Protein AF-0000000083794086 (afdb_homodimer)

Secondary structure (DSSP, 8-state):
--EEEEE---GGGGHHHHHHHHHHHHTT-GGGEEEEEEETHHHHHHHHHHTT-HHHHHHHHHHS-GGGT--HHHHHHHHHHHHHHHHSS-HHHHHHHHHHHTTS-----HHHHHHHHHH--HHHHHHTT-EEEEEEEEETTTEEEEEEGGGS-HHHHHHHHHHHT--BTTBPPEEETTEEEEEGGGT-SS--HHHHHTT-SEEEEE-S-TT----GGGSTT-EEEEE--SS---------THHHHHHHHHHHHHHHHHHHHHHHHHHHHHHHHHHHHHHHH-HHHHHHHHHHHHHH-/--EEEEE---GGGGHHHHHHHHHHHHTT-GGGEEEEEEETHHHHHHHHHHTT-HHHHHHHHHHS-GGGT--HHHHHHHHHHHHHHHHSS-HHHHHHHHHHHTTS-PBP-HHHHHHHHHH--HHHHHHTT-EEEEEEEEETTTEEEEEEGGGS-HHHHHHHHHHHT--TTTBPPEEETTEEEEEGGGT-SS--HHHHHTT-SEEEEE-S-TT----GGGSTT-EEEEE--SS---------THHHHHHHHHHHHHHHHHHHHHHHHHHHHHHHHHHHHHHHH-HHHHHHHHHHHHHH-

Sequence (594 aa):
MKIGLVLAGGGGKGAYELGVWKALVYLGLDKYINYFSGTSIGAFNAALFAQGDTEIAEYIWNNITIDTIVPYSKFELFTRGVGLFIGGKNLAISKKYITQKMNEKSASNDAVKEIANNYIDVDKIRKNKRICYAACTELPDFKIRYFKVNEYSSTMAKEIILASASLPLIFDPTEINGFKYVDGAICDNVPIQPIYGEGCDIIIVVTLSKEEKIDKSLYPNTKIIEICPKNLNDGVINGTLNLDEEKKKSRIKEGYEDTISLLEPIMEIAKYKIISEEKEKNPKLYKIYSLAKNIMKMKIGLVLAGGGGKGAYELGVWKALVYLGLDKYINYFSGTSIGAFNAALFAQGDTEIAEYIWNNITIDTIVPYSKFELFTRGVGLFIGGKNLAISKKYITQKMNEKSASNDAVKEIANNYIDVDKIRKNKRICYAACTELPDFKIRYFKVNEYSSTMAKEIILASASLPLIFDPTEINGFKYVDGAICDNVPIQPIYGEGCDIIIVVTLSKEEKIDKSLYPNTKIIEICPKNLNDGVINGTLNLDEEKKKSRIKEGYEDTISLLEPIMEIAKYKIISEEKEKNPKLYKIYSLAKNIMK

InterPro domains:
  IPR002641 Patatin-like phospholipase domain [PF01734] (5-194)
  IPR002641 Patatin-like phospholipase domain [PS51635] (5-196)
  IPR016035 Acyl transferase/acyl hydrolase/lysophospholipase [SSF52151] (1-242)
  IPR050301 Neuropathy target esterase [PTHR14226] (2-211)

Foldseek 3Di:
DAEEEWEFDQQLLCLLVLLLLVLCVVVVNLLRHFEYEAFASRLVVRQLSLLPCSVLVVCCLQPPLSCLQPNRVVVCCQCVVLVVVVPDPPVPVVLVVLVVLLPPDAPESVSVLVSLVVRGDLVSSVVSNGWYWYWWFWPDVRDIDIDTLNVDDSNLSSLRNSQLNARGSRHHFGDDPRTTIHHRVSPPRTPCVVVLVVVGQEYETEDSDPPDDDDCVVRPNHHYHYFYQDPPPVPVPDDDPVCSNVVSVVSSNRSNVSNCVPPVVVVVVVVVVVLVVCCVVPVPVSVVVVVVVVVVD/DAEEEWEFDQQLLCLLVLLLLVLCVVVVNLLRHFEYEAFASRLVVRQLSLLPCSVLVVCCLQPPLSVLQPNRVNVCCQCVVLVVVVPPPCVPVVLVVLVVLLPPDAPESVSVLVSLVPRGDLVSSVVSNGWYWYWKFWPDVRDIDIDTLNVDDSNLSSLRNSQLNARGSRHHFGDDPRTTIHHRVSPPRTPCVVVLVVVGQEYETEDSDPPDDDDCVVRPNHHYHYFYQDPPPVPDPPDDPVCSNVVSVVSSNRSNVSNCVPPVVVVVVVVVVVLVVCCVVPVPVSVVVVVVVVVVD

Organism: NCBI:txid182773

Solvent-accessible surface area (backbone atoms only — not comparable to full-atom values): 30537 Å² total; per-residue (Å²): 134,40,31,24,41,27,26,24,36,51,30,52,49,39,34,22,54,53,13,34,49,51,33,34,48,73,72,64,48,49,88,58,50,38,34,28,16,5,2,17,42,10,16,48,48,27,49,36,58,48,40,64,43,64,66,58,50,51,48,43,65,71,69,44,69,46,62,63,60,36,41,44,69,56,46,51,50,43,50,52,52,44,46,54,34,64,72,40,90,53,54,63,58,50,50,48,48,56,61,58,50,57,73,52,94,41,54,80,62,57,66,41,49,50,48,39,68,72,65,55,51,55,66,42,15,50,73,65,66,30,45,41,31,29,22,21,18,33,56,91,78,62,39,72,40,75,44,55,39,72,81,43,54,61,69,54,28,46,50,48,35,50,17,8,42,17,42,76,74,47,28,63,66,32,75,55,96,90,37,38,23,23,22,3,53,80,64,37,32,64,40,50,61,67,48,54,71,72,60,29,45,33,36,38,37,38,43,69,40,72,80,70,76,79,70,64,80,81,41,75,93,39,40,64,46,81,45,49,51,87,73,73,68,74,66,79,69,78,86,55,71,72,57,51,55,55,48,36,55,50,29,20,50,47,22,22,49,52,42,42,54,59,47,48,56,47,29,50,51,38,50,50,49,53,53,50,50,44,42,70,75,32,48,68,60,39,51,52,49,54,48,50,52,60,62,73,99,134,41,30,23,41,27,26,25,36,50,33,53,50,40,35,22,55,53,12,34,50,52,33,34,47,74,72,62,48,48,88,56,52,40,33,29,17,5,2,18,43,10,16,49,49,29,49,36,57,48,38,64,42,64,65,58,52,50,48,44,67,73,68,44,68,46,64,64,60,38,42,45,67,57,47,50,51,42,50,52,50,44,45,53,33,62,70,39,90,50,56,64,60,49,50,49,47,55,62,58,49,57,73,52,95,40,54,80,61,58,66,43,49,51,48,39,67,73,65,55,48,56,65,42,15,51,72,65,67,29,44,40,30,28,22,21,17,32,55,92,79,63,40,73,42,75,43,56,39,71,80,42,54,61,69,55,28,45,50,49,36,49,16,8,44,17,41,77,73,46,27,60,65,32,75,55,96,88,38,38,23,22,22,3,52,80,65,37,32,65,40,49,62,69,46,55,71,70,60,28,46,34,36,39,37,37,44,70,38,72,80,69,77,80,69,64,82,82,41,74,93,40,41,64,46,80,46,50,51,86,75,72,69,75,66,84,77,72,83,59,74,75,57,51,56,57,46,35,54,49,30,21,52,47,22,22,48,50,43,41,54,59,48,48,56,48,29,52,50,37,48,50,49,53,52,50,48,44,42,68,75,34,46,68,61,40,52,51,49,54,50,50,52,61,64,73,97

pLDDT: mean 81.36, std 18.69, range [31.91, 98.81]

Nearest PDB structures (foldseek):
  5fya-assembly1_A  TM=6.402E-01  e=4.690E-12  Pseudomonas aeruginosa PAO1
  4kyi-assembly4_G  TM=5.674E-01  e=2.247E-09  Legionella pneumophila subsp. pneumophila str. Philadelphia 1
  4kyi-assembly3_E  TM=5.759E-01  e=2.835E-08  Legionella pneumophila subsp. pneumophila str. Philadelphia 1
  4qmk-assembly1_B  TM=4.718E-01  e=5.454E-04  Pseudomonas fluorescens A506
  3tu3-assembly1_B  TM=3.513E-01  e=8.374E-05  Pseudomonas aeruginosa

Structure (mmCIF, N/CA/C/O backbone):
data_AF-0000000083794086-model_v1
#
loop_
_entity.id
_entity.type
_entity.pdbx_description
1 polymer Phospholipase
#
loop_
_atom_site.group_PDB
_atom_site.id
_atom_site.type_symbol
_atom_site.label_atom_id
_atom_site.label_alt_id
_atom_site.label_comp_id
_atom_site.label_asym_id
_atom_site.label_entity_id
_atom_site.label_seq_id
_atom_site.pdbx_PDB_ins_code
_atom_site.Cartn_x
_atom_site.Cartn_y
_atom_site.Cartn_z
_atom_site.occupancy
_atom_site.B_iso_or_equiv
_atom_site.auth_seq_id
_atom_site.auth_comp_id
_atom_site.auth_asym_id
_atom_site.auth_atom_id
_atom_site.pdbx_PDB_model_num
ATOM 1 N N . MET A 1 1 ? 18.047 -12.5 -1.181 1 94.25 1 MET A N 1
ATOM 2 C CA . MET A 1 1 ? 16.656 -12.273 -0.827 1 94.25 1 MET A CA 1
ATOM 3 C C . MET A 1 1 ? 15.742 -13.25 -1.552 1 94.25 1 MET A C 1
ATOM 5 O O . MET A 1 1 ? 15.906 -13.492 -2.75 1 94.25 1 MET A O 1
ATOM 9 N N . LYS A 1 2 ? 14.898 -13.906 -0.802 1 97.81 2 LYS A N 1
ATOM 10 C CA . LYS A 1 2 ? 13.898 -14.805 -1.383 1 97.81 2 LYS A CA 1
ATOM 11 C C . LYS A 1 2 ? 12.531 -14.133 -1.456 1 97.81 2 LYS A C 1
ATOM 13 O O . LYS A 1 2 ? 11.984 -13.711 -0.434 1 97.81 2 LYS A O 1
ATOM 18 N N . ILE A 1 3 ? 11.984 -14.031 -2.67 1 98.5 3 ILE A N 1
ATOM 19 C CA . ILE A 1 3 ? 10.695 -13.367 -2.879 1 98.5 3 ILE A CA 1
ATOM 20 C C . ILE A 1 3 ? 9.695 -14.367 -3.447 1 98.5 3 ILE A C 1
ATOM 22 O O . ILE A 1 3 ? 10.016 -15.133 -4.363 1 98.5 3 ILE A O 1
ATOM 26 N N . GLY A 1 4 ? 8.531 -14.383 -2.893 1 98.81 4 GLY A N 1
ATOM 27 C CA . GLY A 1 4 ? 7.461 -15.258 -3.355 1 98.81 4 GLY A CA 1
ATOM 28 C C . GLY A 1 4 ? 6.238 -14.5 -3.836 1 98.81 4 GLY A C 1
ATOM 29 O O . GLY A 1 4 ? 6.031 -13.344 -3.463 1 98.81 4 GLY A O 1
ATOM 30 N N . LEU A 1 5 ? 5.453 -15.094 -4.691 1 98.81 5 LEU A N 1
ATOM 31 C CA . LEU A 1 5 ? 4.184 -14.586 -5.203 1 98.81 5 LEU A CA 1
ATOM 32 C C . LEU A 1 5 ? 3.061 -15.586 -4.957 1 98.81 5 LEU A C 1
ATOM 34 O O . LEU A 1 5 ? 3.154 -16.75 -5.371 1 98.81 5 LEU A O 1
ATOM 38 N N . VAL A 1 6 ? 2.059 -15.18 -4.266 1 98.81 6 VAL A N 1
ATOM 39 C CA . VAL A 1 6 ? 0.91 -16.016 -3.938 1 98.81 6 VAL A CA 1
ATOM 40 C C . VAL A 1 6 ? -0.332 -15.492 -4.66 1 98.81 6 VAL A C 1
ATOM 42 O O . VAL A 1 6 ? -0.661 -14.312 -4.562 1 98.81 6 VAL A O 1
ATOM 45 N N . LEU A 1 7 ? -1.002 -16.391 -5.363 1 97.56 7 LEU A N 1
ATOM 46 C CA . LEU A 1 7 ? -2.15 -16.016 -6.18 1 97.56 7 LEU A CA 1
ATOM 47 C C . LEU A 1 7 ? -3.408 -16.734 -5.723 1 97.56 7 LEU A C 1
ATOM 49 O O . LEU A 1 7 ? -3.482 -17.969 -5.805 1 97.56 7 LEU A O 1
ATOM 53 N N . ALA A 1 8 ? -4.41 -16 -5.301 1 94.75 8 ALA A N 1
ATOM 54 C CA . ALA A 1 8 ? -5.652 -16.547 -4.77 1 94.75 8 ALA A CA 1
ATOM 55 C C . ALA A 1 8 ? -6.52 -17.125 -5.887 1 94.75 8 ALA A C 1
ATOM 57 O O . ALA A 1 8 ? -6.379 -16.734 -7.047 1 94.75 8 ALA A O 1
ATOM 58 N N . GLY A 1 9 ? -7.414 -18.016 -5.48 1 89.25 9 GLY A N 1
ATOM 59 C CA . GLY A 1 9 ? -8.469 -18.453 -6.379 1 89.25 9 GLY A CA 1
ATOM 60 C C . GLY A 1 9 ? -9.594 -17.453 -6.527 1 89.25 9 GLY A C 1
ATOM 61 O O . GLY A 1 9 ? -9.773 -16.594 -5.672 1 89.25 9 GLY A O 1
ATOM 62 N N . GLY A 1 10 ? -10.289 -17.594 -7.684 1 83.62 10 GLY A N 1
ATOM 63 C CA . GLY A 1 10 ? -11.367 -16.641 -7.887 1 83.62 10 GLY A CA 1
ATOM 64 C C . GLY A 1 10 ? -11.984 -16.719 -9.266 1 83.62 10 GLY A C 1
ATOM 65 O O . GLY A 1 10 ? -12.609 -15.758 -9.734 1 83.62 10 GLY A O 1
ATOM 66 N N . GLY A 1 11 ? -11.789 -17.828 -9.984 1 79.5 11 GLY A N 1
ATOM 67 C CA . GLY A 1 11 ? -12.375 -18 -11.305 1 79.5 11 GLY A CA 1
ATOM 68 C C . GLY A 1 11 ? -11.977 -16.906 -12.289 1 79.5 11 GLY A C 1
ATOM 69 O O . GLY A 1 11 ? -10.797 -16.609 -12.43 1 79.5 11 GLY A O 1
ATOM 70 N N . GLY A 1 12 ? -12.945 -16.344 -12.906 1 78.19 12 GLY A N 1
ATOM 71 C CA . GLY A 1 12 ? -12.719 -15.305 -13.898 1 78.19 12 GLY A CA 1
ATOM 72 C C . GLY A 1 12 ? -12.047 -14.07 -13.336 1 78.19 12 GLY A C 1
ATOM 73 O O . GLY A 1 12 ? -11.469 -13.273 -14.078 1 78.19 12 GLY A O 1
ATOM 74 N N . LYS A 1 13 ? -12.078 -13.93 -12.094 1 84.62 13 LYS A N 1
ATOM 75 C CA . LYS A 1 13 ? -11.43 -12.781 -11.477 1 84.62 13 LYS A CA 1
ATOM 76 C C . LYS A 1 13 ? -9.906 -12.883 -11.578 1 84.62 13 LYS A C 1
ATOM 78 O O . LYS A 1 13 ? -9.195 -11.906 -11.328 1 84.62 13 LYS A O 1
ATOM 83 N N . GLY A 1 14 ? -9.477 -14.023 -12.047 1 89.88 14 GLY A N 1
ATOM 84 C CA . GLY A 1 14 ? -8.055 -14.273 -12.172 1 89.88 14 GLY A CA 1
ATOM 85 C C . GLY A 1 14 ? -7.375 -13.383 -13.195 1 89.88 14 GLY A C 1
ATOM 86 O O . GLY A 1 14 ? -6.148 -13.266 -13.211 1 89.88 14 GLY A O 1
ATOM 87 N N . ALA A 1 15 ? -8.156 -12.727 -14.055 1 90.5 15 ALA A N 1
ATOM 88 C CA . ALA A 1 15 ? -7.605 -11.758 -15 1 90.5 15 ALA A CA 1
ATOM 89 C C . ALA A 1 15 ? -6.891 -10.625 -14.266 1 90.5 15 ALA A C 1
ATOM 91 O O . ALA A 1 15 ? -5.906 -10.078 -14.773 1 90.5 15 ALA A O 1
ATOM 92 N N . TYR A 1 16 ? -7.352 -10.297 -13.109 1 93.56 16 TYR A N 1
ATOM 93 C CA . TYR A 1 16 ? -6.719 -9.297 -12.258 1 93.56 16 TYR A CA 1
ATOM 94 C C . TYR A 1 16 ? -5.262 -9.656 -11.992 1 93.56 16 TYR A C 1
ATOM 96 O O . TYR A 1 16 ? -4.387 -8.781 -12.016 1 93.56 16 TYR A O 1
ATOM 104 N N . GLU A 1 17 ? -4.988 -10.914 -11.797 1 96.12 17 GLU A N 1
ATOM 105 C CA . GLU A 1 17 ? -3.646 -11.398 -11.492 1 96.12 17 GLU A CA 1
ATOM 106 C C . GLU A 1 17 ? -2.705 -11.211 -12.68 1 96.12 17 GLU A C 1
ATOM 108 O O . GLU A 1 17 ? -1.512 -10.961 -12.5 1 96.12 17 GLU A O 1
ATOM 113 N N . LEU A 1 18 ? -3.215 -11.344 -13.883 1 95.44 18 LEU A N 1
ATOM 114 C CA . LEU A 1 18 ? -2.395 -11.039 -15.047 1 95.44 18 LEU A CA 1
ATOM 115 C C . LEU A 1 18 ? -1.962 -9.578 -15.039 1 95.44 18 LEU A C 1
ATOM 117 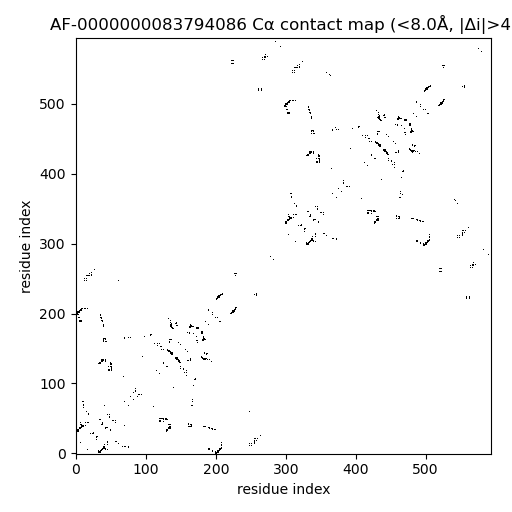O O . LEU A 1 18 ? -0.811 -9.266 -15.352 1 95.44 18 LEU A O 1
ATOM 121 N N . GLY A 1 19 ? -2.934 -8.711 -14.727 1 96.88 19 GLY A N 1
ATOM 122 C CA . GLY A 1 19 ? -2.584 -7.305 -14.594 1 96.88 19 GLY A CA 1
ATOM 123 C C . GLY A 1 19 ? -1.48 -7.055 -13.586 1 96.88 19 GLY A C 1
ATOM 124 O O . GLY A 1 19 ? -0.549 -6.293 -13.852 1 96.88 19 GLY A O 1
ATOM 125 N N . VAL A 1 20 ? -1.611 -7.703 -12.461 1 98.38 20 VAL A N 1
ATOM 126 C CA . VAL A 1 20 ? -0.588 -7.586 -11.43 1 98.38 20 VAL A CA 1
ATOM 127 C C . VAL A 1 20 ? 0.761 -8.039 -11.984 1 98.38 20 VAL A C 1
ATOM 129 O O . VAL A 1 20 ? 1.772 -7.355 -11.805 1 98.38 20 VAL A O 1
ATOM 132 N N . TRP A 1 21 ? 0.79 -9.164 -12.641 1 98.25 21 TRP A N 1
ATOM 133 C CA . TRP A 1 21 ? 2.027 -9.711 -13.188 1 98.25 21 TRP A CA 1
ATOM 134 C C . TRP A 1 21 ? 2.645 -8.758 -14.203 1 98.25 21 TRP A C 1
ATOM 136 O O . TRP A 1 21 ? 3.85 -8.492 -14.172 1 98.25 21 TRP A O 1
ATOM 146 N N . LYS A 1 22 ? 1.84 -8.227 -15.031 1 97.69 22 LYS A N 1
ATOM 147 C CA . LYS A 1 22 ? 2.33 -7.277 -16.031 1 97.69 22 LYS A CA 1
ATOM 148 C C . LYS A 1 22 ? 2.986 -6.074 -15.352 1 97.69 22 LYS A C 1
ATOM 150 O O . LYS A 1 22 ? 4.004 -5.566 -15.828 1 97.69 22 LYS A O 1
ATOM 155 N N . ALA A 1 23 ? 2.387 -5.582 -14.312 1 98.38 23 ALA A N 1
ATOM 156 C CA . ALA A 1 23 ? 2.961 -4.465 -13.57 1 98.38 23 ALA A CA 1
ATOM 157 C C . ALA A 1 23 ? 4.301 -4.848 -12.945 1 98.38 23 ALA A C 1
ATOM 159 O O . ALA A 1 23 ? 5.246 -4.055 -12.953 1 98.38 23 ALA A O 1
ATOM 160 N N . LEU A 1 24 ? 4.375 -6.055 -12.367 1 98.5 24 LEU A N 1
ATOM 161 C CA . LEU A 1 24 ? 5.621 -6.523 -11.773 1 98.5 24 LEU A CA 1
ATOM 162 C C . LEU A 1 24 ? 6.723 -6.617 -12.828 1 98.5 24 LEU A C 1
ATOM 164 O O . LEU A 1 24 ? 7.879 -6.293 -12.555 1 98.5 24 LEU A O 1
ATOM 168 N N . VAL A 1 25 ? 6.367 -7.066 -14.031 1 97.62 25 VAL A N 1
ATOM 169 C CA . VAL A 1 25 ? 7.316 -7.125 -15.141 1 97.62 25 VAL A CA 1
ATOM 170 C C . VAL A 1 25 ? 7.758 -5.711 -15.516 1 97.62 25 VAL A C 1
ATOM 172 O O . VAL A 1 25 ? 8.953 -5.449 -15.672 1 97.62 25 VAL A O 1
ATOM 175 N N . TYR A 1 26 ? 6.77 -4.797 -15.656 1 97.38 26 TYR A N 1
ATOM 176 C CA . TYR A 1 26 ? 7.059 -3.412 -16 1 97.38 26 TYR A CA 1
ATOM 177 C C . TYR A 1 26 ? 8.039 -2.797 -15.008 1 97.38 26 TYR A C 1
ATOM 179 O O . TYR A 1 26 ? 8.961 -2.082 -15.406 1 97.38 26 TYR A O 1
ATOM 187 N N . LEU A 1 27 ? 7.875 -3.107 -13.75 1 97.69 27 LEU A N 1
ATOM 188 C CA . LEU A 1 27 ? 8.711 -2.549 -12.695 1 97.69 27 LEU A CA 1
ATOM 189 C C . LEU A 1 27 ? 10.023 -3.312 -12.586 1 97.69 27 LEU A C 1
ATOM 191 O O . LEU A 1 27 ? 10.883 -2.959 -11.773 1 97.69 27 LEU A O 1
ATOM 195 N N . GLY A 1 28 ? 10.203 -4.395 -13.344 1 96.5 28 GLY A N 1
ATOM 196 C CA . GLY A 1 28 ? 11.422 -5.188 -13.344 1 96.5 28 GLY A CA 1
ATOM 197 C C . GLY A 1 28 ? 11.555 -6.074 -12.117 1 96.5 28 GLY A C 1
ATOM 198 O O . GLY A 1 28 ? 12.672 -6.43 -11.727 1 96.5 28 GLY A O 1
ATOM 199 N N . LEU A 1 29 ? 10.484 -6.43 -11.484 1 97.62 29 LEU A N 1
ATOM 200 C CA . LEU A 1 29 ? 10.523 -7.207 -10.25 1 97.62 29 LEU A CA 1
ATOM 201 C C . LEU A 1 29 ? 10.352 -8.695 -10.539 1 97.62 29 LEU A C 1
ATOM 203 O O . LEU A 1 29 ? 10.672 -9.539 -9.695 1 97.62 29 LEU A O 1
ATOM 207 N N . ASP A 1 30 ? 9.828 -9.047 -11.688 1 96.75 30 ASP A N 1
ATOM 208 C CA . ASP A 1 30 ? 9.477 -10.422 -12.047 1 96.75 30 ASP A CA 1
ATOM 209 C C . ASP A 1 30 ? 10.688 -11.344 -11.945 1 96.75 30 ASP A C 1
ATOM 211 O O . ASP A 1 30 ? 10.57 -12.484 -11.508 1 96.75 30 ASP A O 1
ATOM 215 N N . LYS A 1 31 ? 11.867 -10.859 -12.305 1 94.94 31 LYS A N 1
ATOM 216 C CA . LYS A 1 31 ? 13.062 -11.688 -12.391 1 94.94 31 LYS A CA 1
ATOM 217 C C . LYS A 1 31 ? 13.562 -12.078 -11 1 94.94 31 LYS A C 1
ATOM 219 O O . LYS A 1 31 ? 14.414 -12.961 -10.867 1 94.94 31 LYS A O 1
ATOM 224 N N . TYR A 1 32 ? 13.047 -11.406 -10.023 1 96.62 32 TYR A N 1
ATOM 225 C CA . TYR A 1 32 ? 13.516 -11.68 -8.672 1 96.62 32 TYR A CA 1
ATOM 226 C C . TYR A 1 32 ? 12.516 -12.562 -7.922 1 96.62 32 TYR A C 1
ATOM 228 O O . TYR A 1 32 ? 12.781 -12.984 -6.797 1 96.62 32 TYR A O 1
ATOM 236 N N . ILE A 1 33 ? 11.391 -12.836 -8.484 1 98.12 33 ILE A N 1
ATOM 237 C CA . ILE A 1 33 ? 10.391 -13.703 -7.875 1 98.12 33 ILE A CA 1
ATOM 238 C C . ILE A 1 33 ? 10.656 -15.156 -8.273 1 98.12 33 ILE A C 1
ATOM 240 O O . ILE A 1 33 ? 10.508 -15.523 -9.438 1 98.12 33 ILE A O 1
ATOM 244 N N . ASN A 1 34 ? 10.953 -16.016 -7.234 1 98.12 34 ASN A N 1
ATOM 245 C CA . ASN A 1 34 ? 11.375 -17.375 -7.566 1 98.12 34 ASN A CA 1
ATOM 246 C C . ASN A 1 34 ? 10.43 -18.406 -6.977 1 98.12 34 ASN A C 1
ATOM 248 O O . ASN A 1 34 ? 10.516 -19.594 -7.305 1 98.12 34 ASN A O 1
ATOM 252 N N . TYR A 1 35 ? 9.578 -18.016 -6.148 1 98.75 35 TYR A N 1
ATOM 253 C CA . TYR A 1 35 ? 8.648 -18.922 -5.496 1 98.75 35 TYR A CA 1
ATOM 254 C C . TYR A 1 35 ? 7.203 -18.516 -5.781 1 98.75 35 TYR A C 1
ATOM 256 O O . TYR A 1 35 ? 6.824 -17.359 -5.586 1 98.75 35 TYR A O 1
ATOM 264 N N . PHE A 1 36 ? 6.391 -19.438 -6.273 1 98.81 36 PHE A N 1
ATOM 265 C CA . PHE A 1 36 ? 5.012 -19.188 -6.664 1 98.81 36 PHE A CA 1
ATOM 266 C C . PHE A 1 36 ? 4.066 -20.172 -6 1 98.81 36 PHE A C 1
ATOM 268 O O . PHE A 1 36 ? 4.414 -21.344 -5.82 1 98.81 36 PHE A O 1
ATOM 275 N N . SER A 1 37 ? 2.928 -19.781 -5.625 1 98.75 37 SER A N 1
ATOM 276 C CA . SER A 1 37 ? 1.846 -20.656 -5.203 1 98.75 37 SER A CA 1
ATOM 277 C C . SER A 1 37 ? 0.487 -20.109 -5.629 1 98.75 37 SER A C 1
ATOM 279 O O . SER A 1 37 ? 0.33 -18.906 -5.805 1 98.75 37 SER A O 1
ATOM 281 N N . GLY A 1 38 ? -0.431 -20.984 -5.828 1 97.75 38 GLY A N 1
ATOM 282 C CA . GLY A 1 38 ? -1.762 -20.531 -6.203 1 97.75 38 GLY A CA 1
ATOM 283 C C . GLY A 1 38 ? -2.838 -21.578 -5.941 1 97.75 38 GLY A C 1
ATOM 284 O O . GLY A 1 38 ? -2.537 -22.75 -5.719 1 97.75 38 GLY A O 1
ATOM 285 N N . THR A 1 39 ? -4.016 -21.141 -5.922 1 93.38 39 THR A N 1
ATOM 286 C CA . THR A 1 39 ? -5.207 -21.969 -5.801 1 93.38 39 THR A CA 1
ATOM 287 C C . THR A 1 39 ? -6.156 -21.719 -6.969 1 93.38 39 THR A C 1
ATOM 289 O O . THR A 1 39 ? -6.48 -20.578 -7.285 1 93.38 39 THR A O 1
ATOM 292 N N . SER A 1 40 ? -6.594 -22.828 -7.609 1 88.69 40 SER A N 1
ATOM 293 C CA . SER A 1 40 ? -7.535 -22.75 -8.719 1 88.69 40 SER A CA 1
ATOM 294 C C . SER A 1 40 ? -6.961 -21.922 -9.867 1 88.69 40 SER A C 1
ATOM 296 O O . SER A 1 40 ? -5.879 -22.219 -10.375 1 88.69 40 SER A O 1
ATOM 298 N N . ILE A 1 41 ? -7.652 -20.906 -10.266 1 87.12 41 ILE A N 1
ATOM 299 C CA . ILE A 1 41 ? -7.141 -20.047 -11.328 1 87.12 41 ILE A CA 1
ATOM 300 C C . ILE A 1 41 ? -5.785 -19.484 -10.914 1 87.12 41 ILE A C 1
ATOM 302 O O . ILE A 1 41 ? -4.922 -19.234 -11.758 1 87.12 41 ILE A O 1
ATOM 306 N N . GLY A 1 42 ? -5.633 -19.297 -9.656 1 93.62 42 GLY A N 1
ATOM 307 C CA . GLY A 1 42 ? -4.348 -18.844 -9.148 1 93.62 42 GLY A CA 1
ATOM 308 C C . GLY A 1 42 ? -3.229 -19.844 -9.391 1 93.62 42 GLY A C 1
ATOM 309 O O . GLY A 1 42 ? -2.092 -19.438 -9.664 1 93.62 42 GLY A O 1
ATOM 310 N N . ALA A 1 43 ? -3.553 -21.125 -9.266 1 94.19 43 ALA A N 1
ATOM 311 C CA . ALA A 1 43 ? -2.557 -22.141 -9.562 1 94.19 43 ALA A CA 1
ATOM 312 C C . ALA A 1 43 ? -2.17 -22.125 -11.039 1 94.19 43 ALA A C 1
ATOM 314 O O . ALA A 1 43 ? -0.993 -22.266 -11.383 1 94.19 43 ALA A O 1
ATOM 315 N N . PHE A 1 44 ? -3.15 -21.953 -11.828 1 89.94 44 PHE A N 1
ATOM 316 C CA . PHE A 1 44 ? -2.912 -21.859 -13.266 1 89.94 44 PHE A CA 1
ATOM 317 C C . PHE A 1 44 ? -2.018 -20.656 -13.578 1 89.94 44 PHE A C 1
ATOM 319 O O . PHE A 1 44 ? -1 -20.797 -14.258 1 89.94 44 PHE A O 1
ATOM 326 N N . ASN A 1 45 ? -2.377 -19.516 -13.07 1 94.19 45 ASN A N 1
ATOM 327 C CA . ASN A 1 45 ? -1.589 -18.297 -13.289 1 94.19 45 ASN A CA 1
ATOM 328 C C . ASN A 1 45 ? -0.185 -18.438 -12.703 1 94.19 45 ASN A C 1
ATOM 330 O O . ASN A 1 45 ? 0.788 -17.969 -13.312 1 94.19 45 ASN A O 1
ATOM 334 N N . ALA A 1 46 ? -0.093 -19.016 -11.539 1 97.44 46 ALA A N 1
ATOM 335 C CA . ALA A 1 46 ? 1.211 -19.219 -10.906 1 97.44 46 ALA A CA 1
ATOM 336 C C . ALA A 1 46 ? 2.154 -19.984 -11.82 1 97.44 46 ALA A C 1
ATOM 338 O O . ALA A 1 46 ? 3.314 -19.609 -11.992 1 97.44 46 ALA A O 1
ATOM 339 N N . ALA A 1 47 ? 1.627 -21.047 -12.391 1 95.94 47 ALA A N 1
ATOM 340 C CA . ALA A 1 47 ? 2.438 -21.844 -13.305 1 95.94 47 ALA A CA 1
ATOM 341 C C . ALA A 1 47 ? 2.836 -21.031 -14.539 1 95.94 47 ALA A C 1
ATOM 343 O O . ALA A 1 47 ? 3.998 -21.047 -14.945 1 95.94 47 ALA A O 1
ATOM 344 N N . LEU A 1 48 ? 1.866 -20.312 -15.07 1 94.5 48 LEU A N 1
ATOM 345 C CA . LEU A 1 48 ? 2.127 -19.5 -16.25 1 94.5 48 LEU A CA 1
ATOM 346 C C . LEU A 1 48 ? 3.186 -18.438 -15.969 1 94.5 48 LEU A C 1
ATOM 348 O O . LEU A 1 48 ? 4.07 -18.203 -16.797 1 94.5 48 LEU A O 1
ATOM 352 N N . PHE A 1 49 ? 3.088 -17.797 -14.859 1 97.5 49 PHE A N 1
ATOM 353 C CA . PHE A 1 49 ? 4.027 -16.734 -14.508 1 97.5 49 PHE A CA 1
ATOM 354 C C . PHE A 1 49 ? 5.402 -17.312 -14.195 1 97.5 49 PHE A C 1
ATOM 356 O O . PHE A 1 49 ? 6.422 -16.766 -14.602 1 97.5 49 PHE A O 1
ATOM 363 N N . ALA A 1 50 ? 5.418 -18.453 -13.531 1 97.81 50 ALA A N 1
ATOM 364 C CA . ALA A 1 50 ? 6.676 -19.094 -13.148 1 97.81 50 ALA A CA 1
ATOM 365 C C . ALA A 1 50 ? 7.445 -19.562 -14.375 1 97.81 50 ALA A C 1
ATOM 367 O O . ALA A 1 50 ? 8.68 -19.578 -14.375 1 97.81 50 ALA A O 1
ATOM 368 N N . GLN A 1 51 ? 6.742 -19.953 -15.406 1 96.25 51 GLN A N 1
ATOM 369 C CA . GLN A 1 51 ? 7.418 -20.453 -16.594 1 96.25 51 GLN A CA 1
ATOM 370 C C . GLN A 1 51 ? 8.047 -19.312 -17.391 1 96.25 51 GLN A C 1
ATOM 372 O O . GLN A 1 51 ? 8.883 -19.531 -18.266 1 96.25 51 GLN A O 1
ATOM 377 N N . GLY A 1 52 ? 7.617 -17.969 -17.094 1 92.38 52 GLY A N 1
ATOM 378 C CA . GLY A 1 52 ? 8.336 -16.797 -17.594 1 92.38 52 GLY A CA 1
ATOM 379 C C . GLY A 1 52 ? 7.82 -16.297 -18.922 1 92.38 52 GLY A C 1
ATOM 380 O O . GLY A 1 52 ? 8.391 -15.375 -19.5 1 92.38 52 GLY A O 1
ATOM 381 N N . ASP A 1 53 ? 6.734 -16.812 -19.438 1 88.19 53 ASP A N 1
ATOM 382 C CA . ASP A 1 53 ? 6.203 -16.391 -20.719 1 88.19 53 ASP A CA 1
ATOM 383 C C . ASP A 1 53 ? 4.977 -15.492 -20.547 1 88.19 53 ASP A C 1
ATOM 385 O O . ASP A 1 53 ? 3.842 -15.961 -20.703 1 88.19 53 ASP A O 1
ATOM 389 N N . THR A 1 54 ? 5.301 -14.242 -20.297 1 90.88 54 THR A N 1
ATOM 390 C CA . THR A 1 54 ? 4.215 -13.289 -20.078 1 90.88 54 THR A CA 1
ATOM 391 C C . THR A 1 54 ? 3.312 -13.211 -21.312 1 90.88 54 THR A C 1
ATOM 393 O O . THR A 1 54 ? 2.094 -13.07 -21.188 1 90.88 54 THR A O 1
ATOM 396 N N . GLU A 1 55 ? 3.895 -13.359 -22.438 1 91.38 55 GLU A N 1
ATOM 397 C CA . GLU A 1 55 ? 3.135 -13.281 -23.672 1 91.38 55 GLU A CA 1
ATOM 398 C C . GLU A 1 55 ? 2.117 -14.414 -23.781 1 91.38 55 GLU A C 1
ATOM 400 O O . GLU A 1 55 ? 1 -14.211 -24.266 1 91.38 55 GLU A O 1
ATOM 405 N N . ILE A 1 56 ? 2.49 -15.578 -23.422 1 90.25 56 ILE A N 1
ATOM 406 C CA . ILE A 1 56 ? 1.586 -16.719 -23.438 1 90.25 56 ILE A CA 1
ATOM 407 C C . ILE A 1 56 ? 0.437 -16.5 -22.469 1 90.25 56 ILE A C 1
ATOM 409 O O . ILE A 1 56 ? -0.722 -16.781 -22.781 1 90.25 56 ILE A O 1
ATOM 413 N N . ALA A 1 57 ? 0.79 -15.984 -21.281 1 90.25 57 ALA A N 1
ATOM 414 C CA . ALA A 1 57 ? -0.25 -15.68 -20.297 1 90.25 57 ALA A CA 1
ATOM 415 C C . ALA A 1 57 ? -1.254 -14.68 -20.859 1 90.25 57 ALA A C 1
ATOM 417 O O . ALA A 1 57 ? -2.465 -14.859 -20.719 1 90.25 57 ALA A O 1
ATOM 418 N N . GLU A 1 58 ? -0.745 -13.648 -21.5 1 90.5 58 GLU A N 1
ATOM 419 C CA . GLU A 1 58 ? -1.607 -12.641 -22.125 1 90.5 58 GLU A CA 1
ATOM 420 C C . GLU A 1 58 ? -2.477 -13.258 -23.219 1 90.5 58 GLU A C 1
ATOM 422 O O . GLU A 1 58 ? -3.67 -12.961 -23.297 1 90.5 58 GLU A O 1
ATOM 427 N N . TYR A 1 59 ? -1.914 -14.07 -24.031 1 88.38 59 TYR A N 1
ATOM 428 C CA . TYR A 1 59 ? -2.627 -14.734 -25.125 1 88.38 59 TYR A CA 1
ATOM 429 C C . TYR A 1 59 ? -3.785 -15.57 -24.594 1 88.38 59 TYR A C 1
ATOM 431 O O . TYR A 1 59 ? -4.902 -15.492 -25.109 1 88.38 59 TYR A O 1
ATOM 439 N N . ILE A 1 60 ? -3.533 -16.281 -23.578 1 84.56 60 ILE A N 1
ATOM 440 C CA . ILE A 1 60 ? -4.535 -17.172 -23 1 84.56 60 ILE A CA 1
ATOM 441 C C . ILE A 1 60 ? -5.715 -16.344 -22.469 1 84.56 60 ILE A C 1
ATOM 443 O O . ILE A 1 60 ? -6.871 -16.641 -22.781 1 84.56 60 ILE A O 1
ATOM 447 N N . TRP A 1 61 ? -5.438 -15.344 -21.75 1 85.88 61 TRP A N 1
ATOM 448 C CA . TRP A 1 61 ? -6.508 -14.547 -21.156 1 85.88 61 TRP A CA 1
ATOM 449 C C . TRP A 1 61 ? -7.242 -13.742 -22.219 1 85.88 61 TRP A C 1
ATOM 451 O O . TRP A 1 61 ? -8.445 -13.484 -22.094 1 85.88 61 TRP A O 1
ATOM 461 N N . ASN A 1 62 ? -6.586 -13.414 -23.203 1 80.81 62 ASN A N 1
ATOM 462 C CA . ASN A 1 62 ? -7.219 -12.633 -24.266 1 80.81 62 ASN A CA 1
ATOM 463 C C . ASN A 1 62 ? -8.039 -13.516 -25.188 1 80.81 62 ASN A C 1
ATOM 465 O O . ASN A 1 62 ? -9.031 -13.07 -25.766 1 80.81 62 ASN A O 1
ATOM 469 N N . ASN A 1 63 ? -7.652 -14.727 -25.344 1 73.75 63 ASN A N 1
ATOM 470 C CA . ASN A 1 63 ? -8.242 -15.531 -26.406 1 73.75 63 ASN A CA 1
ATOM 471 C C . ASN A 1 63 ? -9.047 -16.703 -25.859 1 73.75 63 ASN A C 1
ATOM 473 O O . ASN A 1 63 ? -9.883 -17.281 -26.547 1 73.75 63 ASN A O 1
ATOM 477 N N . ILE A 1 64 ? -8.703 -17.141 -24.703 1 63.31 64 ILE A N 1
ATOM 478 C CA . ILE A 1 64 ? -9.367 -18.328 -24.172 1 63.31 64 ILE A CA 1
ATOM 479 C C . ILE A 1 64 ? -10.43 -17.906 -23.156 1 63.31 64 ILE A C 1
ATOM 481 O O . ILE A 1 64 ? -10.156 -17.125 -22.25 1 63.31 64 ILE A O 1
ATOM 485 N N . THR A 1 65 ? -11.727 -18.047 -23.5 1 55.97 65 THR A N 1
ATOM 486 C CA . THR A 1 65 ? -12.844 -17.719 -22.625 1 55.97 65 THR A CA 1
ATOM 487 C C . THR A 1 65 ? -12.703 -18.422 -21.281 1 55.97 65 THR A C 1
ATOM 489 O O . THR A 1 65 ? -12.727 -19.656 -21.203 1 55.97 65 THR A O 1
ATOM 492 N N . ILE A 1 66 ? -12.094 -17.938 -20.359 1 51.94 66 ILE A N 1
ATOM 493 C CA . ILE A 1 66 ? -11.797 -18.422 -19.016 1 51.94 66 ILE A CA 1
ATOM 494 C C . ILE A 1 66 ? -13.07 -19 -18.391 1 51.94 66 ILE A C 1
ATOM 496 O O . ILE A 1 66 ? -13 -19.812 -17.453 1 51.94 66 ILE A O 1
ATOM 500 N N . ASP A 1 67 ? -14.219 -18.438 -18.875 1 50.25 67 ASP A N 1
ATOM 501 C CA . ASP A 1 67 ? -15.461 -19.062 -18.422 1 50.25 67 ASP A CA 1
ATOM 502 C C . ASP A 1 67 ? -15.43 -20.578 -18.625 1 50.25 67 ASP A C 1
ATOM 504 O O . ASP A 1 67 ? -16.203 -21.297 -18.016 1 50.25 67 ASP A O 1
ATOM 508 N N . THR A 1 68 ? -14.5 -20.938 -19.5 1 53.44 68 THR A N 1
ATOM 509 C CA . THR A 1 68 ? -14.367 -22.375 -19.766 1 53.44 68 THR A CA 1
ATOM 510 C C . THR A 1 68 ? -13.586 -23.047 -18.641 1 53.44 68 THR A C 1
ATOM 512 O O . THR A 1 68 ? -13.719 -24.266 -18.438 1 53.44 68 THR A O 1
ATOM 515 N N . ILE A 1 69 ? -12.875 -22.266 -17.984 1 55.44 69 ILE A N 1
ATOM 516 C CA . ILE A 1 69 ? -12.109 -22.938 -16.938 1 55.44 69 ILE A CA 1
ATOM 517 C C . ILE A 1 69 ? -12.961 -23.047 -15.672 1 55.44 69 ILE A C 1
ATOM 519 O O . ILE A 1 69 ? -13.18 -24.156 -15.156 1 55.44 69 ILE A O 1
ATOM 523 N N . VAL A 1 70 ? -13.383 -21.969 -15 1 57.12 70 VAL A N 1
ATOM 524 C CA . VAL A 1 70 ? -14.297 -21.969 -13.859 1 57.12 70 VAL A CA 1
ATOM 525 C C . VAL A 1 70 ? -15.227 -20.75 -13.93 1 57.12 70 VAL A C 1
ATOM 527 O O . VAL A 1 70 ? -14.789 -19.625 -13.734 1 57.12 70 VAL A O 1
ATOM 530 N N . PRO A 1 71 ? -16.5 -21.016 -14.422 1 53.91 71 PRO A N 1
ATOM 531 C CA . PRO A 1 71 ? -17.406 -19.875 -14.422 1 53.91 71 PRO A CA 1
ATOM 532 C C . PRO A 1 71 ? -17.516 -19.203 -13.055 1 53.91 71 PRO A C 1
ATOM 534 O O . PRO A 1 71 ? -17.578 -19.891 -12.031 1 53.91 71 PRO A O 1
ATOM 537 N N . TYR A 1 72 ? -17.344 -17.844 -12.977 1 52.72 72 TYR A N 1
ATOM 538 C CA . TYR A 1 72 ? -17.375 -17.047 -11.758 1 52.72 72 TYR A CA 1
ATOM 539 C C . TYR A 1 72 ? -18.594 -17.406 -10.906 1 52.72 72 TYR A C 1
ATOM 541 O O . TYR A 1 72 ? -18.484 -17.547 -9.688 1 52.72 72 TYR A O 1
ATOM 549 N N . SER A 1 73 ? -19.672 -17.406 -11.57 1 50.28 73 SER A N 1
ATOM 550 C CA . SER A 1 73 ? -20.938 -17.672 -10.891 1 50.28 73 SER A CA 1
ATOM 551 C C . SER A 1 73 ? -20.891 -18.969 -10.094 1 50.28 73 SER A C 1
ATOM 553 O O . SER A 1 73 ? -21.375 -19.031 -8.969 1 50.28 73 SER A O 1
ATOM 555 N N . LYS A 1 74 ? -20.234 -19.859 -10.672 1 53.66 74 LYS A N 1
ATOM 556 C CA . LYS A 1 74 ? -20.203 -21.156 -10 1 53.66 74 LYS A CA 1
ATOM 557 C C . LYS A 1 74 ? -19.203 -21.156 -8.844 1 53.66 74 LYS A C 1
ATOM 559 O O . LYS A 1 74 ? -19.469 -21.766 -7.797 1 53.66 74 LYS A O 1
ATOM 564 N N . PHE A 1 75 ? -18.203 -20.359 -9.047 1 55.59 75 PHE A N 1
ATOM 565 C CA . PHE A 1 75 ? -17.203 -20.25 -7.984 1 55.59 75 PHE A CA 1
ATOM 566 C C . PHE A 1 75 ? -17.812 -19.562 -6.758 1 55.59 75 PHE A C 1
ATOM 568 O O . PHE A 1 75 ? -17.625 -20.031 -5.633 1 55.59 75 PHE A O 1
ATOM 575 N N . GLU A 1 76 ? -18.453 -18.469 -7.02 1 57.03 76 GLU A N 1
ATOM 576 C CA . GLU A 1 76 ? -19.062 -17.734 -5.914 1 57.03 76 GLU A CA 1
ATOM 577 C C . GLU A 1 76 ? -20.125 -18.578 -5.203 1 57.03 76 GLU A C 1
ATOM 579 O O . GLU A 1 76 ? -20.219 -18.547 -3.975 1 57.03 76 GLU A O 1
ATOM 584 N N . LEU A 1 77 ? -20.953 -19.156 -6.086 1 53.19 77 LEU A N 1
ATOM 585 C CA . LEU A 1 77 ? -22 -19.984 -5.512 1 53.19 77 LEU A CA 1
ATOM 586 C C . LEU A 1 77 ? -21.406 -21.094 -4.637 1 53.19 77 LEU A C 1
ATOM 588 O O . LEU A 1 77 ? -21.938 -21.391 -3.564 1 53.19 77 LEU A O 1
ATOM 592 N N . PHE A 1 78 ? -20.422 -21.547 -5.105 1 57.78 78 PHE A N 1
ATOM 593 C CA . PHE A 1 78 ? -19.781 -22.641 -4.371 1 57.78 78 PHE A CA 1
ATOM 594 C C . PHE A 1 78 ? -19.125 -22.109 -3.1 1 57.78 78 PHE A C 1
ATOM 596 O O . PHE A 1 78 ? -19.297 -22.688 -2.023 1 57.78 78 PHE A O 1
ATOM 603 N N . THR A 1 79 ? -18.391 -21.047 -3.283 1 55.81 79 THR A N 1
ATOM 604 C CA . THR A 1 79 ? -17.656 -20.547 -2.125 1 55.81 79 THR A CA 1
ATOM 605 C C . THR A 1 79 ? -18.625 -20.047 -1.051 1 55.81 79 THR A C 1
ATOM 607 O O . THR A 1 79 ? -18.375 -20.234 0.143 1 55.81 79 THR A O 1
ATOM 610 N N . ARG A 1 80 ? -19.656 -19.453 -1.545 1 55.53 80 ARG A N 1
ATOM 611 C CA . ARG A 1 80 ? -20.688 -19.031 -0.605 1 55.53 80 ARG A CA 1
ATOM 612 C C . ARG A 1 80 ? -21.391 -20.234 0.006 1 55.53 80 ARG A C 1
ATOM 614 O O . ARG A 1 80 ? -21.75 -20.203 1.184 1 55.53 80 ARG A O 1
ATOM 621 N N . GLY A 1 81 ? -21.734 -21.062 -0.837 1 51.19 81 GLY A N 1
ATOM 622 C CA . GLY A 1 81 ? -22.375 -22.266 -0.367 1 51.19 81 GLY A CA 1
ATOM 623 C C . GLY A 1 81 ? -21.516 -23.062 0.599 1 51.19 81 GLY A C 1
ATOM 624 O O . GLY A 1 81 ? -21.984 -23.5 1.649 1 51.19 81 GLY A O 1
ATOM 625 N N . VAL A 1 82 ? -20.281 -23.203 0.194 1 52 82 VAL A N 1
ATOM 626 C CA . VAL A 1 82 ? -19.375 -23.953 1.06 1 52 82 VAL A CA 1
ATOM 627 C C . VAL A 1 82 ? -19.078 -23.141 2.322 1 52 82 VAL A C 1
ATOM 629 O O . VAL A 1 82 ? -18.922 -23.703 3.406 1 52 82 VAL A O 1
ATOM 632 N N . GLY A 1 83 ? -18.797 -21.797 2.176 1 48.66 83 GLY A N 1
ATOM 633 C CA . GLY A 1 83 ? -18.656 -20.969 3.361 1 48.66 83 GLY A CA 1
ATOM 634 C C . GLY A 1 83 ? -19.781 -21.172 4.363 1 48.66 83 GLY A C 1
ATOM 635 O O . GLY A 1 83 ? -19.547 -21.234 5.57 1 48.66 83 GLY A O 1
ATOM 636 N N . LEU A 1 84 ? -20.984 -21.016 3.879 1 44.66 84 LEU A N 1
ATOM 637 C CA . LEU A 1 84 ? -22.109 -21.328 4.738 1 44.66 84 LEU A CA 1
ATOM 638 C C . LEU A 1 84 ? -21.984 -22.734 5.32 1 44.66 84 LEU A C 1
ATOM 640 O O . LEU A 1 84 ? -22.422 -22.984 6.445 1 44.66 84 LEU A O 1
ATOM 644 N N . PHE A 1 85 ? -21.484 -23.469 4.535 1 41.47 85 PHE A N 1
ATOM 645 C CA . PHE A 1 85 ? -21.328 -24.859 4.961 1 41.47 85 PHE A CA 1
ATOM 646 C C . PHE A 1 85 ? -20.188 -24.984 5.961 1 41.47 85 PHE A C 1
ATOM 648 O O . PHE A 1 85 ? -20.281 -25.734 6.926 1 41.47 85 PHE A O 1
ATOM 655 N N . ILE A 1 86 ? -19.078 -24.422 5.672 1 42 86 ILE A N 1
ATOM 656 C CA . ILE A 1 86 ? -17.953 -24.484 6.59 1 42 86 ILE A CA 1
ATOM 657 C C . ILE A 1 86 ? -18.234 -23.656 7.832 1 42 86 ILE A C 1
ATOM 659 O O . ILE A 1 86 ? -17.859 -24.031 8.945 1 42 86 ILE A O 1
ATOM 663 N N . GLY A 1 87 ? -18.688 -22.562 7.781 1 42.62 87 GLY A N 1
ATOM 664 C CA . GLY A 1 87 ? -19.078 -21.828 8.977 1 42.62 87 GLY A CA 1
ATOM 665 C C . GLY A 1 87 ? -20.188 -22.5 9.766 1 42.62 87 GLY A C 1
ATOM 666 O O . GLY A 1 87 ? -20.438 -22.156 10.914 1 42.62 87 GLY A O 1
ATOM 667 N N . GLY A 1 88 ? -21.266 -22.984 9.141 1 40.03 88 GLY A N 1
ATOM 668 C CA . GLY A 1 88 ? -22.203 -23.734 9.961 1 40.03 88 GLY A CA 1
ATOM 669 C C . GLY A 1 88 ? -21.625 -25 10.547 1 40.03 88 GLY A C 1
ATOM 670 O O . GLY A 1 88 ? -20.625 -25.516 10.047 1 40.03 88 GLY A O 1
ATOM 671 N N . LYS A 1 89 ? -21.875 -25.328 11.789 1 41.69 89 LYS A N 1
ATOM 672 C CA . LYS A 1 89 ? -21.469 -26.438 12.648 1 41.69 89 LYS A CA 1
ATOM 673 C C . LYS A 1 89 ? -21.531 -27.766 11.891 1 41.69 89 LYS A C 1
ATOM 675 O O . LYS A 1 89 ? -21.156 -28.812 12.43 1 41.69 89 LYS A O 1
ATOM 680 N N . ASN A 1 90 ? -22.203 -28.062 10.859 1 39.16 90 ASN A N 1
ATOM 681 C CA . ASN A 1 90 ? -22.406 -29.438 10.43 1 39.16 90 ASN A CA 1
ATOM 682 C C . ASN A 1 90 ? -21.531 -29.781 9.227 1 39.16 90 ASN A C 1
ATOM 684 O O . ASN A 1 90 ? -22 -29.766 8.086 1 39.16 90 ASN A O 1
ATOM 688 N N . LEU A 1 91 ? -20.281 -29.594 9.195 1 44.47 91 LEU A N 1
ATOM 689 C CA . LEU A 1 91 ? -19.281 -30.094 8.25 1 44.47 91 LEU A CA 1
ATOM 690 C C . LEU A 1 91 ? -19.688 -31.484 7.754 1 44.47 91 LEU A C 1
ATOM 692 O O . LEU A 1 91 ? -19.359 -31.859 6.625 1 44.47 91 LEU A O 1
ATOM 696 N N . ALA A 1 92 ? -20.344 -32.156 8.586 1 46.25 92 ALA A N 1
ATOM 697 C CA . ALA A 1 92 ? -20.734 -33.531 8.281 1 46.25 92 ALA A CA 1
ATOM 698 C C . ALA A 1 92 ? -21.75 -33.562 7.141 1 46.25 92 ALA A C 1
ATOM 700 O O . ALA A 1 92 ? -21.703 -34.469 6.285 1 46.25 92 ALA A O 1
ATOM 701 N N . ILE A 1 93 ? -22.625 -32.812 7.281 1 45 93 ILE A N 1
ATOM 702 C CA . ILE A 1 93 ? -23.703 -32.906 6.289 1 45 93 ILE A CA 1
ATOM 703 C C . ILE A 1 93 ? -23.156 -32.469 4.918 1 45 93 ILE A C 1
ATOM 705 O O . ILE A 1 93 ? -23.484 -33.094 3.906 1 45 93 ILE A O 1
ATOM 709 N N . SER A 1 94 ? -22.234 -31.438 4.844 1 50.12 94 SER A N 1
ATOM 710 C CA . SER A 1 94 ? -21.672 -30.969 3.588 1 50.12 94 SER A CA 1
ATOM 711 C C . SER A 1 94 ? -20.734 -32 2.975 1 50.12 94 SER A C 1
ATOM 713 O O . SER A 1 94 ? -20.75 -32.219 1.765 1 50.12 94 SER A O 1
ATOM 715 N N . LYS A 1 95 ? -20.047 -32.594 3.857 1 53.34 95 LYS A N 1
ATOM 716 C CA . LYS A 1 95 ? -19.188 -33.688 3.404 1 53.34 95 LYS A CA 1
ATOM 717 C C . LYS A 1 95 ? -19.984 -34.75 2.674 1 53.34 95 LYS A C 1
ATOM 719 O O . LYS A 1 95 ? -19.562 -35.25 1.634 1 53.34 95 LYS A O 1
ATOM 724 N N . LYS A 1 96 ? -21.078 -35.031 3.369 1 50.91 96 LYS A N 1
ATOM 725 C CA . LYS A 1 96 ? -21.922 -36.094 2.805 1 50.91 96 LYS A CA 1
ATOM 726 C C . LYS A 1 96 ? -22.5 -35.656 1.457 1 50.91 96 LYS A C 1
ATOM 728 O O . LYS A 1 96 ? -22.547 -36.469 0.519 1 50.91 96 LYS A O 1
ATOM 733 N N . TYR A 1 97 ? -22.859 -34.469 1.473 1 49.41 97 TYR A N 1
ATOM 734 C CA . TYR A 1 97 ? -23.5 -34.031 0.245 1 49.41 97 TYR A CA 1
ATOM 735 C C . TYR A 1 97 ? -22.5 -33.906 -0.895 1 49.41 97 TYR A C 1
ATOM 737 O O . TYR A 1 97 ? -22.797 -34.281 -2.031 1 49.41 97 TYR A O 1
ATOM 745 N N . ILE A 1 98 ? -21.406 -33.406 -0.573 1 54.03 98 ILE A N 1
ATOM 746 C CA . ILE A 1 98 ? -20.391 -33.25 -1.609 1 54.03 98 ILE A CA 1
ATOM 747 C C . ILE A 1 98 ? -19.922 -34.625 -2.07 1 54.03 98 ILE A C 1
ATOM 749 O O . ILE A 1 98 ? -19.75 -34.875 -3.268 1 54.03 98 ILE A O 1
ATOM 753 N N . THR A 1 99 ? -19.859 -35.531 -1.115 1 51.56 99 THR A N 1
ATOM 754 C CA . THR A 1 99 ? -19.453 -36.875 -1.471 1 51.56 99 THR A CA 1
ATOM 755 C C . THR A 1 99 ? -20.516 -37.562 -2.311 1 51.56 99 THR A C 1
ATOM 757 O O . THR A 1 99 ? -20.203 -38.312 -3.246 1 51.56 99 THR A O 1
ATOM 760 N N . GLN A 1 100 ? -21.734 -37.344 -1.932 1 49.22 100 GLN A N 1
ATOM 761 C CA . GLN A 1 100 ? -22.828 -38.031 -2.623 1 49.22 100 GLN A CA 1
ATOM 762 C C . GLN A 1 100 ? -23.016 -37.469 -4.027 1 49.22 100 GLN A C 1
ATOM 764 O O . GLN A 1 100 ? -23.312 -38.219 -4.965 1 49.22 100 GLN A O 1
ATOM 769 N N . LYS A 1 101 ? -23.047 -36.188 -4.195 1 49.97 101 LYS A N 1
ATOM 770 C CA . LYS A 1 101 ? -23.375 -35.594 -5.492 1 49.97 101 LYS A CA 1
ATOM 771 C C . LYS A 1 101 ? -22.203 -35.75 -6.469 1 49.97 101 LYS A C 1
ATOM 773 O O . LYS A 1 101 ? -22.344 -35.469 -7.656 1 49.97 101 LYS A O 1
ATOM 778 N N . MET A 1 102 ? -21.141 -36.094 -5.992 1 49.53 102 MET A N 1
ATOM 779 C CA . MET A 1 102 ? -19.969 -36.312 -6.852 1 49.53 102 MET A CA 1
ATOM 780 C C . MET A 1 102 ? -20.266 -37.406 -7.879 1 49.53 102 MET A C 1
ATOM 782 O O . MET A 1 102 ? -19.547 -37.531 -8.867 1 49.53 102 MET A O 1
ATOM 786 N N . ASN A 1 103 ? -21.344 -38.156 -7.641 1 43.88 103 ASN A N 1
ATOM 787 C CA . ASN A 1 103 ? -21.672 -39.25 -8.57 1 43.88 103 ASN A CA 1
ATOM 788 C C . ASN A 1 103 ? -22.484 -38.719 -9.75 1 43.88 103 ASN A C 1
ATOM 790 O O . ASN A 1 103 ? -22.891 -39.5 -10.617 1 43.88 103 ASN A O 1
ATOM 794 N N . GLU A 1 104 ? -23.031 -37.594 -9.688 1 44.78 104 GLU A N 1
ATOM 795 C CA . GLU A 1 104 ? -23.812 -37.188 -10.852 1 44.78 104 GLU A CA 1
ATOM 796 C C . GLU A 1 104 ? -22.922 -36.594 -11.938 1 44.78 104 GLU A C 1
ATOM 798 O O . GLU A 1 104 ? -21.812 -36.125 -11.664 1 44.78 104 GLU A O 1
ATOM 803 N N . LYS A 1 105 ? -23.391 -36.531 -13.328 1 45.44 105 LYS A N 1
ATOM 804 C CA . LYS A 1 105 ? -22.719 -36.25 -14.594 1 45.44 105 LYS A CA 1
ATOM 805 C C . LYS A 1 105 ? -22 -34.906 -14.547 1 45.44 105 LYS A C 1
ATOM 807 O O . LYS A 1 105 ? -22.641 -33.875 -14.562 1 45.44 105 LYS A O 1
ATOM 812 N N . SER A 1 106 ? -20.797 -34.781 -14.023 1 50.97 106 SER A N 1
ATOM 813 C CA . SER A 1 106 ? -19.906 -33.656 -13.891 1 50.97 106 SER A CA 1
ATOM 814 C C . SER A 1 106 ? -19.359 -33.188 -15.242 1 50.97 106 SER A C 1
ATOM 816 O O . SER A 1 106 ? -19.344 -33.969 -16.203 1 50.97 106 SER A O 1
ATOM 818 N N . ALA A 1 107 ? -19.562 -31.953 -15.656 1 53.19 107 ALA A N 1
ATOM 819 C CA . ALA A 1 107 ? -19.016 -31.406 -16.891 1 53.19 107 ALA A CA 1
ATOM 820 C C . ALA A 1 107 ? -17.547 -31.75 -17.062 1 53.19 107 ALA A C 1
ATOM 822 O O . ALA A 1 107 ? -16.812 -31.859 -16.078 1 53.19 107 ALA A O 1
ATOM 823 N N . SER A 1 108 ? -17.219 -32.406 -18.281 1 55.25 108 SER A N 1
ATOM 824 C CA . SER A 1 108 ? -15.836 -32.75 -18.609 1 55.25 108 SER A CA 1
ATOM 825 C C . SER A 1 108 ? -14.961 -31.484 -18.625 1 55.25 108 SER A C 1
ATOM 827 O O . SER A 1 108 ? -15.383 -30.438 -19.109 1 55.25 108 SER A O 1
ATOM 829 N N . ASN A 1 109 ? -13.844 -31.438 -17.797 1 63.19 109 ASN A N 1
ATOM 830 C CA . ASN A 1 109 ? -12.828 -30.391 -17.75 1 63.19 109 ASN A CA 1
ATOM 831 C C . ASN A 1 109 ? -11.891 -30.469 -18.953 1 63.19 109 ASN A C 1
ATOM 833 O O . ASN A 1 109 ? -10.727 -30.078 -18.859 1 63.19 109 ASN A O 1
ATOM 837 N N . ASP A 1 110 ? -12.422 -31 -20.125 1 67.69 110 ASP A N 1
ATOM 838 C CA . ASP A 1 110 ? -11.57 -31.281 -21.281 1 67.69 110 ASP A CA 1
ATOM 839 C C . ASP A 1 110 ? -10.969 -29.984 -21.828 1 67.69 110 ASP A C 1
ATOM 841 O O . ASP A 1 110 ? -9.805 -29.969 -22.234 1 67.69 110 ASP A O 1
ATOM 845 N N . ALA A 1 111 ? -11.758 -29 -21.797 1 66.5 111 ALA A N 1
ATOM 846 C CA . ALA A 1 111 ? -11.258 -27.734 -22.328 1 66.5 111 ALA A CA 1
ATOM 847 C C . ALA A 1 111 ? -10.125 -27.188 -21.469 1 66.5 111 ALA A C 1
ATOM 849 O O . ALA A 1 111 ? -9.109 -26.719 -21.984 1 66.5 111 ALA A O 1
ATOM 850 N N . VAL A 1 112 ? -10.211 -27.328 -20.203 1 70.12 112 VAL A N 1
ATOM 851 C CA . VAL A 1 112 ? -9.195 -26.828 -19.281 1 70.12 112 VAL A CA 1
ATOM 852 C C . VAL A 1 112 ? -7.941 -27.688 -19.391 1 70.12 112 VAL A C 1
ATOM 854 O O . VAL A 1 112 ? -6.82 -27.172 -19.359 1 70.12 112 VAL A O 1
ATOM 857 N N . LYS A 1 113 ? -8.203 -28.922 -19.578 1 77.19 113 LYS A N 1
ATOM 858 C CA . LYS A 1 113 ? -7.094 -29.844 -19.75 1 77.19 113 LYS A CA 1
ATOM 859 C C . LYS A 1 113 ? -6.293 -29.516 -21.016 1 77.19 113 LYS A C 1
ATOM 861 O O . LYS A 1 113 ? -5.062 -29.562 -21 1 77.19 113 LYS A O 1
ATOM 866 N N . GLU A 1 114 ? -6.988 -29.188 -22.031 1 79.06 114 GLU A N 1
ATOM 867 C CA . GLU A 1 114 ? -6.328 -28.844 -23.281 1 79.06 114 GLU A CA 1
ATOM 868 C C . GLU A 1 114 ? -5.496 -27.578 -23.141 1 79.06 114 GLU A C 1
ATOM 870 O O . GLU A 1 114 ? -4.379 -27.5 -23.656 1 79.06 114 GLU A O 1
ATOM 875 N N . ILE A 1 115 ? -6.008 -26.703 -22.453 1 79.06 115 ILE A N 1
ATOM 876 C CA . ILE A 1 115 ? -5.293 -25.438 -22.25 1 79.06 115 ILE A CA 1
ATOM 877 C C . ILE A 1 115 ? -4.035 -25.703 -21.422 1 79.06 115 ILE A C 1
ATOM 879 O O . ILE A 1 115 ? -2.949 -25.219 -21.766 1 79.06 115 ILE A O 1
ATOM 883 N N . ALA A 1 116 ? -4.184 -26.406 -20.391 1 83.94 116 ALA A N 1
ATOM 884 C CA . ALA A 1 116 ? -3.037 -26.734 -19.547 1 83.94 116 ALA A CA 1
ATOM 885 C C . ALA A 1 116 ? -1.975 -27.5 -20.344 1 83.94 116 ALA A C 1
ATOM 887 O O . ALA A 1 116 ? -0.783 -27.203 -20.234 1 83.94 116 ALA A O 1
ATOM 888 N N . ASN A 1 117 ? -2.449 -28.391 -21.172 1 87.06 117 ASN A N 1
ATOM 889 C CA . ASN A 1 117 ? -1.536 -29.203 -21.953 1 87.06 117 ASN A CA 1
ATOM 890 C C . ASN A 1 117 ? -0.78 -28.375 -22.984 1 87.06 117 ASN A C 1
ATOM 892 O O . ASN A 1 117 ? 0.395 -28.625 -23.25 1 87.06 117 ASN A O 1
ATOM 896 N N . ASN A 1 118 ? -1.442 -27.391 -23.469 1 87.56 118 ASN A N 1
ATOM 897 C CA . ASN A 1 118 ? -0.866 -26.625 -24.562 1 87.56 118 ASN A CA 1
ATOM 898 C C . ASN A 1 118 ? 0.022 -25.5 -24.047 1 87.56 118 ASN A C 1
ATOM 900 O O . ASN A 1 118 ? 0.97 -25.094 -24.719 1 87.56 118 ASN A O 1
ATOM 904 N N . TYR A 1 119 ? -0.242 -25.109 -22.797 1 89.88 119 TYR A N 1
ATOM 905 C CA . TYR A 1 119 ? 0.374 -23.828 -22.5 1 89.88 119 TYR A CA 1
ATOM 906 C C . TYR A 1 119 ? 1.185 -23.906 -21.219 1 89.88 119 TYR A C 1
ATOM 908 O O . TYR A 1 119 ? 2.008 -23.031 -20.938 1 89.88 119 TYR A O 1
ATOM 916 N N . ILE A 1 120 ? 0.974 -24.844 -20.406 1 92.56 120 ILE A N 1
ATOM 917 C CA . ILE A 1 120 ? 1.768 -24.984 -19.188 1 92.56 120 ILE A CA 1
ATOM 918 C C . ILE A 1 120 ? 3.01 -25.828 -19.484 1 92.56 120 ILE A C 1
ATOM 920 O O . ILE A 1 120 ? 2.91 -26.922 -20.047 1 92.56 120 ILE A O 1
ATOM 924 N N . ASP A 1 121 ? 4.121 -25.281 -19.172 1 95.19 121 ASP A N 1
ATOM 925 C CA . ASP A 1 121 ? 5.402 -25.953 -19.375 1 95.19 121 ASP A CA 1
ATOM 926 C C . ASP A 1 121 ? 6.207 -26.016 -18.078 1 95.19 121 ASP A C 1
ATOM 928 O O . ASP A 1 121 ? 6.969 -25.094 -17.766 1 95.19 121 ASP A O 1
ATOM 932 N N . VAL A 1 122 ? 6.094 -27.094 -17.391 1 95.31 122 VAL A N 1
ATOM 933 C CA . VAL A 1 122 ? 6.715 -27.25 -16.078 1 95.31 122 VAL A CA 1
ATOM 934 C C . VAL A 1 122 ? 8.227 -27.344 -16.234 1 95.31 122 VAL A C 1
ATOM 936 O O . VAL A 1 122 ? 8.977 -26.969 -15.328 1 95.31 122 VAL A O 1
ATOM 939 N N . ASP A 1 123 ? 8.719 -27.812 -17.344 1 96.12 123 ASP A N 1
ATOM 940 C CA . ASP A 1 123 ? 10.156 -27.891 -17.594 1 96.12 123 ASP A CA 1
ATOM 941 C C . ASP A 1 123 ? 10.773 -26.5 -17.641 1 96.12 123 ASP A C 1
ATOM 943 O O . ASP A 1 123 ? 11.898 -26.297 -17.188 1 96.12 123 ASP A O 1
ATOM 947 N N . LYS A 1 124 ? 10.031 -25.625 -18.172 1 96.19 124 LYS A N 1
ATOM 948 C CA . LYS A 1 124 ? 10.508 -24.25 -18.188 1 96.19 124 LYS A CA 1
ATOM 949 C C . LYS A 1 124 ? 10.586 -23.672 -16.781 1 96.19 124 LYS A C 1
ATOM 951 O O . LYS A 1 124 ? 11.508 -22.922 -16.453 1 96.19 124 LYS A O 1
ATOM 956 N N . ILE A 1 125 ? 9.633 -24.016 -15.945 1 97.31 125 ILE A N 1
ATOM 957 C CA . ILE A 1 125 ? 9.648 -23.578 -14.555 1 97.31 125 ILE A CA 1
ATOM 958 C C . ILE A 1 125 ? 10.922 -24.078 -13.867 1 97.31 125 ILE A C 1
ATOM 960 O O . ILE A 1 125 ? 11.609 -23.297 -13.195 1 97.31 125 ILE A O 1
ATOM 964 N N . ARG A 1 126 ? 11.25 -25.375 -14.125 1 97.06 126 ARG A N 1
ATOM 965 C CA . ARG A 1 126 ? 12.461 -25.969 -13.57 1 97.06 126 ARG A CA 1
ATOM 966 C C . ARG A 1 126 ? 13.711 -25.297 -14.125 1 97.06 126 ARG A C 1
ATOM 968 O O . ARG A 1 126 ? 14.633 -24.984 -13.367 1 97.06 126 ARG A O 1
ATOM 975 N N . LYS A 1 127 ? 13.727 -25.047 -15.375 1 96.06 127 LYS A N 1
ATOM 976 C CA . LYS A 1 127 ? 14.875 -24.422 -16.031 1 96.06 127 LYS A CA 1
ATOM 977 C C . LYS A 1 127 ? 15.117 -23.016 -15.484 1 96.06 127 LYS A C 1
ATOM 979 O O . LYS A 1 127 ? 16.266 -22.594 -15.352 1 96.06 127 LYS A O 1
ATOM 984 N N . ASN A 1 128 ? 14.047 -22.359 -15.172 1 95.88 128 ASN A N 1
ATOM 985 C CA . ASN A 1 128 ? 14.125 -21 -14.641 1 95.88 128 ASN A CA 1
ATOM 986 C C . ASN A 1 128 ? 14.508 -21.016 -13.164 1 95.88 128 ASN A C 1
ATOM 988 O O . ASN A 1 128 ? 14.633 -19.953 -12.547 1 95.88 128 ASN A O 1
ATOM 992 N N . LYS A 1 129 ? 14.633 -22.219 -12.586 1 96.88 129 LYS A N 1
ATOM 993 C CA . LYS A 1 129 ? 14.953 -22.391 -11.172 1 96.88 129 LYS A CA 1
ATOM 994 C C . LYS A 1 129 ? 13.906 -21.734 -10.281 1 96.88 129 LYS A C 1
ATOM 996 O O . LYS A 1 129 ? 14.242 -21.109 -9.273 1 96.88 129 LYS A O 1
ATOM 1001 N N . ARG A 1 130 ? 12.703 -21.781 -10.75 1 98.25 130 ARG A N 1
ATOM 1002 C CA . ARG A 1 130 ? 11.57 -21.297 -9.969 1 98.25 130 ARG A CA 1
ATOM 1003 C C . ARG A 1 130 ? 10.773 -22.453 -9.375 1 98.25 130 ARG A C 1
ATOM 1005 O O . ARG A 1 130 ? 10.805 -23.562 -9.906 1 98.25 130 ARG A O 1
ATOM 1012 N N . ILE A 1 131 ? 10.188 -22.203 -8.281 1 98.56 131 ILE A N 1
ATOM 1013 C CA . ILE A 1 131 ? 9.391 -23.188 -7.555 1 98.56 131 ILE A CA 1
ATOM 1014 C C . ILE A 1 131 ? 7.918 -22.781 -7.594 1 98.56 131 ILE A C 1
ATOM 1016 O O . ILE A 1 131 ? 7.582 -21.609 -7.402 1 98.56 131 ILE A O 1
ATOM 1020 N N . CYS A 1 132 ? 7.059 -23.766 -7.875 1 98.56 132 CYS A N 1
ATOM 1021 C CA . CYS A 1 132 ? 5.637 -23.469 -8.008 1 98.56 132 CYS A CA 1
ATOM 1022 C C . CYS A 1 132 ? 4.797 -24.484 -7.246 1 98.56 132 CYS A C 1
ATOM 1024 O O . CYS A 1 132 ? 4.969 -25.703 -7.418 1 98.56 132 CYS A O 1
ATOM 1026 N N . TYR A 1 133 ? 3.934 -23.984 -6.414 1 98.62 133 TYR A N 1
ATOM 1027 C CA . TYR A 1 133 ? 3.02 -24.828 -5.645 1 98.62 133 TYR A CA 1
ATOM 1028 C C . TYR A 1 133 ? 1.583 -24.641 -6.121 1 98.62 133 TYR A C 1
ATOM 1030 O O . TYR A 1 133 ? 1.161 -23.531 -6.43 1 98.62 133 TYR A O 1
ATOM 1038 N N . ALA A 1 134 ? 0.835 -25.719 -6.16 1 97.5 134 ALA A N 1
ATOM 1039 C CA . ALA A 1 134 ? -0.611 -25.703 -6.363 1 97.5 134 ALA A CA 1
ATOM 1040 C C . ALA A 1 134 ? -1.34 -26.266 -5.145 1 97.5 134 ALA A C 1
ATOM 1042 O O . ALA A 1 134 ? -0.977 -27.328 -4.633 1 97.5 134 ALA A O 1
ATOM 1043 N N . ALA A 1 135 ? -2.332 -25.562 -4.68 1 96.62 135 ALA A N 1
ATOM 1044 C CA . ALA A 1 135 ? -3.117 -26 -3.531 1 96.62 135 ALA A CA 1
ATOM 1045 C C . ALA A 1 135 ? -4.32 -26.828 -3.975 1 96.62 135 ALA A C 1
ATOM 1047 O O . ALA A 1 135 ? -5.062 -26.422 -4.871 1 96.62 135 ALA A O 1
ATOM 1048 N N . CYS A 1 136 ? -4.504 -27.953 -3.385 1 93.81 136 CYS A N 1
ATOM 1049 C CA . CYS A 1 136 ? -5.629 -28.844 -3.629 1 93.81 136 CYS A CA 1
ATOM 1050 C C . CYS A 1 136 ? -6.258 -29.297 -2.318 1 93.81 136 CYS A C 1
ATOM 1052 O O . CYS A 1 136 ? -5.66 -29.141 -1.252 1 93.81 136 CYS A O 1
ATOM 1054 N N . THR A 1 137 ? -7.465 -29.719 -2.465 1 90.69 137 THR A N 1
ATOM 1055 C CA . THR A 1 137 ? -8.156 -30.344 -1.336 1 90.69 137 THR A CA 1
ATOM 1056 C C . THR A 1 137 ? -8.25 -31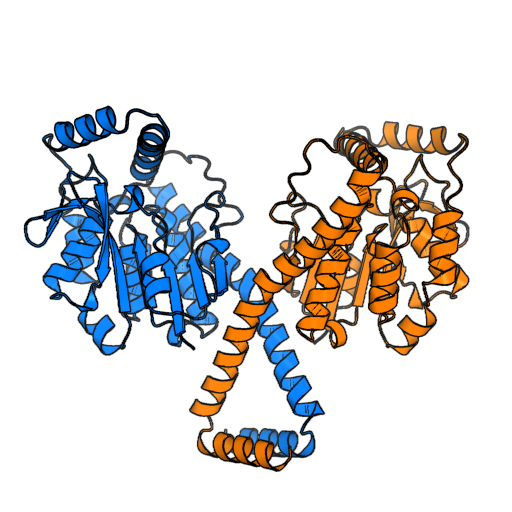.844 -1.518 1 90.69 137 THR A C 1
ATOM 1058 O O . THR A 1 137 ? -8.758 -32.312 -2.533 1 90.69 137 THR A O 1
ATOM 1061 N N . GLU A 1 138 ? -7.723 -32.531 -0.538 1 89.69 138 GLU A N 1
ATOM 1062 C CA . GLU A 1 138 ? -7.742 -34 -0.589 1 89.69 138 GLU A CA 1
ATOM 1063 C C . GLU A 1 138 ? -9.07 -34.562 -0.068 1 89.69 138 GLU A C 1
ATOM 1065 O O . GLU A 1 138 ? -9.578 -34.094 0.957 1 89.69 138 GLU A O 1
ATOM 1070 N N . LEU A 1 139 ? -9.664 -35.438 -0.84 1 82.25 139 LEU A N 1
ATOM 1071 C CA . LEU A 1 139 ? -10.867 -36.156 -0.435 1 82.25 139 LEU A CA 1
ATOM 1072 C C . LEU A 1 139 ? -10.516 -37.531 0.105 1 82.25 139 LEU A C 1
ATOM 1074 O O . LEU A 1 139 ? -9.5 -38.125 -0.277 1 82.25 139 LEU A O 1
ATOM 1078 N N . PRO A 1 140 ? -11.328 -38.062 1.122 1 79.94 140 PRO A N 1
ATOM 1079 C CA . PRO A 1 140 ? -12.586 -37.5 1.609 1 79.94 140 PRO A CA 1
ATOM 1080 C C . PRO A 1 140 ? -12.398 -36.625 2.852 1 79.94 140 PRO A C 1
ATOM 1082 O O . PRO A 1 140 ? -13.359 -36.031 3.338 1 79.94 140 PRO A O 1
ATOM 1085 N N . ASP A 1 141 ? -11.219 -36.469 3.322 1 82.12 141 ASP A N 1
ATOM 1086 C CA . ASP A 1 141 ? -10.992 -35.844 4.625 1 82.12 141 ASP A CA 1
ATOM 1087 C C . ASP A 1 141 ? -10.891 -34.312 4.5 1 82.12 141 ASP A C 1
ATOM 1089 O O . ASP A 1 141 ? -10.781 -33.625 5.504 1 82.12 141 ASP A O 1
ATOM 1093 N N . PHE A 1 142 ? -10.891 -33.812 3.365 1 83.31 142 PHE A N 1
ATOM 1094 C CA . PHE A 1 142 ? -10.836 -32.375 3.117 1 83.31 142 PHE A CA 1
ATOM 1095 C C . PHE A 1 142 ? -9.594 -31.781 3.756 1 83.31 142 PHE A C 1
ATOM 1097 O O . PHE A 1 142 ? -9.68 -30.781 4.469 1 83.31 142 PHE A O 1
ATOM 1104 N N . LYS A 1 143 ? -8.555 -32.375 3.467 1 90.25 143 LYS A N 1
ATOM 1105 C CA . LYS A 1 143 ? -7.258 -31.875 3.914 1 90.25 143 LYS A CA 1
ATOM 1106 C C . LYS A 1 143 ? -6.566 -31.078 2.811 1 90.25 143 LYS A C 1
ATOM 1108 O O . LYS A 1 143 ? -6.613 -31.453 1.639 1 90.25 143 LYS A O 1
ATOM 1113 N N . ILE A 1 144 ? -5.922 -30 3.268 1 93.31 144 ILE A N 1
ATOM 1114 C CA . ILE A 1 144 ? -5.184 -29.188 2.316 1 93.31 144 ILE A CA 1
ATOM 1115 C C . ILE A 1 144 ? -3.891 -29.891 1.915 1 93.31 144 ILE A C 1
ATOM 1117 O O . ILE A 1 144 ? -3.221 -30.5 2.756 1 93.31 144 ILE A O 1
ATOM 1121 N N . ARG A 1 145 ? -3.605 -29.922 0.635 1 95.19 145 ARG A N 1
ATOM 1122 C CA . ARG A 1 145 ? -2.338 -30.406 0.098 1 95.19 145 ARG A CA 1
ATOM 1123 C C . ARG A 1 145 ? -1.715 -29.391 -0.845 1 95.19 145 ARG A C 1
ATOM 1125 O O . ARG A 1 145 ? -2.381 -28.891 -1.752 1 95.19 145 ARG A O 1
ATOM 1132 N N . TYR A 1 146 ? -0.496 -29.078 -0.51 1 97.62 146 TYR A N 1
ATOM 1133 C CA . TYR A 1 146 ? 0.287 -28.219 -1.399 1 97.62 146 TYR A CA 1
ATOM 1134 C C . TYR A 1 146 ? 1.243 -29.062 -2.246 1 97.62 146 TYR A C 1
ATOM 1136 O O . TYR A 1 146 ? 2.24 -29.578 -1.738 1 97.62 146 TYR A O 1
ATOM 1144 N N . PHE A 1 147 ? 1.032 -29.109 -3.559 1 97.44 147 PHE A N 1
ATOM 1145 C CA . PHE A 1 147 ? 1.891 -29.891 -4.445 1 97.44 147 PHE A CA 1
ATOM 1146 C C . PHE A 1 147 ? 2.959 -29 -5.078 1 97.44 147 PHE A C 1
ATOM 1148 O O . PHE A 1 147 ? 2.639 -28.031 -5.762 1 97.44 147 PHE A O 1
ATOM 1155 N N . LYS A 1 148 ? 4.129 -29.344 -4.805 1 98.25 148 LYS A N 1
ATOM 1156 C CA . LYS A 1 148 ? 5.23 -28.734 -5.547 1 98.25 148 LYS A CA 1
ATOM 1157 C C . LYS A 1 148 ? 5.32 -29.312 -6.957 1 98.25 148 LYS A C 1
ATOM 1159 O O . LYS A 1 148 ? 5.91 -30.375 -7.168 1 98.25 148 LYS A O 1
ATOM 1164 N N . VAL A 1 149 ? 4.895 -28.578 -7.922 1 96.81 149 VAL A N 1
ATOM 1165 C CA . VAL A 1 149 ? 4.688 -29.141 -9.25 1 96.81 149 VAL A CA 1
ATOM 1166 C C . VAL A 1 149 ? 6.031 -29.484 -9.883 1 96.81 149 VAL A C 1
ATOM 1168 O O . VAL A 1 149 ? 6.117 -30.359 -10.75 1 96.81 149 VAL A O 1
ATOM 1171 N N . ASN A 1 150 ? 7.086 -28.828 -9.438 1 96.81 150 ASN A N 1
ATOM 1172 C CA . ASN A 1 150 ? 8.438 -29.062 -9.938 1 96.81 150 ASN A CA 1
ATOM 1173 C C . ASN A 1 150 ? 8.852 -30.531 -9.75 1 96.81 150 ASN A C 1
ATOM 1175 O O . ASN A 1 150 ? 9.734 -31.016 -10.453 1 96.81 150 ASN A O 1
ATOM 1179 N N . GLU A 1 151 ? 8.289 -31.172 -8.805 1 96.31 151 GLU A N 1
ATOM 1180 C CA . GLU A 1 151 ? 8.742 -32.5 -8.398 1 96.31 151 GLU A CA 1
ATOM 1181 C C . GLU A 1 151 ? 7.992 -33.594 -9.156 1 96.31 151 GLU A C 1
ATOM 1183 O O . GLU A 1 151 ? 8.25 -34.781 -8.953 1 96.31 151 GLU A O 1
ATOM 1188 N N . TYR A 1 152 ? 7.184 -33.25 -10.039 1 95.56 152 TYR A N 1
ATOM 1189 C CA . TYR A 1 152 ? 6.367 -34.219 -10.781 1 95.56 152 TYR A CA 1
ATOM 1190 C C . TYR A 1 152 ? 6.68 -34.156 -12.273 1 95.56 152 TYR A C 1
ATOM 1192 O O . TYR A 1 152 ? 7.27 -33.188 -12.75 1 95.56 152 TYR A O 1
ATOM 1200 N N . SER A 1 153 ? 6.32 -35.219 -12.938 1 94.81 153 SER A N 1
ATOM 1201 C CA . SER A 1 153 ? 6.422 -35.188 -14.398 1 94.81 153 SER A CA 1
ATOM 1202 C C . SER A 1 153 ? 5.535 -34.094 -14.984 1 94.81 153 SER A C 1
ATOM 1204 O O . SER A 1 153 ? 4.594 -33.625 -14.336 1 94.81 153 SER A O 1
ATOM 1206 N N . SER A 1 154 ? 5.879 -33.688 -16.156 1 93.88 154 SER A N 1
ATOM 1207 C CA . SER A 1 154 ? 5.109 -32.625 -16.797 1 93.88 154 SER A CA 1
ATOM 1208 C C . SER A 1 154 ? 3.629 -32.969 -16.859 1 93.88 154 SER A C 1
ATOM 1210 O O . SER A 1 154 ? 2.771 -32.125 -16.578 1 93.88 154 SER A O 1
ATOM 1212 N N . THR A 1 155 ? 3.357 -34.219 -17.234 1 92.06 155 THR A N 1
ATOM 1213 C CA . THR A 1 155 ? 1.977 -34.656 -17.344 1 92.06 155 THR A CA 1
ATOM 1214 C C . THR A 1 155 ? 1.276 -34.594 -15.992 1 92.06 155 THR A C 1
ATOM 1216 O O . THR A 1 155 ? 0.177 -34.062 -15.883 1 92.06 155 THR A O 1
ATOM 1219 N N . MET A 1 156 ? 1.903 -35.062 -14.977 1 92.88 156 MET A N 1
ATOM 1220 C CA . MET A 1 156 ? 1.311 -35.094 -13.641 1 92.88 156 MET A CA 1
ATOM 1221 C C . MET A 1 156 ? 1.164 -33.688 -13.094 1 92.88 156 MET A C 1
ATOM 1223 O O . MET A 1 156 ? 0.186 -33.375 -12.414 1 92.88 156 MET A O 1
ATOM 1227 N N . ALA A 1 157 ? 2.174 -32.875 -13.336 1 94.88 157 ALA A N 1
ATOM 1228 C CA . ALA A 1 157 ? 2.121 -31.5 -12.883 1 94.88 157 ALA A CA 1
ATOM 1229 C C . ALA A 1 157 ? 0.894 -30.781 -13.453 1 94.88 157 ALA A C 1
ATOM 1231 O O . ALA A 1 157 ? 0.205 -30.062 -12.734 1 94.88 157 ALA A O 1
ATOM 1232 N N . LYS A 1 158 ? 0.639 -31 -14.688 1 91.69 158 LYS A N 1
ATOM 1233 C CA . LYS A 1 158 ? -0.53 -30.406 -15.328 1 91.69 158 LYS A CA 1
ATOM 1234 C C . LYS A 1 158 ? -1.823 -30.906 -14.695 1 91.69 158 LYS A C 1
ATOM 1236 O O . LYS A 1 158 ? -2.76 -30.141 -14.477 1 91.69 158 LYS A O 1
ATOM 1241 N N . GLU A 1 159 ? -1.873 -32.188 -14.383 1 89.69 159 GLU A N 1
ATOM 1242 C CA . GLU A 1 159 ? -3.035 -32.781 -13.719 1 89.69 159 GLU A CA 1
ATOM 1243 C C . GLU A 1 159 ? -3.25 -32.156 -12.336 1 89.69 159 GLU A C 1
ATOM 1245 O O . GLU A 1 159 ? -4.387 -31.938 -11.922 1 89.69 159 GLU A O 1
ATOM 1250 N N . ILE A 1 160 ? -2.184 -31.906 -11.68 1 93.38 160 ILE A N 1
ATOM 1251 C CA . ILE A 1 160 ? -2.234 -31.297 -10.352 1 93.38 160 ILE A CA 1
ATOM 1252 C C . ILE A 1 160 ? -2.84 -29.906 -10.445 1 93.38 160 ILE A C 1
ATOM 1254 O O . ILE A 1 160 ? -3.705 -29.547 -9.648 1 93.38 160 ILE A O 1
ATOM 1258 N N . ILE A 1 161 ? -2.373 -29.141 -11.352 1 91.94 161 ILE A N 1
ATOM 1259 C CA . ILE A 1 161 ? -2.877 -27.781 -11.547 1 91.94 161 ILE A CA 1
ATOM 1260 C C . ILE A 1 161 ? -4.367 -27.828 -11.875 1 91.94 161 ILE A C 1
ATOM 1262 O O . ILE A 1 161 ? -5.148 -27.031 -11.359 1 91.94 161 ILE A O 1
ATOM 1266 N N . LEU A 1 162 ? -4.758 -28.766 -12.672 1 84.69 162 LEU A N 1
ATOM 1267 C CA . LEU A 1 162 ? -6.164 -28.953 -13.023 1 84.69 162 LEU A CA 1
ATOM 1268 C C . LEU A 1 162 ? -6.977 -29.344 -11.797 1 84.69 162 LEU A C 1
ATOM 1270 O O . LEU A 1 162 ? -8.102 -28.875 -11.609 1 84.69 162 LEU A O 1
ATOM 1274 N N . ALA A 1 163 ? -6.395 -30.219 -11.016 1 86.12 163 ALA A N 1
ATOM 1275 C CA . ALA A 1 163 ? -7.059 -30.656 -9.789 1 86.12 163 ALA A CA 1
ATOM 1276 C C . ALA A 1 163 ? -7.344 -29.453 -8.875 1 86.12 163 ALA A C 1
ATOM 1278 O O . ALA A 1 163 ? -8.406 -29.375 -8.266 1 86.12 163 ALA A O 1
ATOM 1279 N N . SER A 1 164 ? -6.426 -28.547 -8.812 1 90.12 164 SER A N 1
ATOM 1280 C CA . SER A 1 164 ? -6.555 -27.359 -7.977 1 90.12 164 SER A CA 1
ATOM 1281 C C . SER A 1 164 ? -7.746 -26.5 -8.414 1 90.12 164 SER A C 1
ATOM 1283 O O . SER A 1 164 ? -8.281 -25.734 -7.621 1 90.12 164 SER A O 1
ATOM 1285 N N . ALA A 1 165 ? -8.148 -26.672 -9.648 1 79.31 165 ALA A N 1
ATOM 1286 C CA . ALA A 1 165 ? -9.219 -25.844 -10.203 1 79.31 165 ALA A CA 1
ATOM 1287 C C . ALA A 1 165 ? -10.516 -26.625 -10.328 1 79.31 165 ALA A C 1
ATOM 1289 O O . ALA A 1 165 ? -11.484 -26.156 -10.914 1 79.31 165 ALA A O 1
ATOM 1290 N N . SER A 1 166 ? -10.516 -27.828 -9.914 1 76.38 166 SER A N 1
ATOM 1291 C CA . SER A 1 166 ? -11.695 -28.688 -10.031 1 76.38 166 SER A CA 1
ATOM 1292 C C . SER A 1 166 ? -12.68 -28.438 -8.906 1 76.38 166 SER A C 1
ATOM 1294 O O . SER A 1 166 ? -12.602 -29.062 -7.848 1 76.38 166 SER A O 1
ATOM 1296 N N . LEU A 1 167 ? -13.555 -27.438 -9.203 1 72 167 LEU A N 1
ATOM 1297 C CA . LEU A 1 167 ? -14.586 -27.141 -8.219 1 72 167 LEU A CA 1
ATOM 1298 C C . LEU A 1 167 ? -15.461 -28.359 -7.949 1 72 167 LEU A C 1
ATOM 1300 O O . LEU A 1 167 ? -15.93 -29 -8.891 1 72 167 LEU A O 1
ATOM 1304 N N . PRO A 1 168 ? -15.703 -28.578 -6.691 1 68.38 168 PRO A N 1
ATOM 1305 C CA . PRO A 1 168 ? -16.578 -29.734 -6.41 1 68.38 168 PRO A CA 1
ATOM 1306 C C . PRO A 1 168 ? -17.969 -29.562 -7 1 68.38 168 PRO A C 1
ATOM 1308 O O . PRO A 1 168 ? -18.5 -28.453 -7.07 1 68.38 168 PRO A O 1
ATOM 1311 N N . LEU A 1 169 ? -18.531 -30.625 -7.426 1 59.91 169 LEU A N 1
ATOM 1312 C CA . LEU A 1 169 ? -19.891 -30.688 -7.949 1 59.91 169 LEU A CA 1
ATOM 1313 C C . LEU A 1 169 ? -19.938 -30.219 -9.406 1 59.91 169 LEU A C 1
ATOM 1315 O O . LEU A 1 169 ? -20.906 -30.484 -10.117 1 59.91 169 LEU A O 1
ATOM 1319 N N . ILE A 1 170 ? -18.859 -29.484 -9.727 1 62.25 170 ILE A N 1
ATOM 1320 C CA . ILE A 1 170 ? -18.828 -29.031 -11.117 1 62.25 170 ILE A CA 1
ATOM 1321 C C . ILE A 1 170 ? -17.922 -29.953 -11.938 1 62.25 170 ILE A C 1
ATOM 1323 O O . ILE A 1 170 ? -18.281 -30.359 -13.047 1 62.25 170 ILE A O 1
ATOM 1327 N N . PHE A 1 171 ? -16.875 -30.234 -11.305 1 66.75 171 PHE A N 1
ATOM 1328 C CA . PHE A 1 171 ? -15.914 -31.078 -12 1 66.75 171 PHE A CA 1
ATOM 1329 C C . PHE A 1 171 ? -15.625 -32.344 -11.219 1 66.75 171 PHE A C 1
ATOM 1331 O O . PHE A 1 171 ? -15.773 -32.375 -9.992 1 66.75 171 PHE A O 1
ATOM 1338 N N . ASP A 1 172 ? -15.242 -33.406 -11.953 1 70.06 172 ASP A N 1
ATOM 1339 C CA . ASP A 1 172 ? -14.805 -34.625 -11.312 1 70.06 172 ASP A CA 1
ATOM 1340 C C . ASP A 1 172 ? -13.492 -34.438 -10.562 1 70.06 172 ASP A C 1
ATOM 1342 O O . ASP A 1 172 ? -12.633 -33.656 -10.992 1 70.06 172 ASP A O 1
ATOM 1346 N N . PRO A 1 173 ? -13.438 -35.125 -9.438 1 78.44 173 PRO A N 1
ATOM 1347 C CA . PRO A 1 173 ? -12.141 -35.094 -8.75 1 78.44 173 PRO A CA 1
ATOM 1348 C C . PRO A 1 173 ? -11.008 -35.656 -9.602 1 78.44 173 PRO A C 1
ATOM 1350 O O . PRO A 1 173 ? -11.242 -36.5 -10.477 1 78.44 173 PRO A O 1
ATOM 1353 N N . THR A 1 174 ? -9.883 -35.156 -9.406 1 81.25 174 THR A N 1
ATOM 1354 C CA . THR A 1 174 ? -8.688 -35.656 -10.078 1 81.25 174 THR A CA 1
ATOM 1355 C C . THR A 1 174 ? -7.93 -36.625 -9.18 1 81.25 174 THR A C 1
ATOM 1357 O O . THR A 1 174 ? -7.758 -36.375 -7.988 1 81.25 174 THR A O 1
ATOM 1360 N N . GLU A 1 175 ? -7.57 -37.719 -9.797 1 84.06 175 GLU A N 1
ATOM 1361 C CA . GLU A 1 175 ? -6.82 -38.719 -9.023 1 84.06 175 GLU A CA 1
ATOM 1362 C C . GLU A 1 175 ? -5.316 -38.531 -9.203 1 84.06 175 GLU A C 1
ATOM 1364 O O . GLU A 1 175 ? -4.824 -38.438 -10.336 1 84.06 175 GLU A O 1
ATOM 1369 N N . ILE A 1 176 ? -4.664 -38.344 -8.102 1 85.5 176 ILE A N 1
ATOM 1370 C CA . ILE A 1 176 ? -3.211 -38.219 -8.078 1 85.5 176 ILE A CA 1
ATOM 1371 C C . ILE A 1 176 ? -2.635 -39.219 -7.07 1 85.5 176 ILE A C 1
ATOM 1373 O O . ILE A 1 176 ? -2.887 -39.094 -5.867 1 85.5 176 ILE A O 1
ATOM 1377 N N . ASN A 1 177 ? -1.831 -40.156 -7.547 1 86.38 177 ASN A N 1
ATOM 1378 C CA . ASN A 1 177 ? -1.182 -41.156 -6.715 1 86.38 177 ASN A CA 1
ATOM 1379 C C . ASN A 1 177 ? -2.189 -41.906 -5.844 1 86.38 177 ASN A C 1
ATOM 1381 O O . ASN A 1 177 ? -1.97 -42.094 -4.641 1 86.38 177 ASN A O 1
ATOM 1385 N N . GLY A 1 178 ? -3.314 -42.156 -6.359 1 85.69 178 GLY A N 1
ATOM 1386 C CA . GLY A 1 178 ? -4.297 -42.969 -5.688 1 85.69 178 GLY A CA 1
ATOM 1387 C C . GLY A 1 178 ? -5.242 -42.188 -4.801 1 85.69 178 GLY A C 1
ATOM 1388 O O . GLY A 1 178 ? -6.145 -42.781 -4.188 1 85.69 178 GLY A O 1
ATOM 1389 N N . PHE A 1 179 ? -5 -40.906 -4.75 1 88.56 179 PHE A N 1
ATOM 1390 C CA . PHE A 1 179 ? -5.867 -40.062 -3.938 1 88.56 179 PHE A CA 1
ATOM 1391 C C . PHE A 1 179 ? -6.668 -39.094 -4.812 1 88.56 179 PHE A C 1
ATOM 1393 O O . PHE A 1 179 ? -6.199 -38.688 -5.875 1 88.56 179 PHE A O 1
ATOM 1400 N N . LYS A 1 180 ? -7.887 -38.75 -4.344 1 86.69 180 LYS A N 1
ATOM 1401 C CA . LYS A 1 180 ? -8.75 -37.844 -5.09 1 86.69 180 LYS A CA 1
ATOM 1402 C C . LYS A 1 180 ? -8.617 -36.406 -4.578 1 86.69 180 LYS A C 1
ATOM 1404 O O . LYS A 1 180 ? -8.594 -36.156 -3.367 1 86.69 180 LYS A O 1
ATOM 1409 N N . TYR A 1 181 ? -8.5 -35.531 -5.52 1 87.81 181 TYR A N 1
ATOM 1410 C CA . TYR A 1 181 ? -8.312 -34.125 -5.168 1 87.81 181 TYR A CA 1
ATOM 1411 C C . TYR A 1 181 ? -9.32 -33.25 -5.879 1 87.81 181 TYR A C 1
ATOM 1413 O O . TYR A 1 181 ? -9.758 -33.562 -6.988 1 87.81 181 TYR A O 1
ATOM 1421 N N . VAL A 1 182 ? -9.734 -32.156 -5.164 1 83 182 VAL A N 1
ATOM 1422 C CA . VAL A 1 182 ? -10.586 -31.125 -5.734 1 83 182 VAL A CA 1
ATOM 1423 C C . VAL A 1 182 ? -9.969 -29.75 -5.484 1 83 182 VAL A C 1
ATOM 1425 O O . VAL A 1 182 ? -8.82 -29.641 -5.051 1 83 182 VAL A O 1
ATOM 1428 N N . ASP A 1 183 ? -10.688 -28.734 -5.844 1 82.25 183 ASP A N 1
ATOM 1429 C CA . ASP A 1 183 ? -10.227 -27.359 -5.762 1 82.25 183 ASP A CA 1
ATOM 1430 C C . ASP A 1 183 ? -9.727 -27.031 -4.355 1 82.25 183 ASP A C 1
ATOM 1432 O O . ASP A 1 183 ? -10.391 -27.344 -3.367 1 82.25 183 ASP A O 1
ATOM 1436 N N . GLY A 1 184 ? -8.594 -26.328 -4.371 1 84.56 184 GLY A N 1
ATOM 1437 C CA . GLY A 1 184 ? -7.93 -26 -3.119 1 84.56 184 GLY A CA 1
ATOM 1438 C C . GLY A 1 184 ? -8.641 -24.922 -2.336 1 84.56 184 GLY A C 1
ATOM 1439 O O . GLY A 1 184 ? -8.367 -24.719 -1.15 1 84.56 184 GLY A O 1
ATOM 1440 N N . ALA A 1 185 ? -9.547 -24.234 -2.98 1 81.19 185 ALA A N 1
ATOM 1441 C CA . ALA A 1 185 ? -10.188 -23.078 -2.369 1 81.19 185 ALA A CA 1
ATOM 1442 C C . ALA A 1 185 ? -11.047 -23.484 -1.177 1 81.19 185 ALA A C 1
ATOM 1444 O O . ALA A 1 185 ? -11.344 -22.672 -0.302 1 81.19 185 ALA A O 1
ATOM 1445 N N . ILE A 1 186 ? -11.344 -24.703 -1.13 1 78.62 186 ILE A N 1
ATOM 1446 C CA . ILE A 1 186 ? -12.164 -25.219 -0.042 1 78.62 186 ILE A CA 1
ATOM 1447 C C . ILE A 1 186 ? -11.406 -25.094 1.278 1 78.62 186 ILE A C 1
ATOM 1449 O O . ILE A 1 186 ? -11.984 -24.734 2.303 1 78.62 186 ILE A O 1
ATOM 1453 N N . CYS A 1 187 ? -10.172 -25.375 1.137 1 84.69 187 CYS A N 1
ATOM 1454 C CA . CYS A 1 187 ? -9.391 -25.422 2.367 1 84.69 187 CYS A CA 1
ATOM 1455 C C . CYS A 1 187 ? -8.484 -24.203 2.48 1 84.69 187 CYS A C 1
ATOM 1457 O O . CYS A 1 187 ? -8.273 -23.672 3.576 1 84.69 187 CYS A O 1
ATOM 1459 N N . ASP A 1 188 ? -7.957 -23.797 1.404 1 91.44 188 ASP A N 1
ATOM 1460 C CA . ASP A 1 188 ? -7.023 -22.672 1.419 1 91.44 188 ASP A CA 1
ATOM 1461 C C . ASP A 1 188 ? -7.039 -21.922 0.086 1 91.44 188 ASP A C 1
ATOM 1463 O O . ASP A 1 188 ? -6.359 -22.328 -0.862 1 91.44 188 ASP A O 1
ATOM 1467 N N . ASN A 1 189 ? -7.688 -20.781 0.053 1 91.75 189 ASN A N 1
ATOM 1468 C CA . ASN A 1 189 ? -7.832 -20.031 -1.19 1 91.75 189 ASN A CA 1
ATOM 1469 C C . ASN A 1 189 ? -6.633 -19.125 -1.436 1 91.75 189 ASN A C 1
ATOM 1471 O O . ASN A 1 189 ? -6.445 -18.625 -2.547 1 91.75 189 ASN A O 1
ATOM 1475 N N . VAL A 1 190 ? -5.969 -18.812 -0.385 1 95.62 190 VAL A N 1
ATOM 1476 C CA . VAL A 1 190 ? -4.766 -18 -0.467 1 95.62 190 VAL A CA 1
ATOM 1477 C C . VAL A 1 190 ? -3.576 -18.75 0.112 1 95.62 190 VAL A C 1
ATOM 1479 O O . VAL A 1 190 ? -3.184 -18.531 1.259 1 95.62 190 VAL A O 1
ATOM 1482 N N . PRO A 1 191 ? -2.936 -19.562 -0.701 1 97.56 191 PRO A N 1
ATOM 1483 C CA . PRO A 1 191 ? -1.953 -20.531 -0.195 1 97.56 191 PRO A CA 1
ATOM 1484 C C . PRO A 1 191 ? -0.6 -19.891 0.103 1 97.56 191 PRO A C 1
ATOM 1486 O O . PRO A 1 191 ? 0.383 -20.156 -0.59 1 97.56 191 PRO A O 1
ATOM 1489 N N . ILE A 1 192 ? -0.476 -19.234 1.227 1 98.44 192 ILE A N 1
ATOM 1490 C CA . ILE A 1 192 ? 0.733 -18.531 1.661 1 98.44 192 ILE A CA 1
ATOM 1491 C C . ILE A 1 192 ? 1.694 -19.531 2.305 1 98.44 192 ILE A C 1
ATOM 1493 O O . ILE A 1 192 ? 2.914 -19.391 2.186 1 98.44 192 ILE A O 1
ATOM 1497 N N . GLN A 1 193 ? 1.198 -20.578 2.877 1 97.69 193 GLN A N 1
ATOM 1498 C CA . GLN A 1 193 ? 1.942 -21.484 3.75 1 97.69 193 GLN A CA 1
ATOM 1499 C C . GLN A 1 193 ? 3.125 -22.109 3.018 1 97.69 193 GLN A C 1
ATOM 1501 O O . GLN A 1 193 ? 4.238 -22.141 3.545 1 97.69 193 GLN A O 1
ATOM 1506 N N . PRO A 1 194 ? 2.939 -22.641 1.83 1 98.38 194 PRO A N 1
ATOM 1507 C CA . PRO A 1 194 ? 4.094 -23.266 1.178 1 98.38 194 PRO A CA 1
ATOM 1508 C C . PRO A 1 194 ? 5.195 -22.25 0.843 1 98.38 194 PRO A C 1
ATOM 1510 O O . PRO A 1 194 ? 6.379 -22.594 0.883 1 98.38 194 PRO A O 1
ATOM 1513 N N . ILE A 1 195 ? 4.848 -21.047 0.531 1 98.56 195 ILE A N 1
ATOM 1514 C CA . ILE A 1 195 ? 5.824 -20 0.224 1 98.56 195 ILE A CA 1
ATOM 1515 C C . ILE A 1 195 ? 6.555 -19.594 1.499 1 98.56 195 ILE A C 1
ATOM 1517 O O . ILE A 1 195 ? 7.773 -19.406 1.491 1 98.56 195 ILE A O 1
ATOM 1521 N N . TYR A 1 196 ? 5.746 -19.422 2.535 1 98.38 196 TYR A N 1
ATOM 1522 C CA . TYR A 1 196 ? 6.332 -19.188 3.848 1 98.38 196 TYR A CA 1
ATOM 1523 C C . TYR A 1 196 ? 7.301 -20.297 4.23 1 98.38 196 TYR A C 1
ATOM 1525 O O . TYR A 1 196 ? 8.383 -20.031 4.758 1 98.38 196 TYR A O 1
ATOM 1533 N N . GLY A 1 197 ? 6.953 -21.516 3.953 1 98.12 197 GLY A N 1
ATOM 1534 C CA . GLY A 1 197 ? 7.777 -22.672 4.25 1 98.12 197 GLY A CA 1
ATOM 1535 C C . GLY A 1 197 ? 9.094 -22.688 3.504 1 98.12 197 GLY A C 1
ATOM 1536 O O . GLY A 1 197 ? 10.07 -23.281 3.957 1 98.12 197 GLY A O 1
ATOM 1537 N N . GLU A 1 198 ? 9.148 -22.031 2.34 1 98.19 198 GLU A N 1
ATOM 1538 C CA . GLU A 1 198 ? 10.375 -21.938 1.555 1 98.19 198 GLU A CA 1
ATOM 1539 C C . GLU A 1 198 ? 11.328 -20.906 2.152 1 98.19 198 GLU A C 1
ATOM 1541 O O . GLU A 1 198 ? 12.469 -20.766 1.695 1 98.19 198 GLU A O 1
ATOM 1546 N N . GLY A 1 199 ? 10.867 -20.172 3.148 1 98.12 199 GLY A N 1
ATOM 1547 C CA . GLY A 1 199 ? 11.727 -19.203 3.814 1 98.12 199 GLY A CA 1
ATOM 1548 C C . GLY A 1 199 ? 11.828 -17.891 3.068 1 98.12 199 GLY A C 1
ATOM 1549 O O . GLY A 1 199 ? 12.875 -17.234 3.082 1 98.12 199 GLY A O 1
ATOM 1550 N N . CYS A 1 200 ? 10.789 -17.516 2.375 1 98.19 200 CYS A N 1
ATOM 1551 C CA . CYS A 1 200 ? 10.797 -16.266 1.644 1 98.19 200 CYS A CA 1
ATOM 1552 C C . CYS A 1 200 ? 10.867 -15.07 2.6 1 98.19 200 CYS A C 1
ATOM 1554 O O . CYS A 1 200 ? 10.195 -15.062 3.631 1 98.19 200 CYS A O 1
ATOM 1556 N N . ASP A 1 201 ? 11.727 -14.086 2.26 1 98.25 201 ASP A N 1
ATOM 1557 C CA . ASP A 1 201 ? 11.828 -12.852 3.031 1 98.25 201 ASP A CA 1
ATOM 1558 C C . ASP A 1 201 ? 10.602 -11.969 2.824 1 98.25 201 ASP A C 1
ATOM 1560 O O . ASP A 1 201 ? 10.109 -11.352 3.773 1 98.25 201 ASP A O 1
ATOM 1564 N N . ILE A 1 202 ? 10.172 -11.906 1.632 1 98.5 202 ILE A N 1
ATOM 1565 C CA . ILE A 1 202 ? 9.023 -11.094 1.248 1 98.5 202 ILE A CA 1
ATOM 1566 C C . ILE A 1 202 ? 8.062 -11.938 0.407 1 98.5 202 ILE A C 1
ATOM 1568 O O . ILE A 1 202 ? 8.484 -12.656 -0.495 1 98.5 202 ILE A O 1
ATOM 1572 N N . ILE A 1 203 ? 6.836 -11.898 0.744 1 98.75 203 ILE A N 1
ATOM 1573 C CA . ILE A 1 203 ? 5.797 -12.578 -0.015 1 98.75 203 ILE A CA 1
ATOM 1574 C C . ILE A 1 203 ? 4.789 -11.562 -0.542 1 98.75 203 ILE A C 1
ATOM 1576 O O . ILE A 1 203 ? 4.188 -10.812 0.235 1 98.75 203 ILE A O 1
ATOM 1580 N N . ILE A 1 204 ? 4.652 -11.477 -1.871 1 98.75 204 ILE A N 1
ATOM 1581 C CA . ILE A 1 204 ? 3.598 -10.688 -2.504 1 98.75 204 ILE A CA 1
ATOM 1582 C C . ILE A 1 204 ? 2.332 -11.539 -2.629 1 98.75 204 ILE A C 1
ATOM 1584 O O . ILE A 1 204 ? 2.342 -12.586 -3.27 1 98.75 204 ILE A O 1
ATOM 1588 N N . VAL A 1 205 ? 1.274 -11.109 -1.989 1 98.56 205 VAL A N 1
ATOM 1589 C CA . VAL A 1 205 ? 0.021 -11.859 -1.992 1 98.56 205 VAL A CA 1
ATOM 1590 C C . VAL A 1 205 ? -1.032 -11.102 -2.797 1 98.56 205 VAL A C 1
ATOM 1592 O O . VAL A 1 205 ? -1.341 -9.945 -2.494 1 98.56 205 VAL A O 1
ATOM 1595 N N . VAL A 1 206 ? -1.554 -11.758 -3.805 1 98.06 206 VAL A N 1
ATOM 1596 C CA . VAL A 1 206 ? -2.592 -11.172 -4.645 1 98.06 206 VAL A CA 1
ATOM 1597 C C . VAL A 1 206 ? -3.93 -11.852 -4.363 1 98.06 206 VAL A C 1
ATOM 1599 O O . VAL A 1 206 ? -4.098 -13.039 -4.637 1 98.06 206 VAL A O 1
ATOM 1602 N N . THR A 1 207 ? -4.809 -11.109 -3.826 1 95.31 207 THR A N 1
ATOM 1603 C CA . THR A 1 207 ? -6.16 -11.617 -3.613 1 95.31 207 THR A CA 1
ATOM 1604 C C . THR A 1 207 ? -7.125 -11.047 -4.648 1 95.31 207 THR A C 1
ATOM 1606 O O . THR A 1 207 ? -6.789 -10.086 -5.352 1 95.31 207 THR A O 1
ATOM 1609 N N . LEU A 1 208 ? -8.273 -11.672 -4.758 1 90.25 208 LEU A N 1
ATOM 1610 C CA . LEU A 1 208 ? -9.203 -11.281 -5.816 1 90.25 208 LEU A CA 1
ATOM 1611 C C . LEU A 1 208 ? -10.484 -10.703 -5.23 1 90.25 208 LEU A C 1
ATOM 1613 O O . LEU A 1 208 ? -11.492 -10.57 -5.93 1 90.25 208 LEU A O 1
ATOM 1617 N N . SER A 1 209 ? -10.414 -10.445 -3.959 1 82.88 209 SER A N 1
ATOM 1618 C CA . SER A 1 209 ? -11.5 -9.758 -3.266 1 82.88 209 SER A CA 1
ATOM 1619 C C . SER A 1 209 ? -10.961 -8.82 -2.189 1 82.88 209 SER A C 1
ATOM 1621 O O . SER A 1 209 ? -9.953 -9.117 -1.547 1 82.88 209 SER A O 1
ATOM 1623 N N . LYS A 1 210 ? -11.656 -7.691 -2.018 1 77.31 210 LYS A N 1
ATOM 1624 C CA . LYS A 1 210 ? -11.266 -6.727 -0.995 1 77.31 210 LYS A CA 1
ATOM 1625 C C . LYS A 1 210 ? -11.531 -7.266 0.406 1 77.31 210 LYS A C 1
ATOM 1627 O O . LYS A 1 210 ? -10.961 -6.781 1.385 1 77.31 210 LYS A O 1
ATOM 1632 N N . GLU A 1 211 ? -12.375 -8.211 0.475 1 75.31 211 GLU A N 1
ATOM 1633 C CA . GLU A 1 211 ? -12.812 -8.742 1.765 1 75.31 211 GLU A CA 1
ATOM 1634 C C . GLU A 1 211 ? -11.82 -9.781 2.291 1 75.31 211 GLU A C 1
ATOM 1636 O O . GLU A 1 211 ? -11.844 -10.117 3.477 1 75.31 211 GLU A O 1
ATOM 1641 N N . GLU A 1 212 ? -11.078 -10.281 1.358 1 78.5 212 GLU A N 1
ATOM 1642 C CA . GLU A 1 212 ? -10.094 -11.281 1.772 1 78.5 212 GLU A CA 1
ATOM 1643 C C . GLU A 1 212 ? -8.914 -10.625 2.488 1 78.5 212 GLU A C 1
ATOM 1645 O O . GLU A 1 212 ? -8.156 -9.867 1.879 1 78.5 212 GLU A O 1
ATOM 1650 N N . LYS A 1 213 ? -8.867 -10.742 3.834 1 78.69 213 LYS A N 1
ATOM 1651 C CA . LYS A 1 213 ? -7.797 -10.156 4.633 1 78.69 213 LYS A CA 1
ATOM 1652 C C . LYS A 1 213 ? -6.773 -11.211 5.043 1 78.69 213 LYS A C 1
ATOM 1654 O O . LYS A 1 213 ? -7.133 -12.352 5.344 1 78.69 213 LYS A O 1
ATOM 1659 N N . ILE A 1 214 ? -5.609 -10.836 5.004 1 90.25 214 ILE A N 1
ATOM 1660 C CA . ILE A 1 214 ? -4.508 -11.711 5.387 1 90.25 214 ILE A CA 1
ATOM 1661 C C . ILE A 1 214 ? -4.074 -11.398 6.816 1 90.25 214 ILE A C 1
ATOM 1663 O O . ILE A 1 214 ? -3.824 -10.242 7.16 1 90.25 214 ILE A O 1
ATOM 1667 N N . ASP A 1 215 ? -4.062 -12.375 7.652 1 90.81 215 ASP A N 1
ATOM 1668 C CA . ASP A 1 215 ? -3.488 -12.227 8.984 1 90.81 215 ASP A CA 1
ATOM 1669 C C . ASP A 1 215 ? -1.971 -12.391 8.945 1 90.81 215 ASP A C 1
ATOM 1671 O O . ASP A 1 215 ? -1.46 -13.508 9.039 1 90.81 215 ASP A O 1
ATOM 1675 N N . LYS A 1 216 ? -1.336 -11.375 8.914 1 92.25 216 LYS A N 1
ATOM 1676 C CA . LYS A 1 216 ? 0.116 -11.375 8.75 1 92.25 216 LYS A CA 1
ATOM 1677 C C . LYS A 1 216 ? 0.803 -11.961 9.984 1 92.25 216 LYS A C 1
ATOM 1679 O O . LYS A 1 216 ? 1.954 -12.398 9.906 1 92.25 216 LYS A O 1
ATOM 1684 N N . SER A 1 217 ? 0.125 -11.945 11.07 1 91.25 217 SER A N 1
ATOM 1685 C CA . SER A 1 217 ? 0.708 -12.445 12.312 1 91.25 217 SER A CA 1
ATOM 1686 C C . SER A 1 217 ? 0.974 -13.945 12.234 1 91.25 217 SER A C 1
ATOM 1688 O O . SER A 1 217 ? 1.765 -14.484 13.016 1 91.25 217 SER A O 1
ATOM 1690 N N . LEU A 1 218 ? 0.336 -14.664 11.289 1 94.62 218 LEU A N 1
ATOM 1691 C CA . LEU A 1 218 ? 0.507 -16.094 11.109 1 94.62 218 LEU A CA 1
ATOM 1692 C C . LEU A 1 218 ? 1.847 -16.406 10.453 1 94.62 218 LEU A C 1
ATOM 1694 O O . LEU A 1 218 ? 2.283 -17.562 10.438 1 94.62 218 LEU A O 1
ATOM 1698 N N . TYR A 1 219 ? 2.518 -15.422 10 1 96.69 219 TYR A N 1
ATOM 1699 C CA . TYR A 1 219 ? 3.758 -15.609 9.258 1 96.69 219 TYR A CA 1
ATOM 1700 C C . TYR A 1 219 ? 4.863 -14.719 9.805 1 96.69 219 TYR A C 1
ATOM 1702 O O . TYR A 1 219 ? 5.363 -13.836 9.102 1 96.69 219 TYR A O 1
ATOM 1710 N N . PRO A 1 220 ? 5.27 -14.992 10.953 1 95.12 220 PRO A N 1
ATOM 1711 C CA . PRO A 1 220 ? 6.312 -14.156 11.562 1 95.12 220 PRO A CA 1
ATOM 1712 C C . PRO A 1 220 ? 7.625 -14.195 10.781 1 95.12 220 PRO A C 1
ATOM 1714 O O . PRO A 1 220 ? 7.934 -15.195 10.133 1 95.12 220 PRO A O 1
ATOM 1717 N N . ASN A 1 221 ? 8.43 -13.141 10.75 1 94.88 221 ASN A N 1
ATOM 1718 C CA . ASN A 1 221 ? 9.766 -13.008 10.172 1 94.88 221 ASN A CA 1
ATOM 1719 C C . ASN A 1 221 ? 9.711 -12.898 8.656 1 94.88 221 ASN A C 1
ATOM 1721 O O . ASN A 1 221 ? 10.734 -13.023 7.98 1 94.88 221 ASN A O 1
ATOM 1725 N N . THR A 1 222 ? 8.531 -12.906 8.109 1 97 222 THR A N 1
ATOM 1726 C CA . THR A 1 222 ? 8.336 -12.633 6.695 1 97 222 THR A CA 1
ATOM 1727 C C . THR A 1 222 ? 7.516 -11.359 6.5 1 97 222 THR A C 1
ATOM 1729 O O . THR A 1 222 ? 6.609 -11.078 7.285 1 97 222 THR A O 1
ATOM 1732 N N . LYS A 1 223 ? 7.836 -10.609 5.543 1 97.69 223 LYS A N 1
ATOM 1733 C CA . LYS A 1 223 ? 7.062 -9.414 5.223 1 97.69 223 LYS A CA 1
ATOM 1734 C C . LYS A 1 223 ? 6.102 -9.672 4.066 1 97.69 223 LYS A C 1
ATOM 1736 O O . LYS A 1 223 ? 6.477 -10.297 3.07 1 97.69 223 LYS A O 1
ATOM 1741 N N . ILE A 1 224 ? 4.875 -9.195 4.219 1 97.81 224 ILE A N 1
ATOM 1742 C CA . ILE A 1 224 ? 3.85 -9.5 3.23 1 97.81 224 ILE A CA 1
ATOM 1743 C C . ILE A 1 224 ? 3.375 -8.211 2.562 1 97.81 224 ILE A C 1
ATOM 1745 O O . ILE A 1 224 ? 3.047 -7.238 3.24 1 97.81 224 ILE A O 1
ATOM 1749 N N . ILE A 1 225 ? 3.439 -8.125 1.293 1 98 225 ILE A N 1
ATOM 1750 C CA . ILE A 1 225 ? 2.824 -7.082 0.476 1 98 225 ILE A CA 1
ATOM 1751 C C . ILE A 1 225 ? 1.488 -7.578 -0.071 1 98 225 ILE A C 1
ATOM 1753 O O . ILE A 1 225 ? 1.437 -8.578 -0.789 1 98 225 ILE A O 1
ATOM 1757 N N . GLU A 1 226 ? 0.45 -6.906 0.233 1 96.31 226 GLU A N 1
ATOM 1758 C CA . GLU A 1 226 ? -0.878 -7.305 -0.221 1 96.31 226 GLU A CA 1
ATOM 1759 C C . GLU A 1 226 ? -1.338 -6.453 -1.4 1 96.31 226 GLU A C 1
ATOM 1761 O O . GLU A 1 226 ? -1.285 -5.223 -1.342 1 96.31 226 GLU A O 1
ATOM 1766 N N . ILE A 1 227 ? -1.738 -7.07 -2.438 1 97.12 227 ILE A N 1
ATOM 1767 C CA . ILE A 1 227 ? -2.352 -6.418 -3.59 1 97.12 227 ILE A CA 1
ATOM 1768 C C . ILE A 1 227 ? -3.758 -6.973 -3.809 1 97.12 227 ILE A C 1
ATOM 1770 O O . ILE A 1 227 ? -3.943 -8.188 -3.932 1 97.12 227 ILE A O 1
ATOM 1774 N N . CYS A 1 228 ? -4.711 -6.121 -3.803 1 94.12 228 CYS A N 1
ATOM 1775 C CA . CYS A 1 228 ? -6.105 -6.512 -3.977 1 94.12 228 CYS A CA 1
ATOM 1776 C C . CYS A 1 228 ? -6.875 -5.449 -4.758 1 94.12 228 CYS A C 1
ATOM 1778 O O . CYS A 1 228 ? -6.449 -4.297 -4.828 1 94.12 228 CYS A O 1
ATOM 1780 N N . PRO A 1 229 ? -7.98 -5.91 -5.414 1 91.19 229 PRO A N 1
ATOM 1781 C CA . PRO A 1 229 ? -8.781 -4.918 -6.129 1 91.19 229 PRO A CA 1
ATOM 1782 C C . PRO A 1 229 ? -9.367 -3.855 -5.203 1 91.19 229 PRO A C 1
ATOM 1784 O O . PRO A 1 229 ? -9.914 -4.184 -4.145 1 91.19 229 PRO A O 1
ATOM 1787 N N . LYS A 1 230 ? -9.242 -2.619 -5.527 1 81.94 230 LYS A N 1
ATOM 1788 C CA . LYS A 1 230 ? -9.773 -1.513 -4.734 1 81.94 230 LYS A CA 1
ATOM 1789 C C . LYS A 1 230 ? -11.227 -1.218 -5.105 1 81.94 230 LYS A C 1
ATOM 1791 O O . LYS A 1 230 ? -11.992 -0.716 -4.281 1 81.94 230 LYS A O 1
ATOM 1796 N N . ASN A 1 231 ? -11.625 -1.275 -6.297 1 70.44 231 ASN A N 1
ATOM 1797 C CA . ASN A 1 231 ? -12.945 -0.905 -6.789 1 70.44 231 ASN A CA 1
ATOM 1798 C C . ASN A 1 231 ? -13.797 -2.137 -7.094 1 70.44 231 ASN A C 1
ATOM 1800 O O . ASN A 1 231 ? -14.93 -2.014 -7.57 1 70.44 231 ASN A O 1
ATOM 1804 N N . LEU A 1 232 ? -13.352 -3.27 -6.941 1 56.06 232 LEU A N 1
ATOM 1805 C CA . LEU A 1 232 ? -14.133 -4.398 -7.438 1 56.06 232 LEU A CA 1
ATOM 1806 C C . LEU A 1 232 ? -15.469 -4.488 -6.719 1 56.06 232 LEU A C 1
ATOM 1808 O O . LEU A 1 232 ? -15.523 -4.777 -5.523 1 56.06 232 LEU A O 1
ATOM 1812 N N . ASN A 1 233 ? -16.375 -3.533 -6.832 1 48.88 233 ASN A N 1
ATOM 1813 C CA . ASN A 1 233 ? -17.75 -3.818 -6.461 1 48.88 233 ASN A CA 1
ATOM 1814 C C . ASN A 1 233 ? -18.281 -5.043 -7.195 1 48.88 233 ASN A C 1
ATOM 1816 O O . ASN A 1 233 ? -18.328 -5.066 -8.43 1 48.88 233 ASN A O 1
ATOM 1820 N N . ASP A 1 234 ? -18.047 -6.109 -6.629 1 47.56 234 ASP A N 1
ATOM 1821 C CA . ASP A 1 234 ? -18.562 -7.383 -7.117 1 47.56 234 ASP A CA 1
ATOM 1822 C C . ASP A 1 234 ? -20.047 -7.281 -7.461 1 47.56 234 ASP A C 1
ATOM 1824 O O . ASP A 1 234 ? -20.891 -7.895 -6.793 1 47.56 234 ASP A O 1
ATOM 1828 N N . GLY A 1 235 ? -20.641 -6.074 -7.602 1 39.84 235 GLY A N 1
ATOM 1829 C CA . GLY A 1 235 ? -22 -6.406 -7.984 1 39.84 235 GLY A CA 1
ATOM 1830 C C . GLY A 1 235 ? -22.078 -7.441 -9.094 1 39.84 235 GLY A C 1
ATOM 1831 O O . GLY A 1 235 ? -21.219 -7.488 -9.961 1 39.84 235 GLY A O 1
ATOM 1832 N N . VAL A 1 236 ? -22.703 -8.539 -8.727 1 37.28 236 VAL A N 1
ATOM 1833 C CA . VAL A 1 236 ? -23.141 -9.633 -9.594 1 37.28 236 VAL A CA 1
ATOM 1834 C C . VAL A 1 236 ? -23.484 -9.086 -10.977 1 37.28 236 VAL A C 1
ATOM 1836 O O . VAL A 1 236 ? -24.453 -8.344 -11.133 1 37.28 236 VAL A O 1
ATOM 1839 N N . ILE A 1 237 ? -22.656 -8.484 -11.688 1 35.75 237 ILE A N 1
ATOM 1840 C CA . ILE A 1 237 ? -23.172 -8.234 -13.031 1 35.75 237 ILE A CA 1
ATOM 1841 C C . ILE A 1 237 ? -23.781 -9.508 -13.594 1 35.75 237 ILE A C 1
ATOM 1843 O O . ILE A 1 237 ? -23.219 -10.602 -13.438 1 35.75 237 ILE A O 1
ATOM 1847 N N . ASN A 1 238 ? -24.906 -9.359 -14.172 1 32.62 238 ASN A N 1
ATOM 1848 C CA . ASN A 1 238 ? -25.672 -10.281 -15.016 1 32.62 238 ASN A CA 1
ATOM 1849 C C . ASN A 1 238 ? -24.781 -10.93 -16.078 1 32.62 238 ASN A C 1
ATOM 1851 O O . ASN A 1 238 ? -23.734 -10.383 -16.438 1 32.62 238 ASN A O 1
ATOM 1855 N N . GLY A 1 239 ? -25.016 -12.086 -16.594 1 33.88 239 GLY A N 1
ATOM 1856 C CA . GLY A 1 239 ? -24.781 -13.297 -17.375 1 33.88 239 GLY A CA 1
ATOM 1857 C C . GLY A 1 239 ? -24.219 -13.023 -18.75 1 33.88 239 GLY A C 1
ATOM 1858 O O . GLY A 1 239 ? -24.141 -13.93 -19.578 1 33.88 239 GLY A O 1
ATOM 1859 N N . THR A 1 240 ? -24.281 -11.82 -19.344 1 36.19 240 THR A N 1
ATOM 1860 C CA . THR A 1 240 ? -24.125 -11.938 -20.797 1 36.19 240 THR A CA 1
ATOM 1861 C C . THR A 1 240 ? -22.641 -12.023 -21.156 1 36.19 240 THR A C 1
ATOM 1863 O O . THR A 1 240 ? -21.797 -11.422 -20.5 1 36.19 240 THR A O 1
ATOM 1866 N N . LEU A 1 241 ? -22.234 -12.875 -22.109 1 40.69 241 LEU A N 1
ATOM 1867 C CA . LEU A 1 241 ? -21 -13.297 -22.766 1 40.69 241 LEU A CA 1
ATOM 1868 C C . LEU A 1 241 ? -20.031 -12.125 -22.891 1 40.69 241 LEU A C 1
ATOM 1870 O O . LEU A 1 241 ? -18.844 -12.25 -22.594 1 40.69 241 LEU A O 1
ATOM 1874 N N . ASN A 1 242 ? -20.531 -11.055 -23.656 1 43.66 242 ASN A N 1
ATOM 1875 C CA . ASN A 1 242 ? -19.797 -9.836 -23.984 1 43.66 242 ASN A CA 1
ATOM 1876 C C . ASN A 1 242 ? -19.281 -9.125 -22.75 1 43.66 242 ASN A C 1
ATOM 1878 O O . ASN A 1 242 ? -18.219 -8.523 -22.766 1 43.66 242 ASN A O 1
ATOM 1882 N N . LEU A 1 243 ? -20 -9.359 -21.703 1 49.25 243 LEU A N 1
ATOM 1883 C CA . LEU A 1 243 ? -19.766 -8.734 -20.406 1 49.25 243 LEU A CA 1
ATOM 1884 C C . LEU A 1 243 ? -18.562 -9.367 -19.703 1 49.25 243 LEU A C 1
ATOM 1886 O O . LEU A 1 243 ? -17.844 -8.695 -18.969 1 49.25 243 LEU A O 1
ATOM 1890 N N . ASP A 1 244 ? -18.234 -10.586 -20.453 1 61.56 244 ASP A N 1
ATOM 1891 C CA . ASP A 1 244 ? -17.172 -11.344 -19.812 1 61.56 244 ASP A CA 1
ATOM 1892 C C . ASP A 1 244 ? -15.797 -10.852 -20.266 1 61.56 244 ASP A C 1
ATOM 1894 O O . ASP A 1 244 ? -14.883 -10.711 -19.438 1 61.56 244 ASP A O 1
ATOM 1898 N N . GLU A 1 245 ? -15.797 -10.375 -21.672 1 72 245 GLU A N 1
ATOM 1899 C CA . GLU A 1 245 ? -14.508 -9.906 -22.172 1 72 245 GLU A CA 1
ATOM 1900 C C . GLU A 1 245 ? -14.156 -8.531 -21.609 1 72 245 GLU A C 1
ATOM 1902 O O . GLU A 1 245 ? -13 -8.281 -21.25 1 72 245 GLU A O 1
ATOM 1907 N N . GLU A 1 246 ? -15.125 -7.703 -21.688 1 77.81 246 GLU A N 1
ATOM 1908 C CA . GLU A 1 246 ? -14.891 -6.363 -21.141 1 77.81 246 GLU A CA 1
ATOM 1909 C C . GLU A 1 246 ? -14.508 -6.422 -19.672 1 77.81 246 GLU A C 1
ATOM 1911 O O . GLU A 1 246 ? -13.656 -5.664 -19.203 1 77.81 246 GLU A O 1
ATOM 1916 N N . LYS A 1 247 ? -15.117 -7.293 -19.031 1 81.19 247 LYS A N 1
ATOM 1917 C CA . LYS A 1 247 ? -14.812 -7.453 -17.609 1 81.19 247 LYS A CA 1
ATOM 1918 C C . LYS A 1 247 ? -13.391 -7.961 -17.406 1 81.19 247 LYS A C 1
ATOM 1920 O O . LYS A 1 247 ? -12.68 -7.508 -16.516 1 81.19 247 LYS A O 1
ATOM 1925 N N . LYS A 1 248 ? -13.078 -8.828 -18.312 1 84.88 248 LYS A N 1
ATOM 1926 C CA . LYS A 1 248 ? -11.719 -9.367 -18.25 1 84.88 248 LYS A CA 1
ATOM 1927 C C . LYS A 1 248 ? -10.68 -8.273 -18.453 1 84.88 248 LYS A C 1
ATOM 1929 O O . LYS A 1 248 ? -9.734 -8.156 -17.672 1 84.88 248 LYS A O 1
ATOM 1934 N N . LYS A 1 249 ? -10.875 -7.496 -19.484 1 88.31 249 LYS A N 1
ATOM 1935 C CA . LYS A 1 249 ? -9.953 -6.406 -19.781 1 88.31 249 LYS A CA 1
ATOM 1936 C C . LYS A 1 249 ? -9.898 -5.395 -18.641 1 88.31 249 LYS A C 1
ATOM 1938 O O . LYS A 1 249 ? -8.828 -4.898 -18.281 1 88.31 249 LYS A O 1
ATOM 1943 N N . SER A 1 250 ? -11 -5.156 -18.109 1 89.94 250 SER A N 1
ATOM 1944 C CA . SER A 1 250 ? -11.07 -4.215 -17 1 89.94 250 SER A CA 1
ATOM 1945 C C . SER A 1 250 ? -10.32 -4.742 -15.781 1 89.94 250 SER A C 1
ATOM 1947 O O . SER A 1 250 ? -9.648 -3.979 -15.086 1 89.94 250 SER A O 1
ATOM 1949 N N . ARG A 1 251 ? -10.391 -6.02 -15.531 1 90.44 251 ARG A N 1
ATOM 1950 C CA . ARG A 1 251 ? -9.711 -6.621 -14.391 1 90.44 251 ARG A CA 1
ATOM 1951 C C . ARG A 1 251 ? -8.195 -6.602 -14.578 1 90.44 251 ARG A C 1
ATOM 1953 O O . ARG A 1 251 ? -7.449 -6.359 -13.625 1 90.44 251 ARG A O 1
ATOM 1960 N N . ILE A 1 252 ? -7.812 -6.891 -15.828 1 93.81 252 ILE A N 1
ATOM 1961 C CA . ILE A 1 252 ? -6.383 -6.828 -16.125 1 93.81 252 ILE A CA 1
ATOM 1962 C C . ILE A 1 252 ? -5.867 -5.41 -15.883 1 93.81 252 ILE A C 1
ATOM 1964 O O . ILE A 1 252 ? -4.848 -5.223 -15.211 1 93.81 252 ILE A O 1
ATOM 1968 N N . LYS A 1 253 ? -6.609 -4.418 -16.391 1 95.25 253 LYS A N 1
ATOM 1969 C CA . LYS A 1 253 ? -6.223 -3.021 -16.219 1 95.25 253 LYS A CA 1
ATOM 1970 C C . LYS A 1 253 ? -6.184 -2.641 -14.75 1 95.25 253 LYS A C 1
ATOM 1972 O O . LYS A 1 253 ? -5.25 -1.973 -14.297 1 95.25 253 LYS A O 1
ATOM 1977 N N . GLU A 1 254 ? -7.148 -3.053 -14.039 1 94.81 254 GLU A N 1
ATOM 1978 C CA . GLU A 1 254 ? -7.223 -2.734 -12.617 1 94.81 254 GLU A CA 1
ATOM 1979 C C . GLU A 1 254 ? -6.043 -3.336 -11.859 1 94.81 254 GLU A C 1
ATOM 1981 O O . GLU A 1 254 ? -5.434 -2.668 -11.023 1 94.81 254 GLU A O 1
ATOM 1986 N N . GLY A 1 255 ? -5.75 -4.625 -12.133 1 96.88 255 GLY A N 1
ATOM 1987 C CA . GLY A 1 255 ? -4.605 -5.254 -11.5 1 96.88 255 GLY A CA 1
ATOM 1988 C C . GLY A 1 255 ? -3.305 -4.516 -11.75 1 96.88 255 GLY A C 1
ATOM 1989 O O . GLY A 1 255 ? -2.504 -4.328 -10.836 1 96.88 255 GLY A O 1
ATOM 1990 N N . TYR A 1 256 ? -3.199 -4.094 -13.008 1 97.5 256 TYR A N 1
ATOM 1991 C CA . TYR A 1 256 ? -2.006 -3.342 -13.383 1 97.5 256 TYR A CA 1
ATOM 1992 C C . TYR A 1 256 ? -1.939 -2.018 -12.633 1 97.5 256 TYR A C 1
ATOM 1994 O O . TYR A 1 256 ? -0.928 -1.705 -12 1 97.5 256 TYR A O 1
ATOM 2002 N N . GLU A 1 257 ? -2.973 -1.286 -12.625 1 96.31 257 GLU A N 1
ATOM 2003 C CA . GLU A 1 257 ? -3.01 0.05 -12.039 1 96.31 257 GLU A CA 1
ATOM 2004 C C . GLU A 1 257 ? -2.867 -0.012 -10.516 1 96.31 257 GLU A C 1
ATOM 2006 O O . GLU A 1 257 ? -2.164 0.807 -9.922 1 96.31 257 GLU A O 1
ATOM 2011 N N . ASP A 1 258 ? -3.551 -0.913 -9.891 1 96.12 258 ASP A N 1
ATOM 2012 C CA . ASP A 1 258 ? -3.447 -1.063 -8.438 1 96.12 258 ASP A CA 1
ATOM 2013 C C . ASP A 1 258 ? -2.008 -1.354 -8.016 1 96.12 258 ASP A C 1
ATOM 2015 O O . ASP A 1 258 ? -1.521 -0.802 -7.031 1 96.12 258 ASP A O 1
ATOM 2019 N N . THR A 1 259 ? -1.396 -2.227 -8.781 1 98.31 259 THR A N 1
ATOM 2020 C CA . THR A 1 259 ? -0.026 -2.617 -8.469 1 98.31 259 THR A CA 1
ATOM 2021 C C . THR A 1 259 ? 0.929 -1.441 -8.664 1 98.31 259 THR A C 1
ATOM 2023 O O . THR A 1 259 ? 1.75 -1.152 -7.789 1 98.31 259 THR A O 1
ATOM 2026 N N . ILE A 1 260 ? 0.798 -0.743 -9.742 1 97.81 260 ILE A N 1
ATOM 2027 C CA . ILE A 1 260 ? 1.649 0.406 -10.031 1 97.81 260 ILE A CA 1
ATOM 2028 C C . ILE A 1 260 ? 1.438 1.483 -8.969 1 97.81 260 ILE A C 1
ATOM 2030 O O . ILE A 1 260 ? 2.402 2.029 -8.43 1 97.81 260 ILE A O 1
ATOM 2034 N N . SER A 1 261 ? 0.203 1.733 -8.688 1 95.81 261 SER A N 1
ATOM 2035 C CA . SER A 1 261 ? -0.137 2.77 -7.715 1 95.81 261 SER A CA 1
ATOM 2036 C C . SER A 1 261 ? 0.46 2.461 -6.348 1 95.81 261 SER A C 1
ATOM 2038 O O . SER A 1 261 ? 0.846 3.373 -5.613 1 95.81 261 SER A O 1
ATOM 2040 N N . LEU A 1 262 ? 0.564 1.266 -6.039 1 96.94 262 LEU A N 1
ATOM 2041 C CA . LEU A 1 262 ? 1.076 0.861 -4.738 1 96.94 262 LEU A CA 1
ATOM 2042 C C . LEU A 1 262 ? 2.602 0.856 -4.73 1 96.94 262 LEU A C 1
ATOM 2044 O O . LEU A 1 262 ? 3.223 1.435 -3.834 1 96.94 262 LEU A O 1
ATOM 2048 N N . LEU A 1 263 ? 3.219 0.244 -5.676 1 98.5 263 LEU A N 1
ATOM 2049 C CA . LEU A 1 263 ? 4.637 -0.089 -5.598 1 98.5 263 LEU A CA 1
ATOM 2050 C C . LEU A 1 263 ? 5.492 1.06 -6.117 1 98.5 263 LEU A C 1
ATOM 2052 O O . LEU A 1 263 ? 6.512 1.404 -5.508 1 98.5 263 LEU A O 1
ATOM 2056 N N . GLU A 1 264 ? 5.117 1.659 -7.199 1 97.94 264 GLU A N 1
ATOM 2057 C CA . GLU A 1 264 ? 6.004 2.545 -7.953 1 97.94 264 GLU A CA 1
ATOM 2058 C C . GLU A 1 264 ? 6.43 3.742 -7.109 1 97.94 264 GLU A C 1
ATOM 2060 O O . GLU A 1 264 ? 7.621 4.039 -7.004 1 97.94 264 GLU A O 1
ATOM 2065 N N . PRO A 1 265 ? 5.457 4.465 -6.457 1 97.69 265 PRO A N 1
ATOM 2066 C CA . PRO A 1 265 ? 5.895 5.625 -5.676 1 97.69 265 PRO A CA 1
ATOM 2067 C C . PRO A 1 265 ? 6.859 5.246 -4.555 1 97.69 265 PRO A C 1
ATOM 2069 O O . PRO A 1 265 ? 7.812 5.98 -4.281 1 97.69 265 PRO A O 1
ATOM 2072 N N . ILE A 1 266 ? 6.602 4.156 -3.928 1 98.44 266 ILE A N 1
ATOM 2073 C CA . ILE A 1 266 ? 7.434 3.729 -2.807 1 98.44 266 ILE A CA 1
ATOM 2074 C C . ILE A 1 266 ? 8.812 3.312 -3.316 1 98.44 266 ILE A C 1
ATOM 2076 O O . ILE A 1 266 ? 9.828 3.631 -2.701 1 98.44 266 ILE A O 1
ATOM 2080 N N . MET A 1 267 ? 8.82 2.6 -4.41 1 98 267 MET A N 1
ATOM 2081 C CA . MET A 1 267 ? 10.094 2.209 -5.012 1 98 267 MET A CA 1
ATOM 2082 C C . MET A 1 267 ? 10.898 3.436 -5.43 1 98 267 MET A C 1
ATOM 2084 O O . MET A 1 267 ? 12.125 3.455 -5.297 1 98 267 MET A O 1
ATOM 2088 N N . GLU A 1 268 ? 10.227 4.461 -5.945 1 97 268 GLU A N 1
ATOM 2089 C CA . GLU A 1 268 ? 10.898 5.688 -6.355 1 97 268 GLU A CA 1
ATOM 2090 C C . GLU A 1 268 ? 11.508 6.414 -5.156 1 97 268 GLU A C 1
ATOM 2092 O O . GLU A 1 268 ? 12.625 6.926 -5.234 1 97 268 GLU A O 1
ATOM 2097 N N . ILE A 1 269 ? 10.742 6.473 -4.047 1 96.94 269 ILE A N 1
ATOM 2098 C CA . ILE A 1 269 ? 11.273 7.109 -2.848 1 96.94 269 ILE A CA 1
ATOM 2099 C C . ILE A 1 269 ? 12.5 6.344 -2.355 1 96.94 269 ILE A C 1
ATOM 2101 O O . ILE A 1 269 ? 13.492 6.949 -1.949 1 96.94 269 ILE A O 1
ATOM 2105 N N . ALA A 1 270 ? 12.406 5.008 -2.367 1 96.5 270 ALA A N 1
ATOM 2106 C CA . ALA A 1 270 ? 13.516 4.176 -1.922 1 96.5 270 ALA A CA 1
ATOM 2107 C C . ALA A 1 270 ? 14.766 4.43 -2.764 1 96.5 270 ALA A C 1
ATOM 2109 O O . ALA A 1 270 ? 15.867 4.562 -2.227 1 96.5 270 ALA A O 1
ATOM 2110 N N . LYS A 1 271 ? 14.586 4.465 -4.035 1 94.56 271 LYS A N 1
ATOM 2111 C CA . LYS A 1 271 ? 15.695 4.746 -4.945 1 94.56 271 LYS A CA 1
ATOM 2112 C C . LYS A 1 271 ? 16.312 6.113 -4.664 1 94.56 271 LYS A C 1
ATOM 2114 O O . LYS A 1 271 ? 17.531 6.254 -4.617 1 94.56 271 LYS A O 1
ATOM 2119 N N . TYR A 1 272 ? 15.461 7.121 -4.5 1 95.25 272 TYR A N 1
ATOM 2120 C CA . TYR A 1 272 ? 15.922 8.469 -4.199 1 95.25 272 TYR A CA 1
ATOM 2121 C C . TYR A 1 272 ? 16.734 8.5 -2.916 1 95.25 272 TYR A C 1
ATOM 2123 O O . TYR A 1 272 ? 17.797 9.125 -2.859 1 95.25 272 TYR A O 1
ATOM 2131 N N . LYS A 1 273 ? 16.203 7.828 -1.945 1 94.12 273 LYS A N 1
ATOM 2132 C CA . LYS A 1 273 ? 16.891 7.758 -0.662 1 94.12 273 LYS A CA 1
ATOM 2133 C C . LYS A 1 273 ? 18.266 7.109 -0.814 1 94.12 273 LYS A C 1
ATOM 2135 O O . LYS A 1 273 ? 19.266 7.617 -0.288 1 94.12 273 LYS A O 1
ATOM 2140 N N . ILE A 1 274 ? 18.359 5.984 -1.48 1 90.94 274 ILE A N 1
ATOM 2141 C CA . ILE A 1 274 ? 19.609 5.234 -1.653 1 90.94 274 ILE A CA 1
ATOM 2142 C C . ILE A 1 274 ? 20.641 6.102 -2.367 1 90.94 274 ILE A C 1
ATOM 2144 O O . ILE A 1 274 ? 21.797 6.184 -1.937 1 90.94 274 ILE A O 1
ATOM 2148 N N . ILE A 1 275 ? 20.219 6.75 -3.402 1 88.56 275 ILE A N 1
ATOM 2149 C CA . ILE A 1 275 ? 21.109 7.594 -4.188 1 88.56 275 ILE A CA 1
ATOM 2150 C C . ILE A 1 275 ? 21.578 8.781 -3.348 1 88.56 275 ILE A C 1
ATOM 2152 O O . ILE A 1 275 ? 22.766 9.117 -3.338 1 88.56 275 ILE A O 1
ATOM 2156 N N . SER A 1 276 ? 20.641 9.414 -2.646 1 90.19 276 SER A N 1
ATOM 2157 C CA . SER A 1 276 ? 20.969 10.578 -1.824 1 90.19 276 SER A CA 1
ATOM 2158 C C . SER A 1 276 ? 21.938 10.203 -0.7 1 90.19 276 SER A C 1
ATOM 2160 O O . SER A 1 276 ? 22.859 10.953 -0.404 1 90.19 276 SER A O 1
ATOM 2162 N N . GLU A 1 277 ? 21.641 9.07 -0.093 1 89.19 277 GLU A N 1
ATOM 2163 C CA . GLU A 1 277 ? 22.516 8.625 0.993 1 89.19 277 GLU A CA 1
ATOM 2164 C C . GLU A 1 277 ? 23.922 8.297 0.48 1 89.19 277 GLU A C 1
ATOM 2166 O O . GLU A 1 277 ? 24.906 8.547 1.162 1 89.19 277 GLU A O 1
ATOM 2171 N N . GLU A 1 278 ? 23.984 7.66 -0.636 1 82.62 278 GLU A N 1
ATOM 2172 C CA . GLU A 1 278 ? 25.281 7.359 -1.243 1 82.62 278 GLU A CA 1
ATOM 2173 C C . GLU A 1 278 ? 26.047 8.633 -1.573 1 82.62 278 GLU A C 1
ATOM 2175 O O . GLU A 1 278 ? 27.266 8.711 -1.352 1 82.62 278 GLU A O 1
ATOM 2180 N N . LYS A 1 279 ? 25.391 9.617 -2.064 1 82.75 279 LYS A N 1
ATOM 2181 C CA . LYS A 1 279 ? 26 10.906 -2.387 1 82.75 279 LYS A CA 1
ATOM 2182 C C . LYS A 1 279 ? 26.516 11.602 -1.128 1 82.75 279 LYS A C 1
ATOM 2184 O O . LYS A 1 279 ? 27.562 12.242 -1.147 1 82.75 279 LYS A O 1
ATOM 2189 N N . GLU A 1 280 ? 25.75 11.477 -0.134 1 83.75 280 GLU A N 1
ATOM 2190 C CA . GLU A 1 280 ? 26.109 12.141 1.118 1 83.75 280 GLU A CA 1
ATOM 2191 C C . GLU A 1 280 ? 27.266 11.438 1.806 1 83.75 280 GLU A C 1
ATOM 2193 O O . GLU A 1 280 ? 28.172 12.094 2.344 1 83.75 280 GLU A O 1
ATOM 2198 N N . LYS A 1 281 ? 27.266 10.102 1.803 1 80.31 281 LYS A N 1
ATOM 2199 C CA . LYS A 1 281 ? 28.281 9.328 2.525 1 80.31 281 LYS A CA 1
ATOM 2200 C C . LYS A 1 281 ? 29.594 9.281 1.754 1 80.31 281 LYS A C 1
ATOM 2202 O O . LYS A 1 281 ? 30.672 9.305 2.352 1 80.31 281 LYS A O 1
ATOM 2207 N N . ASN A 1 282 ? 29.453 9.125 0.49 1 76.62 282 ASN A N 1
ATOM 2208 C CA . ASN A 1 282 ? 30.641 8.984 -0.331 1 76.62 282 ASN A CA 1
ATOM 2209 C C . ASN A 1 282 ? 30.625 9.93 -1.529 1 76.62 282 ASN A C 1
ATOM 2211 O O . ASN A 1 282 ? 30.609 9.484 -2.678 1 76.62 282 ASN A O 1
ATOM 2215 N N . PRO A 1 283 ? 30.734 11.203 -1.185 1 73.44 283 PRO A N 1
ATOM 2216 C CA . PRO A 1 283 ? 30.547 12.164 -2.277 1 73.44 283 PRO A CA 1
ATOM 2217 C C . PRO A 1 283 ? 31.578 11.992 -3.389 1 73.44 283 PRO A C 1
ATOM 2219 O O . PRO A 1 283 ? 31.234 12 -4.57 1 73.44 283 PRO A O 1
ATOM 2222 N N . LYS A 1 284 ? 32.844 11.812 -3.008 1 70.5 284 LYS A N 1
ATOM 2223 C CA . LYS A 1 284 ? 33.875 11.68 -4.02 1 70.5 284 LYS A CA 1
ATOM 2224 C C . LYS A 1 284 ? 33.75 10.344 -4.754 1 70.5 284 LYS A C 1
ATOM 2226 O O . LYS A 1 284 ? 33.812 10.297 -5.984 1 70.5 284 LYS A O 1
ATOM 2231 N N . LEU A 1 285 ? 33.562 9.32 -4.008 1 71.94 285 LEU A N 1
ATOM 2232 C CA . LEU A 1 285 ? 33.469 7.988 -4.586 1 71.94 285 LEU A CA 1
ATOM 2233 C C . LEU A 1 285 ? 32.25 7.875 -5.492 1 71.94 285 LEU A C 1
ATOM 2235 O O . LEU A 1 285 ? 32.312 7.27 -6.562 1 71.94 285 LEU A O 1
ATOM 2239 N N . TYR A 1 286 ? 31.281 8.531 -5.09 1 72.25 286 TYR A N 1
ATOM 2240 C CA . TYR A 1 286 ? 30.047 8.508 -5.871 1 72.25 286 TYR A CA 1
ATOM 2241 C C . TYR A 1 286 ? 30.234 9.242 -7.195 1 72.25 286 TYR A C 1
ATOM 2243 O O . TYR A 1 286 ? 29.75 8.789 -8.234 1 72.25 286 TYR A O 1
ATOM 2251 N N . LYS A 1 287 ? 30.828 10.344 -7.059 1 73.81 287 LYS A N 1
ATOM 2252 C CA . LYS A 1 287 ? 31.094 11.109 -8.273 1 73.81 287 LYS A CA 1
ATOM 2253 C C . LYS A 1 287 ? 31.938 10.312 -9.258 1 73.81 287 LYS A C 1
ATOM 2255 O O . LYS A 1 287 ? 31.656 10.289 -10.453 1 73.81 287 LYS A O 1
ATOM 2260 N N . ILE A 1 288 ? 32.906 9.648 -8.742 1 68.94 288 ILE A N 1
ATOM 2261 C CA . ILE A 1 288 ? 33.781 8.844 -9.578 1 68.94 288 ILE A CA 1
ATOM 2262 C C . ILE A 1 288 ? 33 7.668 -10.172 1 68.94 288 ILE A C 1
ATOM 2264 O O . ILE A 1 288 ? 33.156 7.375 -11.367 1 68.94 288 ILE A O 1
ATOM 2268 N N . TYR A 1 289 ? 32.312 7.164 -9.344 1 72.56 289 TYR A N 1
ATOM 2269 C CA . TYR A 1 289 ? 31.547 6 -9.766 1 72.56 289 TYR A CA 1
ATOM 2270 C C . TYR A 1 289 ? 30.516 6.387 -10.82 1 72.56 289 TYR A C 1
ATOM 2272 O O . TYR A 1 289 ? 30.344 5.688 -11.828 1 72.56 289 TYR A O 1
ATOM 2280 N N . SER A 1 290 ? 29.859 7.477 -10.539 1 71.31 290 SER A N 1
ATOM 2281 C CA . SER A 1 290 ? 28.84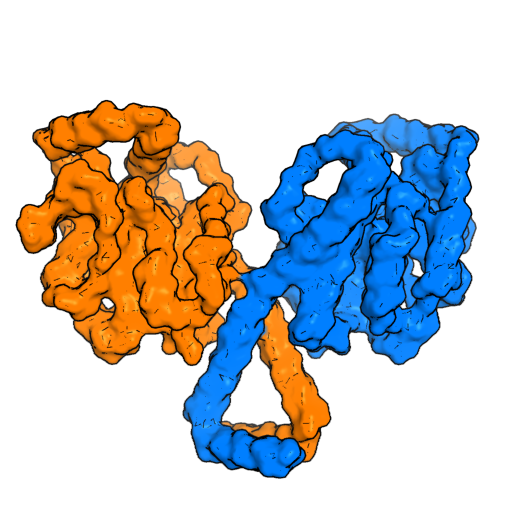4 7.953 -11.477 1 71.31 290 SER A CA 1
ATOM 2282 C C . SER A 1 290 ? 29.453 8.328 -12.82 1 71.31 290 SER A C 1
ATOM 2284 O O . SER A 1 290 ? 28.859 8.062 -13.867 1 71.31 290 SER A O 1
ATOM 2286 N N . LEU A 1 291 ? 30.594 8.859 -12.711 1 67.56 291 LEU A N 1
ATOM 2287 C CA . LEU A 1 291 ? 31.312 9.227 -13.93 1 67.56 291 LEU A CA 1
ATOM 2288 C C . LEU A 1 291 ? 31.75 7.977 -14.695 1 67.56 291 LEU A C 1
ATOM 2290 O O . LEU A 1 291 ? 31.641 7.934 -15.922 1 67.56 291 LEU A O 1
ATOM 2294 N N . ALA A 1 292 ? 32.219 7.086 -13.977 1 67.31 292 ALA A N 1
ATOM 2295 C CA . ALA A 1 292 ? 32.688 5.84 -14.578 1 67.31 292 ALA A CA 1
ATOM 2296 C C . ALA A 1 292 ? 31.531 5.094 -15.242 1 67.31 292 ALA A C 1
ATOM 2298 O O . ALA A 1 292 ? 31.703 4.516 -16.312 1 67.31 292 ALA A O 1
ATOM 2299 N N . LYS A 1 293 ? 30.469 5.164 -14.68 1 70.88 293 LYS A N 1
ATOM 2300 C CA . LYS A 1 293 ? 29.266 4.512 -15.211 1 70.88 293 LYS A CA 1
ATOM 2301 C C . LYS A 1 293 ? 28.844 5.145 -16.531 1 70.88 293 LYS A C 1
ATOM 2303 O O . LYS A 1 293 ? 28.359 4.453 -17.438 1 70.88 293 LYS A O 1
ATOM 2308 N N . ASN A 1 294 ? 28.938 6.453 -16.516 1 67.12 294 ASN A N 1
ATOM 2309 C CA . ASN A 1 294 ? 28.562 7.195 -17.719 1 67.12 294 ASN A CA 1
ATOM 2310 C C . ASN A 1 294 ? 29.531 6.91 -18.859 1 67.12 294 ASN A C 1
ATOM 2312 O O . ASN A 1 294 ? 29.141 6.945 -20.031 1 67.12 294 ASN A O 1
ATOM 2316 N N . ILE A 1 295 ? 30.703 6.625 -18.516 1 61.69 295 ILE A N 1
ATOM 2317 C CA . ILE A 1 295 ? 31.719 6.348 -19.516 1 61.69 295 ILE A CA 1
ATOM 2318 C C . ILE A 1 295 ? 31.562 4.926 -20.047 1 61.69 295 ILE A C 1
ATOM 2320 O O . ILE A 1 295 ? 31.734 4.668 -21.234 1 61.69 295 ILE A O 1
ATOM 2324 N N . MET A 1 296 ? 31.234 4.109 -19.203 1 56.09 296 MET A N 1
ATOM 2325 C CA . MET A 1 296 ? 31.156 2.699 -19.578 1 56.09 296 MET A CA 1
ATOM 2326 C C . MET A 1 296 ? 29.859 2.391 -20.297 1 56.09 296 MET A C 1
ATOM 2328 O O . MET A 1 296 ? 29.703 1.312 -20.875 1 56.09 296 MET A O 1
ATOM 2332 N N . LYS A 1 297 ? 28.922 3.223 -20.359 1 54 297 LYS A N 1
ATOM 2333 C CA . LYS A 1 297 ? 27.75 3.08 -21.219 1 54 297 LYS A CA 1
ATOM 2334 C C . LYS A 1 297 ? 28.078 3.441 -22.656 1 54 297 LYS A C 1
ATOM 2336 O O . LYS A 1 297 ? 28.719 4.473 -22.922 1 54 297 LYS A O 1
ATOM 2341 N N . MET B 1 1 ? 13.773 15.422 -6.34 1 94.19 1 MET B N 1
ATOM 2342 C CA . MET B 1 1 ? 12.438 14.898 -6.043 1 94.19 1 MET B CA 1
ATOM 2343 C C . MET B 1 1 ? 11.766 15.703 -4.938 1 94.19 1 MET B C 1
ATOM 2345 O O . MET B 1 1 ? 12.398 16.031 -3.932 1 94.19 1 MET B O 1
ATOM 2349 N N . LYS B 1 2 ? 10.555 16.141 -5.191 1 97.81 2 LYS B N 1
ATOM 2350 C CA . LYS B 1 2 ? 9.773 16.844 -4.184 1 97.81 2 LYS B CA 1
ATOM 2351 C C . LYS B 1 2 ? 8.75 15.914 -3.533 1 97.81 2 LYS B C 1
ATOM 2353 O O . LYS B 1 2 ? 7.898 15.344 -4.215 1 97.81 2 LYS B O 1
ATOM 2358 N N . ILE B 1 3 ? 8.836 15.758 -2.213 1 98.5 3 ILE B N 1
ATOM 2359 C CA . ILE B 1 3 ? 7.953 14.859 -1.477 1 98.5 3 ILE B CA 1
ATOM 2360 C C . ILE B 1 3 ? 7.133 15.664 -0.467 1 98.5 3 ILE B C 1
ATOM 2362 O O . ILE B 1 3 ? 7.672 16.516 0.238 1 98.5 3 ILE B O 1
ATOM 2366 N N . GLY B 1 4 ? 5.863 15.422 -0.435 1 98.81 4 GLY B N 1
ATOM 2367 C CA . GLY B 1 4 ? 4.969 16.078 0.503 1 98.81 4 GLY B CA 1
ATOM 2368 C C . GLY B 1 4 ? 4.281 15.117 1.45 1 98.81 4 GLY B C 1
ATOM 2369 O O . GLY B 1 4 ? 4.164 13.922 1.156 1 98.81 4 GLY B O 1
ATOM 2370 N N . LEU B 1 5 ? 3.861 15.578 2.598 1 98.81 5 LEU B N 1
ATOM 2371 C CA . LEU B 1 5 ? 3.092 14.852 3.604 1 98.81 5 LEU B CA 1
ATOM 2372 C C . LEU B 1 5 ? 1.802 15.594 3.939 1 98.81 5 LEU B C 1
ATOM 2374 O O . LEU B 1 5 ? 1.835 16.766 4.316 1 98.81 5 LEU B O 1
ATOM 2378 N N . VAL B 1 6 ? 0.705 14.953 3.764 1 98.81 6 VAL B N 1
ATOM 2379 C CA . VAL B 1 6 ? -0.612 15.523 4.031 1 98.81 6 VAL B CA 1
ATOM 2380 C C . VAL B 1 6 ? -1.258 14.797 5.211 1 98.81 6 VAL B C 1
ATOM 2382 O O . VAL B 1 6 ? -1.348 13.57 5.215 1 98.81 6 VAL B O 1
ATOM 2385 N N . LEU B 1 7 ? -1.695 15.57 6.184 1 97.5 7 LEU B N 1
ATOM 2386 C CA . LEU B 1 7 ? -2.248 15.008 7.41 1 97.5 7 LEU B CA 1
ATOM 2387 C C . LEU B 1 7 ? -3.697 15.445 7.602 1 97.5 7 LEU B C 1
ATOM 2389 O O . LEU B 1 7 ? -3.977 16.625 7.766 1 97.5 7 LEU B O 1
ATOM 2393 N N . ALA B 1 8 ? -4.602 14.5 7.668 1 94.69 8 ALA B N 1
ATOM 2394 C CA . ALA B 1 8 ? -6.031 14.758 7.781 1 94.69 8 ALA B CA 1
ATOM 2395 C C . ALA B 1 8 ? -6.398 15.195 9.195 1 94.69 8 ALA B C 1
ATOM 2397 O O . ALA B 1 8 ? -5.668 14.906 10.148 1 94.69 8 ALA B O 1
ATOM 2398 N N . GLY B 1 9 ? -7.535 15.859 9.281 1 89.06 9 GLY B N 1
ATOM 2399 C CA . GLY B 1 9 ? -8.125 16.125 10.578 1 89.06 9 GLY B CA 1
ATOM 2400 C C . GLY B 1 9 ? -8.836 14.93 11.172 1 89.06 9 GLY B C 1
ATOM 2401 O O . GLY B 1 9 ? -9.195 13.992 10.453 1 89.06 9 GLY B O 1
ATOM 2402 N N . GLY B 1 10 ? -8.93 14.961 12.523 1 83.38 10 GLY B N 1
ATOM 2403 C CA . GLY B 1 10 ? -9.586 13.828 13.141 1 83.38 10 GLY B CA 1
ATOM 2404 C C . GLY B 1 10 ? -9.508 13.844 14.656 1 83.38 10 GLY B C 1
ATOM 2405 O O . GLY B 1 10 ? -9.656 12.805 15.305 1 83.38 10 GLY B O 1
ATOM 2406 N N . GLY B 1 11 ? -9.227 14.992 15.266 1 79.12 11 GLY B N 1
ATOM 2407 C CA . GLY B 1 11 ? -9.18 15.109 16.719 1 79.12 11 GLY B CA 1
ATOM 2408 C C . GLY B 1 11 ? -8.172 14.18 17.359 1 79.12 11 GLY B C 1
ATOM 2409 O O . GLY B 1 11 ? -7.008 14.133 16.938 1 79.12 11 GLY B O 1
ATOM 2410 N N . GLY B 1 12 ? -8.625 13.453 18.297 1 78.12 12 GLY B N 1
ATOM 2411 C CA . GLY B 1 12 ? -7.766 12.531 19.031 1 78.12 12 GLY B CA 1
ATOM 2412 C C . GLY B 1 12 ? -7.184 11.438 18.156 1 78.12 12 GLY B C 1
ATOM 2413 O O . GLY B 1 12 ? -6.18 10.812 18.516 1 78.12 12 GLY B O 1
ATOM 2414 N N . LYS B 1 13 ? -7.734 11.242 17.078 1 84.31 13 LYS B N 1
ATOM 2415 C CA . LYS B 1 13 ? -7.215 10.219 16.172 1 84.31 13 LYS B CA 1
ATOM 2416 C C . LYS B 1 13 ? -5.875 10.641 15.57 1 84.31 13 LYS B C 1
ATOM 2418 O O . LYS B 1 13 ? -5.168 9.82 14.977 1 84.31 13 LYS B O 1
ATOM 2423 N N . GLY B 1 14 ? -5.535 11.867 15.859 1 89.75 14 GLY B N 1
ATOM 2424 C CA . GLY B 1 14 ? -4.289 12.406 15.336 1 89.75 14 GLY B CA 1
ATOM 2425 C C . GLY B 1 14 ? -3.059 11.727 15.898 1 89.75 14 GLY B C 1
ATOM 2426 O O . GLY B 1 14 ? -1.962 11.859 15.352 1 89.75 14 GLY B O 1
ATOM 2427 N N . ALA B 1 15 ? -3.217 10.969 16.984 1 90.44 15 ALA B N 1
ATOM 2428 C CA . ALA B 1 15 ? -2.117 10.18 17.531 1 90.44 15 ALA B CA 1
ATOM 2429 C C . ALA B 1 15 ? -1.597 9.18 16.5 1 90.44 15 ALA B C 1
ATOM 2431 O O . ALA B 1 15 ? -0.404 8.867 16.469 1 90.44 15 ALA B O 1
ATOM 2432 N N . TYR B 1 16 ? -2.451 8.711 15.664 1 93.56 16 TYR B N 1
ATOM 2433 C CA . TYR B 1 16 ? -2.082 7.82 14.57 1 93.56 16 TYR B CA 1
ATOM 2434 C C . TYR B 1 16 ? -1.014 8.453 13.688 1 93.56 16 TYR B C 1
ATOM 2436 O O . TYR B 1 16 ? -0.067 7.781 13.273 1 93.56 16 TYR B O 1
ATOM 2444 N N . GLU B 1 17 ? -1.13 9.727 13.445 1 96.12 17 GLU B N 1
ATOM 2445 C CA . GLU B 1 17 ? -0.203 10.461 12.586 1 96.12 17 GLU B CA 1
ATOM 2446 C C . GLU B 1 17 ? 1.189 10.523 13.211 1 96.12 17 GLU B C 1
ATOM 2448 O O . GLU B 1 17 ? 2.195 10.516 12.5 1 96.12 17 GLU B O 1
ATOM 2453 N N . LEU B 1 18 ? 1.259 10.617 14.523 1 95.31 18 LEU B N 1
ATOM 2454 C CA . LEU B 1 18 ? 2.561 10.547 15.172 1 95.31 18 LEU B CA 1
ATOM 2455 C C . LEU B 1 18 ? 3.23 9.203 14.898 1 95.31 18 LEU B C 1
ATOM 2457 O O . LEU B 1 18 ? 4.434 9.148 14.641 1 95.31 18 LEU B O 1
ATOM 2461 N N . GLY B 1 19 ? 2.424 8.133 15.016 1 96.94 19 GLY B N 1
ATOM 2462 C CA . GLY B 1 19 ? 2.957 6.824 14.68 1 96.94 19 GLY B CA 1
ATOM 2463 C C . GLY B 1 19 ? 3.506 6.75 13.266 1 96.94 19 GLY B C 1
ATOM 2464 O O . GLY B 1 19 ? 4.59 6.207 13.047 1 96.94 19 GLY B O 1
ATOM 2465 N N . VAL B 1 20 ? 2.752 7.301 12.352 1 98.38 20 VAL B N 1
ATOM 2466 C CA . VAL B 1 20 ? 3.195 7.344 10.961 1 98.38 20 VAL B CA 1
ATOM 2467 C C . VAL B 1 20 ? 4.527 8.086 10.867 1 98.38 20 VAL B C 1
ATOM 2469 O O . VAL B 1 20 ? 5.465 7.613 10.219 1 98.38 20 VAL B O 1
ATOM 2472 N N . TRP B 1 21 ? 4.621 9.234 11.492 1 98.25 21 TRP B N 1
ATOM 2473 C CA . TRP B 1 21 ? 5.832 10.047 11.445 1 98.25 21 TRP B CA 1
ATOM 2474 C C . TRP B 1 21 ? 7.023 9.289 12.023 1 98.25 21 TRP B C 1
ATOM 2476 O O . TRP B 1 21 ? 8.102 9.273 11.43 1 98.25 21 TRP B O 1
ATOM 2486 N N . LYS B 1 22 ? 6.805 8.641 13.109 1 97.69 22 LYS B N 1
ATOM 2487 C CA . LYS B 1 22 ? 7.871 7.863 13.727 1 97.69 22 LYS B CA 1
ATOM 2488 C C . LYS B 1 22 ? 8.383 6.785 12.773 1 97.69 22 LYS B C 1
ATOM 2490 O O . LYS B 1 22 ? 9.586 6.52 12.711 1 97.69 22 LYS B O 1
ATOM 2495 N N . ALA B 1 23 ? 7.496 6.133 12.094 1 98.38 23 ALA B N 1
ATOM 2496 C CA . ALA B 1 23 ? 7.887 5.117 11.117 1 98.38 23 ALA B CA 1
ATOM 2497 C C . ALA B 1 23 ? 8.695 5.734 9.977 1 98.38 23 ALA B C 1
ATOM 2499 O O . ALA B 1 23 ? 9.68 5.152 9.523 1 98.38 23 ALA B O 1
ATOM 2500 N N . LEU B 1 24 ? 8.25 6.906 9.484 1 98.5 24 LEU B N 1
ATOM 2501 C CA . LEU B 1 24 ? 8.969 7.59 8.414 1 98.5 24 LEU B CA 1
ATOM 2502 C C . LEU B 1 24 ? 10.383 7.957 8.859 1 98.5 24 LEU B C 1
ATOM 2504 O O . LEU B 1 24 ? 11.328 7.859 8.078 1 98.5 24 LEU B O 1
ATOM 2508 N N . VAL B 1 25 ? 10.523 8.383 10.117 1 97.62 25 VAL B N 1
ATOM 2509 C CA . VAL B 1 25 ? 11.836 8.688 10.68 1 97.62 25 VAL B CA 1
ATOM 2510 C C . VAL B 1 25 ? 12.68 7.414 10.742 1 97.62 25 VAL B C 1
ATOM 2512 O O . VAL B 1 25 ? 13.836 7.41 10.328 1 97.62 25 VAL B O 1
ATOM 2515 N N . TYR B 1 26 ? 12.07 6.324 11.266 1 97.38 26 TYR B N 1
ATOM 2516 C CA . TYR B 1 26 ? 12.758 5.043 11.375 1 97.38 26 TYR B CA 1
ATOM 2517 C C . TYR B 1 26 ? 13.289 4.594 10.016 1 97.38 26 TYR B C 1
ATOM 2519 O O . TYR B 1 26 ? 14.414 4.102 9.922 1 97.38 26 TYR B O 1
ATOM 2527 N N . LEU B 1 27 ? 12.508 4.805 8.992 1 97.69 27 LEU B N 1
ATOM 2528 C CA . LEU B 1 27 ? 12.875 4.375 7.645 1 97.69 27 LEU B CA 1
ATOM 2529 C C . LEU B 1 27 ? 13.812 5.379 6.984 1 97.69 27 LEU B C 1
ATOM 2531 O O . LEU B 1 27 ? 14.266 5.164 5.855 1 97.69 27 LEU B O 1
ATOM 2535 N N . GLY B 1 28 ? 14.078 6.512 7.625 1 96.5 28 GLY B N 1
ATOM 2536 C CA . GLY B 1 28 ? 14.977 7.535 7.109 1 96.5 28 GLY B CA 1
ATOM 2537 C C . GLY B 1 28 ? 14.359 8.367 6.004 1 96.5 28 GLY B C 1
ATOM 2538 O O . GLY B 1 28 ? 15.07 8.922 5.164 1 96.5 28 GLY B O 1
ATOM 2539 N N . LEU B 1 29 ? 13.07 8.469 5.941 1 97.62 29 LEU B N 1
ATOM 2540 C CA . LEU B 1 29 ? 12.383 9.18 4.863 1 97.62 29 LEU B CA 1
ATOM 2541 C C . LEU B 1 29 ? 12.062 10.609 5.27 1 97.62 29 LEU B C 1
ATOM 2543 O O . LEU B 1 29 ? 11.789 11.461 4.418 1 97.62 29 LEU B O 1
ATOM 2547 N N . ASP B 1 30 ? 12.055 10.906 6.562 1 96.75 30 ASP B N 1
ATOM 2548 C CA . ASP B 1 30 ? 11.633 12.188 7.105 1 96.75 30 ASP B CA 1
ATOM 2549 C C . ASP B 1 30 ? 12.461 13.328 6.516 1 96.75 30 ASP B C 1
ATOM 2551 O O . ASP B 1 30 ? 11.93 14.406 6.234 1 96.75 30 ASP B O 1
ATOM 2555 N N . LYS B 1 31 ? 13.75 13.117 6.27 1 94.94 31 LYS B N 1
ATOM 2556 C CA . LYS B 1 31 ? 14.664 14.18 5.848 1 94.94 31 LYS B CA 1
ATOM 2557 C C . LYS B 1 31 ? 14.391 14.594 4.402 1 94.94 31 LYS B C 1
ATOM 2559 O O . LYS B 1 31 ? 14.891 15.625 3.943 1 94.94 31 LYS B O 1
ATOM 2564 N N . TYR B 1 32 ? 13.617 13.781 3.734 1 96.62 32 TYR B N 1
ATOM 2565 C CA . TYR B 1 32 ? 13.352 14.086 2.332 1 96.62 32 TYR B CA 1
ATOM 2566 C C . TYR B 1 32 ? 11.977 14.703 2.16 1 96.62 32 TYR B C 1
ATOM 2568 O O . TYR B 1 32 ? 11.609 15.117 1.059 1 96.62 32 TYR B O 1
ATOM 2576 N N . ILE B 1 33 ? 11.195 14.766 3.188 1 98.12 33 ILE B N 1
ATOM 2577 C CA . ILE B 1 33 ? 9.875 15.375 3.145 1 98.12 33 ILE B CA 1
ATOM 2578 C C . ILE B 1 33 ? 9.984 16.875 3.443 1 98.12 33 ILE B C 1
ATOM 2580 O O . ILE B 1 33 ? 10.305 17.266 4.57 1 98.12 33 ILE B O 1
ATOM 2584 N N . ASN B 1 34 ? 9.609 17.719 2.422 1 98.12 34 ASN B N 1
ATOM 2585 C CA . ASN B 1 34 ? 9.844 19.156 2.588 1 98.12 34 ASN B CA 1
ATOM 2586 C C . ASN B 1 34 ? 8.539 19.938 2.545 1 98.12 34 ASN B C 1
ATOM 2588 O O . ASN B 1 34 ? 8.523 21.141 2.85 1 98.12 34 ASN B O 1
ATOM 2592 N N . TYR B 1 35 ? 7.512 19.344 2.172 1 98.75 35 TYR B N 1
ATOM 2593 C CA . TYR B 1 35 ? 6.219 20 2.059 1 98.75 35 TYR B CA 1
ATOM 2594 C C . TYR B 1 35 ? 5.176 19.328 2.945 1 98.75 35 TYR B C 1
ATOM 2596 O O . TYR B 1 35 ? 4.992 18.125 2.881 1 98.75 35 TYR B O 1
ATOM 2604 N N . PHE B 1 36 ? 4.512 20.094 3.803 1 98.81 36 PHE B N 1
ATOM 2605 C CA . PHE B 1 36 ? 3.541 19.594 4.762 1 98.81 36 PHE B CA 1
ATOM 2606 C C . PHE B 1 36 ? 2.217 20.328 4.645 1 98.81 36 PHE B C 1
ATOM 2608 O O . PHE B 1 36 ? 2.199 21.547 4.383 1 98.81 36 PHE B O 1
ATOM 2615 N N . SER B 1 37 ? 1.145 19.703 4.805 1 98.75 37 SER B N 1
ATOM 2616 C CA . SER B 1 37 ? -0.167 20.312 4.957 1 98.75 37 SER B CA 1
ATOM 2617 C C . SER B 1 37 ? -1.044 19.531 5.922 1 98.75 37 SER B C 1
ATOM 2619 O O . SER B 1 37 ? -0.855 18.312 6.094 1 98.75 37 SER B O 1
ATOM 2621 N N . GLY B 1 38 ? -1.934 20.203 6.555 1 97.75 38 GLY B N 1
ATOM 2622 C CA . GLY B 1 38 ? -2.826 19.516 7.469 1 97.75 38 GLY B CA 1
ATOM 2623 C C . GLY B 1 38 ? -4.094 20.297 7.77 1 97.75 38 GLY B C 1
ATOM 2624 O O . GLY B 1 38 ? -4.172 21.484 7.488 1 97.75 38 GLY B O 1
ATOM 2625 N N . THR B 1 39 ? -5.031 19.625 8.273 1 93.31 39 THR B N 1
ATOM 2626 C CA . THR B 1 39 ? -6.289 20.188 8.742 1 93.31 39 THR B CA 1
ATOM 2627 C C . THR B 1 39 ? -6.539 19.812 10.203 1 93.31 39 THR B C 1
ATOM 2629 O O . THR B 1 39 ? -6.441 18.641 10.578 1 93.31 39 THR B O 1
ATOM 2632 N N . SER B 1 40 ? -6.848 20.844 11.008 1 88.56 40 SER B N 1
ATOM 2633 C CA . SER B 1 40 ? -7.145 20.625 12.422 1 88.56 40 SER B CA 1
ATOM 2634 C C . SER B 1 40 ? -5.957 20 13.141 1 88.56 40 SER B C 1
ATOM 2636 O O . SER B 1 40 ? -4.852 20.531 13.117 1 88.56 40 SER B O 1
ATOM 2638 N N . ILE B 1 41 ? -6.18 18.875 13.758 1 87 41 ILE B N 1
ATOM 2639 C CA . ILE B 1 41 ? -5.078 18.203 14.43 1 87 41 ILE B CA 1
ATOM 2640 C C . ILE B 1 41 ? -3.971 17.891 13.43 1 87 41 ILE B C 1
ATOM 2642 O O . ILE B 1 41 ? -2.791 17.875 13.781 1 87 41 ILE B O 1
ATOM 2646 N N . GLY B 1 42 ? -4.363 17.688 12.234 1 93.62 42 GLY B N 1
ATOM 2647 C CA . GLY B 1 42 ? -3.385 17.484 11.18 1 93.62 42 GLY B CA 1
ATOM 2648 C C . GLY B 1 42 ? -2.502 18.688 10.938 1 93.62 42 GLY B C 1
ATOM 2649 O O . GLY B 1 42 ? -1.312 18.547 10.656 1 93.62 42 GLY B O 1
ATOM 2650 N N . ALA B 1 43 ? -3.113 19.875 11.039 1 94.19 43 ALA B N 1
ATOM 2651 C CA . ALA B 1 43 ? -2.322 21.094 10.898 1 94.19 43 ALA B CA 1
ATOM 2652 C C . ALA B 1 43 ? -1.313 21.219 12.039 1 94.19 43 ALA B C 1
ATOM 2654 O O . ALA B 1 43 ? -0.166 21.625 11.82 1 94.19 43 ALA B O 1
ATOM 2655 N N . PHE B 1 44 ? -1.771 20.906 13.172 1 89.75 44 PHE B N 1
ATOM 2656 C CA . PHE B 1 44 ? -0.894 20.922 14.336 1 89.75 44 PHE B CA 1
ATOM 2657 C C . PHE B 1 44 ? 0.267 19.953 14.156 1 89.75 44 PHE B C 1
ATOM 2659 O O . PHE B 1 44 ? 1.43 20.328 14.312 1 89.75 44 PHE B O 1
ATOM 2666 N N . ASN B 1 45 ? -0.035 18.734 13.82 1 94.12 45 ASN B N 1
ATOM 2667 C CA . ASN B 1 45 ? 0.992 17.719 13.602 1 94.12 45 ASN B CA 1
ATOM 2668 C C . ASN B 1 45 ? 1.923 18.109 12.453 1 94.12 45 ASN B C 1
ATOM 2670 O O . ASN B 1 45 ? 3.133 17.891 12.531 1 94.12 45 ASN B O 1
ATOM 2674 N N . ALA B 1 46 ? 1.347 18.641 11.398 1 97.38 46 ALA B N 1
ATOM 2675 C CA . ALA B 1 46 ? 2.156 19.062 10.258 1 97.38 46 ALA B CA 1
ATOM 2676 C C . ALA B 1 46 ? 3.23 20.047 10.688 1 97.38 46 ALA B C 1
ATOM 2678 O O . ALA B 1 46 ? 4.395 19.922 10.297 1 97.38 46 ALA B O 1
ATOM 2679 N N . ALA B 1 47 ? 2.82 21 11.477 1 95.94 47 ALA B N 1
ATOM 2680 C CA . ALA B 1 47 ? 3.775 22 11.969 1 95.94 47 ALA B CA 1
ATOM 2681 C C . ALA B 1 47 ? 4.84 21.344 12.844 1 95.94 47 ALA B C 1
ATOM 2683 O O . ALA B 1 47 ? 6.035 21.609 12.688 1 95.94 47 ALA B O 1
ATOM 2684 N N . LEU B 1 48 ? 4.383 20.453 13.719 1 94.44 48 LEU B N 1
ATOM 2685 C CA . LEU B 1 48 ? 5.305 19.781 14.625 1 94.44 48 LEU B CA 1
ATOM 2686 C C . LEU B 1 48 ? 6.312 18.953 13.844 1 94.44 48 LEU B C 1
ATOM 2688 O O . LEU B 1 48 ? 7.504 18.938 14.164 1 94.44 48 LEU B O 1
ATOM 2692 N N . PHE B 1 49 ? 5.852 18.25 12.859 1 97.56 49 PHE B N 1
ATOM 2693 C CA . PHE B 1 49 ? 6.73 17.375 12.078 1 97.56 49 PHE B CA 1
ATOM 2694 C C . PHE B 1 49 ? 7.668 18.203 11.211 1 97.56 49 PHE B C 1
ATOM 2696 O O . PHE B 1 49 ? 8.852 17.891 11.094 1 97.56 49 PHE B O 1
ATOM 2703 N N . ALA B 1 50 ? 7.148 19.281 10.656 1 97.75 50 ALA B N 1
ATOM 2704 C CA . ALA B 1 50 ? 7.938 20.141 9.781 1 97.75 50 ALA B CA 1
ATOM 2705 C C . ALA B 1 50 ? 9.062 20.828 10.555 1 97.75 50 ALA B C 1
ATOM 2707 O O . ALA B 1 50 ? 10.125 21.109 9.992 1 97.75 50 ALA B O 1
ATOM 2708 N N . GLN B 1 51 ? 8.844 21.109 11.805 1 96.25 51 GLN B N 1
ATOM 2709 C CA . GLN B 1 51 ? 9.875 21.797 12.578 1 96.25 51 GLN B CA 1
ATOM 2710 C C . GLN B 1 51 ? 11.008 20.844 12.945 1 96.25 51 GLN B C 1
ATOM 2712 O O . GLN B 1 51 ? 12.086 21.297 13.352 1 96.25 51 GLN B O 1
ATOM 2717 N N . GLY B 1 52 ? 10.789 19.438 12.805 1 92.31 52 GLY B N 1
ATOM 2718 C CA . GLY B 1 52 ? 11.867 18.469 12.859 1 92.31 52 GLY B CA 1
ATOM 2719 C C . GLY B 1 52 ? 12.125 17.938 14.258 1 92.31 52 GLY B C 1
ATOM 2720 O O . GLY B 1 52 ? 13.07 17.172 14.469 1 92.31 52 GLY B O 1
ATOM 2721 N N . ASP B 1 53 ? 11.312 18.266 15.227 1 88.25 53 ASP B N 1
ATOM 2722 C CA . ASP B 1 53 ? 11.531 17.797 16.594 1 88.25 53 ASP B CA 1
ATOM 2723 C C . ASP B 1 53 ? 10.562 16.672 16.953 1 88.25 53 ASP B C 1
ATOM 2725 O O . ASP B 1 53 ? 9.555 16.906 17.625 1 88.25 53 ASP B O 1
ATOM 2729 N N . THR B 1 54 ? 10.984 15.484 16.531 1 90.94 54 THR B N 1
ATOM 2730 C CA . THR B 1 54 ? 10.133 14.328 16.781 1 90.94 54 THR B CA 1
ATOM 2731 C C . THR B 1 54 ? 9.922 14.133 18.281 1 90.94 54 THR B C 1
ATOM 2733 O O . THR B 1 54 ? 8.828 13.742 18.703 1 90.94 54 THR B O 1
ATOM 2736 N N . GLU B 1 55 ? 10.898 14.445 19.031 1 91.38 55 GLU B N 1
ATOM 2737 C CA . GLU B 1 55 ? 10.812 14.281 20.469 1 91.38 55 GLU B CA 1
ATOM 2738 C C . GLU B 1 55 ? 9.742 15.188 21.078 1 91.38 55 GLU B C 1
ATOM 2740 O O . GLU B 1 55 ? 9.031 14.789 22 1 91.38 55 GLU B O 1
ATOM 2745 N N . ILE B 1 56 ? 9.664 16.391 20.641 1 90.31 56 ILE B N 1
ATOM 2746 C CA . ILE B 1 56 ? 8.648 17.328 21.125 1 90.31 56 ILE B CA 1
ATOM 2747 C C . ILE B 1 56 ? 7.258 16.812 20.75 1 90.31 56 ILE B C 1
ATOM 2749 O O . ILE B 1 56 ? 6.336 16.875 21.562 1 90.31 56 ILE B O 1
ATOM 2753 N N . ALA B 1 57 ? 7.133 16.328 19.516 1 90.19 57 ALA B N 1
ATOM 2754 C CA . ALA B 1 57 ? 5.852 15.773 19.094 1 90.19 57 ALA B CA 1
ATOM 2755 C C . ALA B 1 57 ? 5.438 14.609 20 1 90.19 57 ALA B C 1
ATOM 2757 O O . ALA B 1 57 ? 4.281 14.531 20.438 1 90.19 57 ALA B O 1
ATOM 2758 N N . GLU B 1 58 ? 6.387 13.742 20.297 1 90.5 58 GLU B N 1
ATOM 2759 C CA . GLU B 1 58 ? 6.121 12.617 21.188 1 90.5 58 GLU B CA 1
ATOM 2760 C C . GLU B 1 58 ? 5.734 13.094 22.594 1 90.5 58 GLU B C 1
ATOM 2762 O O . GLU B 1 58 ? 4.801 12.562 23.188 1 90.5 58 GLU B O 1
ATOM 2767 N N . TYR B 1 59 ? 6.422 14.055 23.094 1 88.56 59 TYR B N 1
ATOM 2768 C CA . TYR B 1 59 ? 6.16 14.609 24.422 1 88.56 59 TYR B CA 1
ATOM 2769 C C . TYR B 1 59 ? 4.742 15.164 24.516 1 88.56 59 TYR B C 1
ATOM 2771 O O . TYR B 1 59 ? 4.02 14.891 25.469 1 88.56 59 TYR B O 1
ATOM 2779 N N . ILE B 1 60 ? 4.359 15.867 23.531 1 84.38 60 ILE B N 1
ATOM 2780 C CA . ILE B 1 60 ? 3.045 16.5 23.516 1 84.38 60 ILE B CA 1
ATOM 2781 C C . ILE B 1 60 ? 1.956 15.43 23.531 1 84.38 60 ILE B C 1
ATOM 2783 O O . ILE B 1 60 ? 1.037 15.492 24.359 1 84.38 60 ILE B O 1
ATOM 2787 N N . TRP B 1 61 ? 2.061 14.469 22.734 1 85.69 61 TRP B N 1
ATOM 2788 C CA . TRP B 1 61 ? 1.026 13.445 22.656 1 85.69 61 TRP B CA 1
ATOM 2789 C C . TRP B 1 61 ? 1.038 12.555 23.891 1 85.69 61 TRP B C 1
ATOM 2791 O O . TRP B 1 61 ? -0.006 12.047 24.312 1 85.69 61 TRP B O 1
ATOM 2801 N N . ASN B 1 62 ? 2.123 12.406 24.453 1 80.62 62 ASN B N 1
ATOM 2802 C CA . ASN B 1 62 ? 2.211 11.555 25.641 1 80.62 62 ASN B CA 1
ATOM 2803 C C . ASN B 1 62 ? 1.748 12.297 26.891 1 80.62 62 ASN B C 1
ATOM 2805 O O . ASN B 1 62 ? 1.237 11.68 27.828 1 80.62 62 ASN B O 1
ATOM 2809 N N . ASN B 1 63 ? 1.901 13.562 26.922 1 73.5 63 ASN B N 1
ATOM 2810 C CA . ASN B 1 63 ? 1.709 14.273 28.188 1 73.5 63 ASN B CA 1
ATOM 2811 C C . ASN B 1 63 ? 0.523 15.234 28.109 1 73.5 63 ASN B C 1
ATOM 2813 O O . ASN B 1 63 ? -0.004 15.656 29.141 1 73.5 63 ASN B O 1
ATOM 2817 N N . ILE B 1 64 ? 0.23 15.672 26.953 1 62.44 64 ILE B N 1
ATOM 2818 C CA . ILE B 1 64 ? -0.832 16.672 26.859 1 62.44 64 ILE B CA 1
ATOM 2819 C C . ILE B 1 64 ? -2.135 15.992 26.438 1 62.44 64 ILE B C 1
ATOM 2821 O O . ILE B 1 64 ? -2.162 15.234 25.469 1 62.44 64 ILE B O 1
ATOM 2825 N N . THR B 1 65 ? -3.086 15.883 27.359 1 55.59 65 THR B N 1
ATOM 2826 C CA . THR B 1 65 ? -4.395 15.297 27.094 1 55.59 65 THR B CA 1
ATOM 2827 C C . THR B 1 65 ? -5.035 15.953 25.875 1 55.59 65 THR B C 1
ATOM 2829 O O . THR B 1 65 ? -5.328 17.141 25.891 1 55.59 65 THR B O 1
ATOM 2832 N N . ILE B 1 66 ? -4.773 15.586 24.75 1 51.28 66 ILE B N 1
ATOM 2833 C CA . ILE B 1 66 ? -5.262 16.047 23.453 1 51.28 66 ILE B CA 1
ATOM 2834 C C . ILE B 1 66 ? -6.766 16.297 23.516 1 51.28 66 ILE B C 1
ATOM 2836 O O . ILE B 1 66 ? -7.336 16.953 22.656 1 51.28 66 ILE B O 1
ATOM 2840 N N . ASP B 1 67 ? -7.383 15.547 24.516 1 49.72 67 ASP B N 1
ATOM 2841 C CA . ASP B 1 67 ? -8.789 15.875 24.734 1 49.72 67 ASP B CA 1
ATOM 2842 C C . ASP B 1 67 ? -8.984 17.375 24.891 1 49.72 67 ASP B C 1
ATOM 2844 O O . ASP B 1 67 ? -10.102 17.891 24.75 1 49.72 67 ASP B O 1
ATOM 2848 N N . THR B 1 68 ? -7.879 17.984 25.25 1 53.59 68 THR B N 1
ATOM 2849 C CA . THR B 1 68 ? -7.949 19.438 25.406 1 53.59 68 THR B CA 1
ATOM 2850 C C . THR B 1 68 ? -7.969 20.141 24.062 1 53.59 68 THR B C 1
ATOM 2852 O O . THR B 1 68 ? -8.43 21.281 23.953 1 53.59 68 THR B O 1
ATOM 2855 N N . ILE B 1 69 ? -7.5 19.484 23.156 1 55.22 69 ILE B N 1
ATOM 2856 C CA . ILE B 1 69 ? -7.512 20.172 21.875 1 55.22 69 ILE B CA 1
ATOM 2857 C C . ILE B 1 69 ? -8.883 20.031 21.219 1 55.22 69 ILE B C 1
ATOM 2859 O O . ILE B 1 69 ? -9.539 21.031 20.906 1 55.22 69 ILE B O 1
ATOM 2863 N N . VAL B 1 70 ? -9.312 18.844 20.719 1 56.5 70 VAL B N 1
ATOM 2864 C CA . VAL B 1 70 ? -10.648 18.594 20.188 1 56.5 70 VAL B CA 1
ATOM 2865 C C . VAL B 1 70 ? -11.141 17.234 20.656 1 56.5 70 VAL B C 1
ATOM 2867 O O . VAL B 1 70 ? -10.617 16.203 20.234 1 56.5 70 VAL B O 1
ATOM 2870 N N . PRO B 1 71 ? -12.047 17.312 21.703 1 53.62 71 PRO B N 1
ATOM 2871 C CA . PRO B 1 71 ? -12.586 15.992 22.062 1 53.62 71 PRO B CA 1
ATOM 2872 C C . PRO B 1 71 ? -13.148 15.242 20.859 1 53.62 71 PRO B C 1
ATOM 2874 O O . PRO B 1 71 ? -13.812 15.844 20.016 1 53.62 71 PRO B O 1
A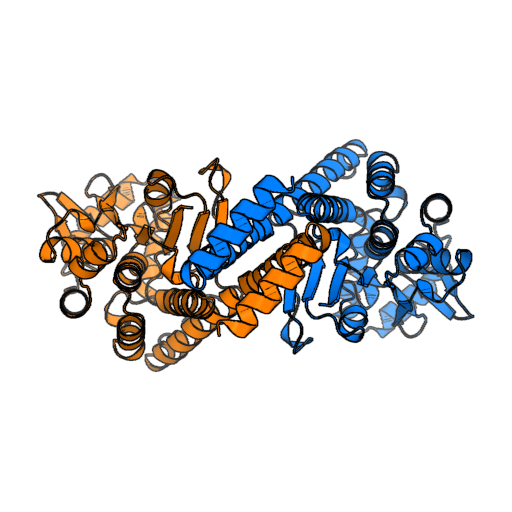TOM 2877 N N . TYR B 1 72 ? -12.758 13.969 20.656 1 53.06 72 TYR B N 1
ATOM 2878 C CA . TYR B 1 72 ? -13.18 13.117 19.547 1 53.06 72 TYR B CA 1
ATOM 2879 C C . TYR B 1 72 ? -14.695 13.18 19.359 1 53.06 72 TYR B C 1
ATOM 2881 O O . TYR B 1 72 ? -15.18 13.25 18.234 1 53.06 72 TYR B O 1
ATOM 2889 N N . SER B 1 73 ? -15.32 13.07 20.438 1 51.12 73 SER B N 1
ATOM 2890 C CA . SER B 1 73 ? -16.781 13.031 20.422 1 51.12 73 SER B CA 1
ATOM 2891 C C . SER B 1 73 ? -17.359 14.273 19.734 1 51.12 73 SER B C 1
ATOM 2893 O O . SER B 1 73 ? -18.312 14.172 18.969 1 51.12 73 SER B O 1
ATOM 2895 N N . LYS B 1 74 ? -16.703 15.305 19.984 1 55.44 74 LYS B N 1
ATOM 2896 C CA . LYS B 1 74 ? -17.234 16.547 19.406 1 55.44 74 LYS B CA 1
ATOM 2897 C C . LYS B 1 74 ? -16.906 16.641 17.922 1 55.44 74 LYS B C 1
ATOM 2899 O O . LYS B 1 74 ? -17.719 17.109 17.141 1 55.44 74 LYS B O 1
ATOM 2904 N N . PHE B 1 75 ? -15.766 16.078 17.625 1 57.06 75 PHE B N 1
ATOM 2905 C CA . PHE B 1 75 ? -15.375 16.078 16.219 1 57.06 75 PHE B CA 1
ATOM 2906 C C . PHE B 1 75 ? -16.328 15.195 15.406 1 57.06 75 PHE B C 1
ATOM 2908 O O . PHE B 1 75 ? -16.766 15.594 14.328 1 57.06 75 PHE B O 1
ATOM 2915 N N . GLU B 1 76 ? -16.562 14.039 15.922 1 57.47 76 GLU B N 1
ATOM 2916 C CA . GLU B 1 76 ? -17.453 13.125 15.219 1 57.47 76 GLU B CA 1
ATOM 2917 C C . GLU B 1 76 ? -18.859 13.711 15.086 1 57.47 76 GLU B C 1
ATOM 2919 O O . GLU B 1 76 ? -19.5 13.555 14.055 1 57.47 76 GLU B O 1
ATOM 2924 N N . LEU B 1 77 ? -19.25 14.219 16.25 1 54.16 77 LEU B N 1
ATOM 2925 C CA . LEU B 1 77 ? -20.578 14.812 16.234 1 54.16 77 LEU B CA 1
ATOM 2926 C C . LEU B 1 77 ? -20.672 15.922 15.188 1 54.16 77 LEU B C 1
ATOM 2928 O O . LEU B 1 77 ? -21.672 16.031 14.484 1 54.16 77 LEU B O 1
ATOM 2932 N N . PHE B 1 78 ? -19.672 16.547 15.148 1 58.47 78 PHE B N 1
ATOM 2933 C CA . PHE B 1 78 ? -19.641 17.656 14.203 1 58.47 78 PHE B CA 1
ATOM 2934 C C . PHE B 1 78 ? -19.562 17.141 12.766 1 58.47 78 PHE B C 1
ATOM 2936 O O . PHE B 1 78 ? -20.297 17.594 11.891 1 58.47 78 PHE B O 1
ATOM 2943 N N . THR B 1 79 ? -18.656 16.219 12.594 1 55.75 79 THR B N 1
ATOM 2944 C CA . THR B 1 79 ? -18.453 15.734 11.234 1 55.75 79 THR B CA 1
ATOM 2945 C C . THR B 1 79 ? -19.703 15.008 10.742 1 55.75 79 THR B C 1
ATOM 2947 O O . THR B 1 79 ? -20.078 15.125 9.57 1 55.75 79 THR B O 1
ATOM 2950 N N . ARG B 1 80 ? -20.266 14.312 11.656 1 55.53 80 ARG B N 1
ATOM 2951 C CA . ARG B 1 80 ? -21.531 13.664 11.312 1 55.53 80 ARG B CA 1
ATOM 2952 C C . ARG B 1 80 ? -22.641 14.703 11.102 1 55.53 80 ARG B C 1
ATOM 2954 O O . ARG B 1 80 ? -23.5 14.531 10.234 1 55.53 80 ARG B O 1
ATOM 2961 N N . GLY B 1 81 ? -22.641 15.547 12 1 52.06 81 GLY B N 1
ATOM 2962 C CA . GLY B 1 81 ? -23.625 16.609 11.891 1 52.06 81 GLY B CA 1
ATOM 2963 C C . GLY B 1 81 ? -23.469 17.438 10.633 1 52.06 81 GLY B C 1
ATOM 2964 O O . GLY B 1 81 ? -24.453 17.703 9.938 1 52.06 81 GLY B O 1
ATOM 2965 N N . VAL B 1 82 ? -22.234 17.797 10.414 1 52.03 82 VAL B N 1
ATOM 2966 C CA . VAL B 1 82 ? -21.984 18.609 9.227 1 52.03 82 VAL B CA 1
ATOM 2967 C C . VAL B 1 82 ? -22.172 17.766 7.977 1 52.03 82 VAL B C 1
ATOM 2969 O O . VAL B 1 82 ? -22.656 18.25 6.949 1 52.03 82 VAL B O 1
ATOM 2972 N N . GLY B 1 83 ? -21.625 16.5 7.973 1 49.09 83 GLY B N 1
ATOM 2973 C CA . GLY B 1 83 ? -21.906 15.602 6.855 1 49.09 83 GLY B CA 1
ATOM 2974 C C . GLY B 1 83 ? -23.391 15.539 6.508 1 49.09 83 GLY B C 1
ATOM 2975 O O . GLY B 1 83 ? -23.75 15.555 5.328 1 49.09 83 GLY B O 1
ATOM 2976 N N . LEU B 1 84 ? -24.141 15.25 7.512 1 44.56 84 LEU B N 1
ATOM 2977 C CA . LEU B 1 84 ? -25.594 15.305 7.289 1 44.56 84 LEU B CA 1
ATOM 2978 C C . LEU B 1 84 ? -26 16.672 6.734 1 44.56 84 LEU B C 1
ATOM 2980 O O . LEU B 1 84 ? -26.953 16.75 5.957 1 44.56 84 LEU B O 1
ATOM 2984 N N . PHE B 1 85 ? -25.359 17.516 7.219 1 41.69 85 PHE B N 1
ATOM 2985 C CA . PHE B 1 85 ? -25.672 18.875 6.801 1 41.69 85 PHE B CA 1
ATOM 2986 C C . PHE B 1 85 ? -25.188 19.125 5.375 1 41.69 85 PHE B C 1
ATOM 2988 O O . PHE B 1 85 ? -25.891 19.766 4.586 1 41.69 85 PHE B O 1
ATOM 2995 N N . ILE B 1 86 ? -24 18.797 5.082 1 41.53 86 ILE B N 1
ATOM 2996 C CA . ILE B 1 86 ? -23.484 19.016 3.734 1 41.53 86 ILE B CA 1
ATOM 2997 C C . ILE B 1 86 ? -24.141 18.031 2.77 1 41.53 86 ILE B C 1
ATOM 2999 O O . ILE B 1 86 ? -24.422 18.375 1.619 1 41.53 86 ILE B O 1
ATOM 3003 N N . GLY B 1 87 ? -24.281 16.906 3 1 42.66 87 GLY B N 1
ATOM 3004 C CA . GLY B 1 87 ? -25.031 16.016 2.125 1 42.66 87 GLY B CA 1
ATOM 3005 C C . GLY B 1 87 ? -26.469 16.438 1.943 1 42.66 87 GLY B C 1
ATOM 3006 O O . GLY B 1 87 ? -27.156 15.953 1.039 1 42.66 87 GLY B O 1
ATOM 3007 N N . GLY B 1 88 ? -27.219 16.75 2.996 1 39.94 88 GLY B N 1
ATOM 3008 C CA . GLY B 1 88 ? -28.547 17.266 2.688 1 39.94 88 GLY B CA 1
ATOM 3009 C C . GLY B 1 88 ? -28.516 18.562 1.885 1 39.94 88 GLY B C 1
ATOM 3010 O O . GLY B 1 88 ? -27.5 19.266 1.882 1 39.94 88 GLY B O 1
ATOM 3011 N N . LYS B 1 89 ? -29.25 18.672 0.856 1 41.97 89 LYS B N 1
ATOM 3012 C CA . LYS B 1 89 ? -29.438 19.734 -0.126 1 41.97 89 LYS B CA 1
ATOM 3013 C C . LYS B 1 89 ? -29.469 21.109 0.543 1 41.97 89 LYS B C 1
ATOM 3015 O O . LYS B 1 89 ? -29.594 22.125 -0.13 1 41.97 89 LYS B O 1
ATOM 3020 N N . ASN B 1 90 ? -29.625 21.359 1.784 1 39.03 90 ASN B N 1
ATOM 3021 C CA . ASN B 1 90 ? -29.891 22.703 2.248 1 39.03 90 ASN B CA 1
ATOM 3022 C C . ASN B 1 90 ? -28.672 23.312 2.938 1 39.03 90 ASN B C 1
ATOM 3024 O O . ASN B 1 90 ? -28.594 23.328 4.168 1 39.03 90 ASN B O 1
ATOM 3028 N N . LEU B 1 91 ? -27.562 23.422 2.406 1 44.28 91 LEU B N 1
ATOM 3029 C CA . LEU B 1 91 ? -26.391 24.203 2.826 1 44.28 91 LEU B CA 1
ATOM 3030 C C . LEU B 1 91 ? -26.828 25.5 3.492 1 44.28 91 LEU B C 1
ATOM 3032 O O . LEU B 1 91 ? -26.125 26.016 4.363 1 44.28 91 LEU B O 1
ATOM 3036 N N . ALA B 1 92 ? -27.906 25.969 3.066 1 45.47 92 ALA B N 1
ATOM 3037 C CA . ALA B 1 92 ? -28.422 27.25 3.566 1 45.47 92 ALA B CA 1
ATOM 3038 C C . ALA B 1 92 ? -28.812 27.141 5.039 1 45.47 92 ALA B C 1
ATOM 3040 O O . ALA B 1 92 ? -28.594 28.078 5.812 1 45.47 92 ALA B O 1
ATOM 3041 N N . ILE B 1 93 ? -29.438 26.203 5.293 1 45 93 ILE B N 1
ATOM 3042 C CA . ILE B 1 93 ? -29.953 26.141 6.66 1 45 93 ILE B CA 1
ATOM 3043 C C . ILE B 1 93 ? -28.781 25.953 7.633 1 45 93 ILE B C 1
ATOM 3045 O O . ILE B 1 93 ? -28.766 26.562 8.703 1 45 93 ILE B O 1
ATOM 3049 N N . SER B 1 94 ? -27.703 25.141 7.25 1 50.09 94 SER B N 1
ATOM 3050 C CA . SER B 1 94 ? -26.547 24.891 8.102 1 50.09 94 SER B CA 1
ATOM 3051 C C . SER B 1 94 ? -25.703 26.141 8.289 1 50.09 94 SER B C 1
ATOM 3053 O O . SER B 1 94 ? -25.25 26.438 9.391 1 50.09 94 SER B O 1
ATOM 3055 N N . LYS B 1 95 ? -25.656 26.828 7.25 1 53.38 95 LYS B N 1
ATOM 3056 C CA . LYS B 1 95 ? -24.953 28.109 7.312 1 53.38 95 LYS B CA 1
ATOM 3057 C C . LYS B 1 95 ? -25.562 29.016 8.375 1 53.38 95 LYS B C 1
ATOM 3059 O O . LYS B 1 95 ? -24.844 29.672 9.133 1 53.38 95 LYS B O 1
ATOM 3064 N N . LYS B 1 96 ? -26.875 29.016 8.273 1 50.62 96 LYS B N 1
ATOM 3065 C CA . LYS B 1 96 ? -27.594 29.891 9.195 1 50.62 96 LYS B CA 1
ATOM 3066 C C . LYS B 1 96 ? -27.406 29.438 10.641 1 50.62 96 LYS B C 1
ATOM 3068 O O . LYS B 1 96 ? -27.203 30.266 11.539 1 50.62 96 LYS B O 1
ATOM 3073 N N . TYR B 1 97 ? -27.438 28.188 10.734 1 49.03 97 TYR B N 1
ATOM 3074 C CA . TYR B 1 97 ? -27.359 27.703 12.102 1 49.03 97 TYR B CA 1
ATOM 3075 C C . TYR B 1 97 ? -25.953 27.875 12.672 1 49.03 97 TYR B C 1
ATOM 3077 O O . TYR B 1 97 ? -25.781 28.25 13.828 1 49.03 97 TYR B O 1
ATOM 3085 N N . ILE B 1 98 ? -25.031 27.594 11.875 1 53.97 98 ILE B N 1
ATOM 3086 C CA . ILE B 1 98 ? -23.656 27.734 12.344 1 53.97 98 ILE B CA 1
ATOM 3087 C C . ILE B 1 98 ? -23.344 29.203 12.609 1 53.97 98 ILE B C 1
ATOM 3089 O O . ILE B 1 98 ? -22.703 29.531 13.609 1 53.97 98 ILE B O 1
ATOM 3093 N N . THR B 1 99 ? -23.906 30.031 11.773 1 51.31 99 THR B N 1
ATOM 3094 C CA . THR B 1 99 ? -23.688 31.469 11.969 1 51.31 99 THR B CA 1
ATOM 3095 C C . THR B 1 99 ? -24.391 31.953 13.227 1 51.31 99 THR B C 1
ATOM 3097 O O . THR B 1 99 ? -23.875 32.812 13.953 1 51.31 99 THR B O 1
ATOM 3100 N N . GLN B 1 100 ? -25.562 31.422 13.422 1 48.75 100 GLN B N 1
ATOM 3101 C CA . GLN B 1 100 ? -26.344 31.906 14.555 1 48.75 100 GLN B CA 1
ATOM 3102 C C . GLN B 1 100 ? -25.766 31.391 15.875 1 48.75 100 GLN B C 1
ATOM 3104 O O . GLN B 1 100 ? -25.766 32.125 16.875 1 48.75 100 GLN B O 1
ATOM 3109 N N . LYS B 1 101 ? -25.438 30.172 15.961 1 50.03 101 LYS B N 1
ATOM 3110 C CA . LYS B 1 101 ? -25.016 29.594 17.234 1 50.03 101 LYS B CA 1
ATOM 3111 C C . LYS B 1 101 ? -23.609 30.047 17.594 1 50.03 101 LYS B C 1
ATOM 3113 O O . LYS B 1 101 ? -23.125 29.781 18.703 1 50.03 101 LYS B O 1
ATOM 3118 N N . MET B 1 102 ? -22.938 30.562 16.719 1 49.25 102 MET B N 1
ATOM 3119 C CA . MET B 1 102 ? -21.594 31.078 16.969 1 49.25 102 MET B CA 1
ATOM 3120 C C . MET B 1 102 ? -21.641 32.156 18.062 1 49.25 102 MET B C 1
ATOM 3122 O O . MET B 1 102 ? -20.594 32.469 18.641 1 49.25 102 MET B O 1
ATOM 3126 N N . ASN B 1 103 ? -22.828 32.625 18.359 1 43.88 103 ASN B N 1
ATOM 3127 C CA . ASN B 1 103 ? -22.938 33.656 19.375 1 43.88 103 ASN B CA 1
ATOM 3128 C C . ASN B 1 103 ? -23 33.062 20.781 1 43.88 103 ASN B C 1
ATOM 3130 O O . ASN B 1 103 ? -23.094 33.781 21.766 1 43.88 103 ASN B O 1
ATOM 3134 N N . GLU B 1 104 ? -23.234 31.797 20.906 1 44.41 104 GLU B N 1
ATOM 3135 C CA . GLU B 1 104 ? -23.312 31.312 22.266 1 44.41 104 GLU B CA 1
ATOM 3136 C C . GLU B 1 104 ? -21.922 30.984 22.812 1 44.41 104 GLU B C 1
ATOM 3138 O O . GLU B 1 104 ? -20.984 30.766 22.047 1 44.41 104 GLU B O 1
ATOM 3143 N N . LYS B 1 105 ? -21.688 31 24.25 1 45.03 105 LYS B N 1
ATOM 3144 C CA . LYS B 1 105 ? -20.469 30.953 25.047 1 45.03 105 LYS B CA 1
ATOM 3145 C C . LYS B 1 105 ? -19.594 29.766 24.656 1 45.03 105 LYS B C 1
ATOM 3147 O O . LYS B 1 105 ? -19.938 28.609 24.938 1 45.03 105 LYS B O 1
ATOM 3152 N N . SER B 1 106 ? -18.766 29.828 23.641 1 51.03 106 SER B N 1
ATOM 3153 C CA . SER B 1 106 ? -17.812 28.875 23.078 1 51.03 106 SER B CA 1
ATOM 3154 C C . SER B 1 106 ? -16.641 28.641 24.016 1 51.03 106 SER B C 1
ATOM 3156 O O . SER B 1 106 ? -16.344 29.469 24.875 1 51.03 106 SER B O 1
ATOM 3158 N N . ALA B 1 107 ? -16.328 27.406 24.406 1 53.5 107 ALA B N 1
ATOM 3159 C CA . ALA B 1 107 ? -15.195 27.047 25.25 1 53.5 107 ALA B CA 1
ATOM 3160 C C . ALA B 1 107 ? -13.914 27.703 24.734 1 53.5 107 ALA B C 1
ATOM 3162 O O . ALA B 1 107 ? -13.75 27.906 23.531 1 53.5 107 ALA B O 1
ATOM 3163 N N . SER B 1 108 ? -13.195 28.469 25.703 1 55.38 108 SER B N 1
ATOM 3164 C CA . SER B 1 108 ? -11.914 29.078 25.375 1 55.38 108 SER B CA 1
ATOM 3165 C C . SER B 1 108 ? -10.898 28.031 24.938 1 55.38 108 SER B C 1
ATOM 3167 O O . SER B 1 108 ? -10.836 26.938 25.5 1 55.38 108 SER B O 1
ATOM 3169 N N . ASN B 1 109 ? -10.305 28.172 23.703 1 63.5 109 ASN B N 1
ATOM 3170 C CA . ASN B 1 109 ? -9.227 27.359 23.156 1 63.5 109 ASN B CA 1
ATOM 3171 C C . ASN B 1 109 ? -7.887 27.672 23.812 1 63.5 109 ASN B C 1
ATOM 3173 O O . ASN B 1 109 ? -6.832 27.516 23.203 1 63.5 109 ASN B O 1
ATOM 3177 N N . ASP B 1 110 ? -7.949 28.125 25.141 1 67.75 110 ASP B N 1
ATOM 3178 C CA . ASP B 1 110 ? -6.75 28.625 25.797 1 67.75 110 ASP B CA 1
ATOM 3179 C C . ASP B 1 110 ? -5.707 27.516 25.953 1 67.75 110 ASP B C 1
ATOM 3181 O O . ASP B 1 110 ? -4.508 27.766 25.797 1 67.75 110 ASP B O 1
ATOM 3185 N N . ALA B 1 111 ? -6.207 26.375 26.188 1 66.5 111 ALA B N 1
ATOM 3186 C CA . ALA B 1 111 ? -5.266 25.281 26.375 1 66.5 111 ALA B CA 1
ATOM 3187 C C . ALA B 1 111 ? -4.547 24.938 25.062 1 66.5 111 ALA B C 1
ATOM 3189 O O . ALA B 1 111 ? -3.33 24.75 25.047 1 66.5 111 ALA B O 1
ATOM 3190 N N . VAL B 1 112 ? -5.215 25 23.984 1 69.62 112 VAL B N 1
ATOM 3191 C CA . VAL B 1 112 ? -4.625 24.703 22.672 1 69.62 112 VAL B CA 1
ATOM 3192 C C . VAL B 1 112 ? -3.672 25.828 22.266 1 69.62 112 VAL B C 1
ATOM 3194 O O . VAL B 1 112 ? -2.607 25.562 21.703 1 69.62 112 VAL B O 1
ATOM 3197 N N . LYS B 1 113 ? -4.086 26.969 22.656 1 77.12 113 LYS B N 1
ATOM 3198 C CA . LYS B 1 113 ? -3.244 28.125 22.375 1 77.12 113 LYS B CA 1
ATOM 3199 C C . LYS B 1 113 ? -1.917 28.031 23.125 1 77.12 113 LYS B C 1
ATOM 3201 O O . LYS B 1 113 ? -0.863 28.359 22.562 1 77.12 113 LYS B O 1
ATOM 3206 N N . GLU B 1 114 ? -1.99 27.609 24.328 1 78.94 114 GLU B N 1
ATOM 3207 C CA . GLU B 1 114 ? -0.782 27.484 25.125 1 78.94 114 GLU B CA 1
ATOM 3208 C C . GLU B 1 114 ? 0.147 26.406 24.562 1 78.94 114 GLU B C 1
ATOM 3210 O O . GLU B 1 114 ? 1.365 26.594 24.516 1 78.94 114 GLU B O 1
ATOM 3215 N N . ILE B 1 115 ? -0.417 25.406 24.109 1 79 115 ILE B N 1
ATOM 3216 C CA . ILE B 1 115 ? 0.379 24.328 23.531 1 79 115 ILE B CA 1
ATOM 3217 C C . ILE B 1 115 ? 1.046 24.812 22.25 1 79 115 ILE B C 1
ATOM 3219 O O . ILE B 1 115 ? 2.242 24.594 22.047 1 79 115 ILE B O 1
ATOM 3223 N N . ALA B 1 116 ? 0.291 25.438 21.438 1 84 116 ALA B N 1
ATOM 3224 C CA . ALA B 1 116 ? 0.84 25.953 20.188 1 84 116 ALA B CA 1
ATOM 3225 C C . ALA B 1 116 ? 1.958 26.953 20.453 1 84 116 ALA B C 1
ATOM 3227 O O . ALA B 1 116 ? 3.01 26.922 19.812 1 84 116 ALA B O 1
ATOM 3228 N N . ASN B 1 117 ? 1.723 27.766 21.484 1 87.19 117 ASN B N 1
ATOM 3229 C CA . ASN B 1 117 ? 2.699 28.797 21.812 1 87.19 117 ASN B CA 1
ATOM 3230 C C . ASN B 1 117 ? 3.992 28.188 22.359 1 87.19 117 ASN B C 1
ATOM 3232 O O . ASN B 1 117 ? 5.082 28.703 22.094 1 87.19 117 ASN B O 1
ATOM 3236 N N . ASN B 1 118 ? 3.846 27.125 23.031 1 87.62 118 ASN B N 1
ATOM 3237 C CA . ASN B 1 118 ? 5 26.547 23.703 1 87.62 118 ASN B CA 1
ATOM 3238 C C . ASN B 1 118 ? 5.777 25.609 22.797 1 87.62 118 ASN B C 1
ATOM 3240 O O . ASN B 1 118 ? 6.988 25.438 22.953 1 87.62 118 ASN B O 1
ATOM 3244 N N . TYR B 1 119 ? 5.062 25.109 21.781 1 89.81 119 TYR B N 1
ATOM 3245 C CA . TYR B 1 119 ? 5.734 23.969 21.172 1 89.81 119 TYR B CA 1
ATOM 3246 C C . TYR B 1 119 ? 5.84 24.156 19.656 1 89.81 119 TYR B C 1
ATOM 3248 O O . TYR B 1 119 ? 6.617 23.453 19 1 89.81 119 TYR B O 1
ATOM 3256 N N . ILE B 1 120 ? 5.094 24.984 19.078 1 92.62 120 ILE B N 1
ATOM 3257 C CA . ILE B 1 120 ? 5.207 25.234 17.641 1 92.62 120 ILE B CA 1
ATOM 3258 C C . ILE B 1 120 ? 6.254 26.312 17.391 1 92.62 120 ILE B C 1
ATOM 3260 O O . ILE B 1 120 ? 6.195 27.391 17.984 1 92.62 120 ILE B O 1
ATOM 3264 N N . ASP B 1 121 ? 7.184 26 16.578 1 95.25 121 ASP B N 1
ATOM 3265 C CA . ASP B 1 121 ? 8.25 26.922 16.203 1 95.25 121 ASP B CA 1
ATOM 3266 C C . ASP B 1 121 ? 8.352 27.078 14.695 1 95.25 121 ASP B C 1
ATOM 3268 O O . ASP B 1 121 ? 9.078 26.328 14.039 1 95.25 121 ASP B O 1
ATOM 3272 N N . VAL B 1 122 ? 7.723 28.078 14.203 1 95.38 122 VAL B N 1
ATOM 3273 C CA . VAL B 1 122 ? 7.641 28.281 12.758 1 95.38 122 VAL B CA 1
ATOM 3274 C C . VAL B 1 122 ? 9 28.703 12.219 1 95.38 122 VAL B C 1
ATOM 3276 O O . VAL B 1 122 ? 9.32 28.438 11.055 1 95.38 122 VAL B O 1
ATOM 3279 N N . ASP B 1 123 ? 9.828 29.312 13.008 1 96.12 123 ASP B N 1
ATOM 3280 C CA . ASP B 1 123 ? 11.172 29.688 12.578 1 96.12 123 ASP B CA 1
ATOM 3281 C C . ASP B 1 123 ? 12.016 28.453 12.281 1 96.12 123 ASP B C 1
ATOM 3283 O O . ASP B 1 123 ? 12.844 28.469 11.359 1 96.12 123 ASP B O 1
ATOM 3287 N N . LYS B 1 124 ? 11.797 27.469 13.047 1 96.19 124 LYS B N 1
ATOM 3288 C CA . LYS B 1 124 ? 12.492 26.219 12.773 1 96.19 124 LYS B CA 1
ATOM 3289 C C . LYS B 1 124 ? 12.039 25.609 11.453 1 96.19 124 LYS B C 1
ATOM 3291 O O . LYS B 1 124 ? 12.844 25.047 10.719 1 96.19 124 LYS B O 1
ATOM 3296 N N . ILE B 1 125 ? 10.766 25.719 11.164 1 97.31 125 ILE B N 1
ATOM 3297 C CA . ILE B 1 125 ? 10.234 25.219 9.898 1 97.31 125 ILE B CA 1
ATOM 3298 C C . ILE B 1 125 ? 10.93 25.922 8.734 1 97.31 125 ILE B C 1
ATOM 3300 O O . ILE B 1 125 ? 11.367 25.266 7.781 1 97.31 125 ILE B O 1
ATOM 3304 N N . ARG B 1 126 ? 11.07 27.281 8.883 1 97.06 126 ARG B N 1
ATOM 3305 C CA . ARG B 1 126 ? 11.742 28.078 7.867 1 97.06 126 ARG B CA 1
ATOM 3306 C C . ARG B 1 126 ? 13.219 27.688 7.758 1 97.06 126 ARG B C 1
ATOM 3308 O O . ARG B 1 126 ? 13.742 27.531 6.656 1 97.06 126 ARG B O 1
ATOM 3315 N N . LYS B 1 127 ? 13.852 27.531 8.852 1 96.06 127 LYS B N 1
ATOM 3316 C CA . LYS B 1 127 ? 15.266 27.188 8.883 1 96.06 127 LYS B CA 1
ATOM 3317 C C . LYS B 1 127 ? 15.523 25.828 8.227 1 96.06 127 LYS B C 1
ATOM 3319 O O . LYS B 1 127 ? 16.547 25.625 7.57 1 96.06 127 LYS B O 1
ATOM 3324 N N . ASN B 1 128 ? 14.586 24.938 8.398 1 95.81 128 ASN B N 1
ATOM 3325 C CA . ASN B 1 128 ? 14.695 23.609 7.824 1 95.81 128 ASN B CA 1
ATOM 3326 C C . ASN B 1 128 ? 14.359 23.625 6.332 1 95.81 128 ASN B C 1
ATOM 3328 O O . ASN B 1 128 ? 14.406 22.578 5.676 1 95.81 128 ASN B O 1
ATOM 3332 N N . LYS B 1 129 ? 13.961 24.797 5.82 1 96.88 129 LYS B N 1
ATOM 3333 C CA . LYS B 1 129 ? 13.562 24.969 4.426 1 96.88 129 LYS B CA 1
ATOM 3334 C C . LYS B 1 129 ? 12.383 24.062 4.074 1 96.88 129 LYS B C 1
ATOM 3336 O O . LYS B 1 129 ? 12.352 23.453 3 1 96.88 129 LYS B O 1
ATOM 3341 N N . ARG B 1 130 ? 11.539 23.891 5.043 1 98.25 130 ARG B N 1
ATOM 3342 C CA . ARG B 1 130 ? 10.305 23.156 4.832 1 98.25 130 ARG B CA 1
ATOM 3343 C C . ARG B 1 130 ? 9.109 24.094 4.719 1 98.25 130 ARG B C 1
ATOM 3345 O O . ARG B 1 130 ? 9.148 25.219 5.223 1 98.25 130 ARG B O 1
ATOM 3352 N N . ILE B 1 131 ? 8.156 23.672 4 1 98.56 131 ILE B N 1
ATOM 3353 C CA . ILE B 1 131 ? 6.938 24.438 3.766 1 98.56 131 ILE B CA 1
ATOM 3354 C C . ILE B 1 131 ? 5.758 23.75 4.445 1 98.56 131 ILE B C 1
ATOM 3356 O O . ILE B 1 131 ? 5.613 22.516 4.367 1 98.56 131 ILE B O 1
ATOM 3360 N N . CYS B 1 132 ? 4.938 24.547 5.129 1 98.56 132 CYS B N 1
ATOM 3361 C CA . CYS B 1 132 ? 3.82 23.984 5.875 1 98.56 132 CYS B CA 1
ATOM 3362 C C . CYS B 1 132 ? 2.537 24.766 5.625 1 98.56 132 CYS B C 1
ATOM 3364 O O . CYS B 1 132 ? 2.52 25.984 5.754 1 98.56 132 CYS B O 1
ATOM 3366 N N . TYR B 1 133 ? 1.519 24.047 5.258 1 98.62 133 TYR B N 1
ATOM 3367 C CA . TYR B 1 133 ? 0.208 24.656 5.027 1 98.62 133 TYR B CA 1
ATOM 3368 C C . TYR B 1 133 ? -0.789 24.203 6.09 1 98.62 133 TYR B C 1
ATOM 3370 O O . TYR B 1 133 ? -0.788 23.047 6.5 1 98.62 133 TYR B O 1
ATOM 3378 N N . ALA B 1 134 ? -1.647 25.109 6.5 1 97.5 134 ALA B N 1
ATOM 3379 C CA . ALA B 1 134 ? -2.811 24.812 7.336 1 97.5 134 ALA B CA 1
ATOM 3380 C C . ALA B 1 134 ? -4.105 25.156 6.605 1 97.5 134 ALA B C 1
ATOM 3382 O O . ALA B 1 134 ? -4.238 26.234 6.035 1 97.5 134 ALA B O 1
ATOM 3383 N N . ALA B 1 135 ? -5.031 24.234 6.613 1 96.62 135 ALA B N 1
ATOM 3384 C CA . ALA B 1 135 ? -6.32 24.438 5.965 1 96.62 135 ALA B CA 1
ATOM 3385 C C . ALA B 1 135 ? -7.336 25.031 6.945 1 96.62 135 ALA B C 1
ATOM 3387 O O . ALA B 1 135 ? -7.488 24.531 8.062 1 96.62 135 ALA B O 1
ATOM 3388 N N . CYS B 1 136 ? -7.984 26.062 6.555 1 93.94 136 CYS B N 1
ATOM 3389 C CA . CYS B 1 136 ? -9.031 26.719 7.324 1 93.94 136 CYS B CA 1
ATOM 3390 C C . CYS B 1 136 ? -10.266 26.969 6.461 1 93.94 136 CYS B C 1
ATOM 3392 O O . CYS B 1 136 ? -10.195 26.891 5.234 1 93.94 136 CYS B O 1
ATOM 3394 N N . THR B 1 137 ? -11.336 27.125 7.156 1 90.88 137 THR B N 1
ATOM 3395 C CA . THR B 1 137 ? -12.57 27.531 6.492 1 90.88 137 THR B CA 1
ATOM 3396 C C . THR B 1 137 ? -12.883 29 6.773 1 90.88 137 THR B C 1
ATOM 3398 O O . THR B 1 137 ? -12.969 29.406 7.93 1 90.88 137 THR B O 1
ATOM 3401 N N . GLU B 1 138 ? -13 29.734 5.703 1 90 138 GLU B N 1
ATOM 3402 C CA . GLU B 1 138 ? -13.297 31.156 5.832 1 90 138 GLU B CA 1
ATOM 3403 C C . GLU B 1 138 ? -14.797 31.391 5.988 1 90 138 GLU B C 1
ATOM 3405 O O . GLU B 1 138 ? -15.602 30.797 5.281 1 90 138 GLU B O 1
ATOM 3410 N N . LEU B 1 139 ? -15.156 32.188 6.98 1 82.62 139 LEU B N 1
ATOM 3411 C CA . LEU B 1 139 ? -16.531 32.625 7.199 1 82.62 139 LEU B CA 1
ATOM 3412 C C . LEU B 1 139 ? -16.75 34.031 6.625 1 82.62 139 LEU B C 1
ATOM 3414 O O . LEU B 1 139 ? -15.812 34.812 6.535 1 82.62 139 LEU B O 1
ATOM 3418 N N . PRO B 1 140 ? -18.016 34.312 6.129 1 80.25 140 PRO B N 1
ATOM 3419 C CA . PRO B 1 140 ? -19.219 33.469 6.227 1 80.25 140 PRO B CA 1
ATOM 3420 C C . PRO B 1 140 ? -19.438 32.625 4.988 1 80.25 140 PRO B C 1
ATOM 3422 O O . PRO B 1 140 ? -20.359 31.812 4.949 1 80.25 140 PRO B O 1
ATOM 3425 N N . ASP B 1 141 ? -18.578 32.656 4.008 1 82.38 141 ASP B N 1
ATOM 3426 C CA . ASP B 1 141 ? -18.828 32.031 2.713 1 82.38 141 ASP B CA 1
ATOM 3427 C C . ASP B 1 141 ? -18.375 30.578 2.705 1 82.38 141 ASP B C 1
ATOM 3429 O O . ASP B 1 141 ? -18.594 29.859 1.723 1 82.38 141 ASP B O 1
ATOM 3433 N N . PHE B 1 142 ? -17.781 30.156 3.697 1 83.62 142 PHE B N 1
ATOM 3434 C CA . PHE B 1 142 ? -17.312 28.766 3.82 1 83.62 142 PHE B CA 1
ATOM 3435 C C . PHE B 1 142 ? -16.406 28.406 2.662 1 83.62 142 PHE B C 1
ATOM 3437 O O . PHE B 1 142 ? -16.594 27.375 2.014 1 83.62 142 PHE B O 1
ATOM 3444 N N . LYS B 1 143 ? -15.484 29.203 2.494 1 90.38 143 LYS B N 1
ATOM 3445 C CA . LYS B 1 143 ? -14.453 28.969 1.486 1 90.38 143 LYS B CA 1
ATOM 3446 C C . LYS B 1 143 ? -13.195 28.375 2.117 1 90.38 143 LYS B C 1
ATOM 3448 O O . LYS B 1 143 ? -12.789 28.797 3.207 1 90.38 143 LYS B O 1
ATOM 3453 N N . ILE B 1 144 ? -12.641 27.453 1.357 1 93.44 144 ILE B N 1
ATOM 3454 C CA . ILE B 1 144 ? -11.398 26.844 1.83 1 93.44 144 ILE B CA 1
ATOM 3455 C C . ILE B 1 144 ? -10.242 27.812 1.636 1 93.44 144 ILE B C 1
ATOM 3457 O O . ILE B 1 144 ? -10.164 28.516 0.617 1 93.44 144 ILE B O 1
ATOM 3461 N N . ARG B 1 145 ? -9.414 27.969 2.652 1 95.31 145 ARG B N 1
ATOM 3462 C CA . ARG B 1 145 ? -8.172 28.734 2.582 1 95.31 145 ARG B CA 1
ATOM 3463 C C . ARG B 1 145 ? -6.996 27.906 3.09 1 95.31 145 ARG B C 1
ATOM 3465 O O . ARG B 1 145 ? -7.062 27.328 4.176 1 95.31 145 ARG B O 1
ATOM 3472 N N . TYR B 1 146 ? -6.027 27.828 2.227 1 97.62 146 TYR B N 1
ATOM 3473 C CA . TYR B 1 146 ? -4.773 27.203 2.625 1 97.62 146 TYR B CA 1
ATOM 3474 C C . TYR B 1 146 ? -3.729 28.25 2.986 1 97.62 146 TYR B C 1
ATOM 3476 O O . TYR B 1 146 ? -3.205 28.938 2.109 1 97.62 146 TYR B O 1
ATOM 3484 N N . PHE B 1 147 ? -3.328 28.344 4.258 1 97.5 147 PHE B N 1
ATOM 3485 C CA . PHE B 1 147 ? -2.338 29.312 4.695 1 97.5 147 PHE B CA 1
ATOM 3486 C C . PHE B 1 147 ? -0.946 28.688 4.734 1 97.5 147 PHE B C 1
ATOM 3488 O O . PHE B 1 147 ? -0.716 27.719 5.438 1 97.5 147 PHE B O 1
ATOM 3495 N N . LYS B 1 148 ? -0.127 29.25 3.973 1 98.25 148 LYS B N 1
ATOM 3496 C CA . LYS B 1 148 ? 1.288 28.922 4.109 1 98.25 148 LYS B CA 1
ATOM 3497 C C . LYS B 1 148 ? 1.889 29.562 5.355 1 98.25 148 LYS B C 1
ATOM 3499 O O . LYS B 1 148 ? 2.279 30.734 5.328 1 98.25 148 LYS B O 1
ATOM 3504 N N . VAL B 1 149 ? 2.1 28.812 6.375 1 96.81 149 VAL B N 1
ATOM 3505 C CA . VAL B 1 149 ? 2.404 29.391 7.68 1 96.81 149 VAL B CA 1
ATOM 3506 C C . VAL B 1 149 ? 3.791 30.031 7.652 1 96.81 149 VAL B C 1
ATOM 3508 O O . VAL B 1 149 ? 4.074 30.953 8.422 1 96.81 149 VAL B O 1
ATOM 3511 N N . ASN B 1 150 ? 4.629 29.578 6.746 1 96.81 150 ASN B N 1
ATOM 3512 C CA . ASN B 1 150 ? 5.977 30.125 6.586 1 96.81 150 ASN B CA 1
ATOM 3513 C C . ASN B 1 150 ? 5.953 31.625 6.305 1 96.81 150 ASN B C 1
ATOM 3515 O O . ASN B 1 150 ? 6.934 32.312 6.562 1 96.81 150 ASN B O 1
ATOM 3519 N N . GLU B 1 151 ? 4.922 32.094 5.754 1 96.31 151 GLU B N 1
ATOM 3520 C CA . GLU B 1 151 ? 4.859 33.469 5.254 1 96.31 151 GLU B CA 1
ATOM 3521 C C . GLU B 1 151 ? 4.324 34.406 6.316 1 96.31 151 GLU B C 1
ATOM 3523 O O . GLU B 1 151 ? 4.219 35.625 6.078 1 96.31 151 GLU B O 1
ATOM 3528 N N . TYR B 1 152 ? 4.09 33.969 7.445 1 95.56 152 TYR B N 1
ATOM 3529 C CA . TYR B 1 152 ? 3.523 34.781 8.523 1 95.56 152 TYR B CA 1
ATOM 3530 C C . TYR B 1 152 ? 4.48 34.844 9.711 1 95.56 152 TYR B C 1
ATOM 3532 O O . TYR B 1 152 ? 5.41 34.062 9.812 1 95.56 152 TYR B O 1
ATOM 3540 N N . SER B 1 153 ? 4.254 35.844 10.523 1 94.81 153 SER B N 1
ATOM 3541 C CA . SER B 1 153 ? 5.008 35.906 11.773 1 94.81 153 SER B CA 1
ATOM 3542 C C . SER B 1 153 ? 4.723 34.688 12.641 1 94.81 153 SER B C 1
ATOM 3544 O O . SER B 1 153 ? 3.705 34.031 12.469 1 94.81 153 SER B O 1
ATOM 3546 N N . SER B 1 154 ? 5.633 34.406 13.508 1 93.88 154 SER B N 1
ATOM 3547 C CA . SER B 1 154 ? 5.469 33.25 14.383 1 93.88 154 SER B CA 1
ATOM 3548 C C . SER B 1 154 ? 4.137 33.281 15.125 1 93.88 154 SER B C 1
ATOM 3550 O O . SER B 1 154 ? 3.436 32.281 15.219 1 93.88 154 SER B O 1
ATOM 3552 N N . THR B 1 155 ? 3.822 34.469 15.625 1 92.06 155 THR B N 1
ATOM 3553 C CA . THR B 1 155 ? 2.58 34.656 16.375 1 92.06 155 THR B CA 1
ATOM 3554 C C . THR B 1 155 ? 1.373 34.375 15.477 1 92.06 155 THR B C 1
ATOM 3556 O O . THR B 1 155 ? 0.479 33.625 15.852 1 92.06 155 THR B O 1
ATOM 3559 N N . MET B 1 156 ? 1.366 34.906 14.312 1 92.94 156 MET B N 1
ATOM 3560 C CA . MET B 1 156 ? 0.244 34.75 13.391 1 92.94 156 MET B CA 1
ATOM 3561 C C . MET B 1 156 ? 0.158 33.281 12.898 1 92.94 156 MET B C 1
ATOM 3563 O O . MET B 1 156 ? -0.937 32.75 12.719 1 92.94 156 MET B O 1
ATOM 3567 N N . ALA B 1 157 ? 1.301 32.75 12.625 1 94.88 157 ALA B N 1
ATOM 3568 C CA . ALA B 1 157 ? 1.332 31.359 12.188 1 94.88 157 ALA B CA 1
ATOM 3569 C C . ALA B 1 157 ? 0.664 30.438 13.211 1 94.88 157 ALA B C 1
ATOM 3571 O O . ALA B 1 157 ? -0.113 29.547 12.844 1 94.88 157 ALA B O 1
ATOM 3572 N N . LYS B 1 158 ? 0.955 30.656 14.438 1 91.75 158 LYS B N 1
ATOM 3573 C CA . LYS B 1 158 ? 0.347 29.859 15.508 1 91.75 158 LYS B CA 1
ATOM 3574 C C . LYS B 1 158 ? -1.164 30.078 15.555 1 91.75 158 LYS B C 1
ATOM 3576 O O . LYS B 1 158 ? -1.924 29.125 15.742 1 91.75 158 LYS B O 1
ATOM 3581 N N . GLU B 1 159 ? -1.604 31.312 15.352 1 89.75 159 GLU B N 1
ATOM 3582 C CA . GLU B 1 159 ? -3.031 31.609 15.305 1 89.75 159 GLU B CA 1
ATOM 3583 C C . GLU B 1 159 ? -3.713 30.891 14.141 1 89.75 159 GLU B C 1
ATOM 3585 O O . GLU B 1 159 ? -4.848 30.422 14.273 1 89.75 159 GLU B O 1
ATOM 3590 N N . ILE B 1 160 ? -3.033 30.828 13.07 1 93.38 160 ILE B N 1
ATOM 3591 C CA . ILE B 1 160 ? -3.551 30.156 11.883 1 93.38 160 ILE B CA 1
ATOM 3592 C C . ILE B 1 160 ? -3.752 28.672 12.18 1 93.38 160 ILE B C 1
ATOM 3594 O O . ILE B 1 160 ? -4.793 28.094 11.836 1 93.38 160 ILE B O 1
ATOM 3598 N N . ILE B 1 161 ? -2.789 28.062 12.742 1 91.88 161 ILE B N 1
ATOM 3599 C CA . ILE B 1 161 ? -2.865 26.641 13.086 1 91.88 161 ILE B CA 1
ATOM 3600 C C . ILE B 1 161 ? -4.023 26.406 14.055 1 91.88 161 ILE B C 1
ATOM 3602 O O . ILE B 1 161 ? -4.77 25.438 13.914 1 91.88 161 ILE B O 1
ATOM 3606 N N . LEU B 1 162 ? -4.188 27.297 14.984 1 84.69 162 LEU B N 1
ATOM 3607 C CA . LEU B 1 162 ? -5.293 27.219 15.93 1 84.69 162 LEU B CA 1
ATOM 3608 C C . LEU B 1 162 ? -6.633 27.375 15.227 1 84.69 162 LEU B C 1
ATOM 3610 O O . LEU B 1 162 ? -7.598 26.672 15.555 1 84.69 162 LEU B O 1
ATOM 3614 N N . ALA B 1 163 ? -6.656 28.312 14.305 1 86.31 163 ALA B N 1
ATOM 3615 C CA . ALA B 1 163 ? -7.875 28.516 13.523 1 86.31 163 ALA B CA 1
ATOM 3616 C C . ALA B 1 163 ? -8.281 27.25 12.789 1 86.31 163 ALA B C 1
ATOM 3618 O O . ALA B 1 163 ? -9.469 26.922 12.719 1 86.31 163 ALA B O 1
ATOM 3619 N N . SER B 1 164 ? -7.34 26.531 12.281 1 90.06 164 SER B N 1
ATOM 3620 C CA . SER B 1 164 ? -7.586 25.297 11.547 1 90.06 164 SER B CA 1
ATOM 3621 C C . SER B 1 164 ? -8.242 24.25 12.43 1 90.06 164 SER B C 1
ATOM 3623 O O . SER B 1 164 ? -8.906 23.328 11.938 1 90.06 164 SER B O 1
ATOM 3625 N N . ALA B 1 165 ? -8.047 24.391 13.719 1 79.19 165 ALA B N 1
ATOM 3626 C CA . ALA B 1 165 ? -8.555 23.391 14.656 1 79.19 165 ALA B CA 1
ATOM 3627 C C . ALA B 1 165 ? -9.781 23.906 15.398 1 79.19 165 ALA B C 1
ATOM 3629 O O . ALA B 1 165 ? -10.258 23.281 16.344 1 79.19 165 ALA B O 1
ATOM 3630 N N . SER B 1 166 ? -10.25 25.047 15.086 1 76.5 166 SER B N 1
ATOM 3631 C CA . SER B 1 166 ? -11.391 25.656 15.758 1 76.5 166 SER B CA 1
ATOM 3632 C C . SER B 1 166 ? -12.703 25.141 15.195 1 76.5 166 SER B C 1
ATOM 3634 O O . SER B 1 166 ? -13.273 25.719 14.273 1 76.5 166 SER B O 1
ATOM 3636 N N . LEU B 1 167 ? -13.102 23.984 15.789 1 72.12 167 LEU B N 1
ATOM 3637 C CA . LEU B 1 167 ? -14.375 23.406 15.367 1 72.12 167 LEU B CA 1
ATOM 3638 C C . LEU B 1 167 ? -15.523 24.391 15.586 1 72.12 167 LEU B C 1
ATOM 3640 O O . LEU B 1 167 ? -15.648 24.953 16.672 1 72.12 167 LEU B O 1
ATOM 3644 N N . PRO B 1 168 ? -16.344 24.484 14.586 1 68 168 PRO B N 1
ATOM 3645 C CA . PRO B 1 168 ? -17.469 25.406 14.781 1 68 168 PRO B CA 1
ATOM 3646 C C . PRO B 1 168 ? -18.391 24.969 15.93 1 68 168 PRO B C 1
ATOM 3648 O O . PRO B 1 168 ? -18.562 23.766 16.172 1 68 168 PRO B O 1
ATOM 3651 N N . LEU B 1 169 ? -18.906 25.906 16.609 1 60.16 169 LEU B N 1
ATOM 3652 C CA . LEU B 1 169 ? -19.859 25.688 17.688 1 60.16 169 LEU B CA 1
ATOM 3653 C C . LEU B 1 169 ? -19.141 25.312 18.984 1 60.16 169 LEU B C 1
ATOM 3655 O O . LEU B 1 169 ? -19.719 25.391 20.062 1 60.16 169 LEU B O 1
ATOM 3659 N N . ILE B 1 170 ? -17.922 24.859 18.75 1 62.38 170 ILE B N 1
ATOM 3660 C CA . ILE B 1 170 ? -17.172 24.484 19.953 1 62.38 170 ILE B CA 1
ATOM 3661 C C . ILE B 1 170 ? -16.219 25.625 20.328 1 62.38 170 ILE B C 1
ATOM 3663 O O . ILE B 1 170 ? -16.125 26 21.5 1 62.38 170 ILE B O 1
ATOM 3667 N N . PHE B 1 171 ? -15.656 26.094 19.312 1 67.06 171 PHE B N 1
ATOM 3668 C CA . PHE B 1 171 ? -14.68 27.141 19.547 1 67.06 171 PHE B CA 1
ATOM 3669 C C . PHE B 1 171 ? -15.055 28.406 18.781 1 67.06 171 PHE B C 1
ATOM 3671 O O . PHE B 1 171 ? -15.727 28.344 17.75 1 67.06 171 PHE B O 1
ATOM 3678 N N . ASP B 1 172 ? -14.594 29.562 19.312 1 70.5 172 ASP B N 1
ATOM 3679 C CA . ASP B 1 172 ? -14.758 30.828 18.594 1 70.5 172 ASP B CA 1
ATOM 3680 C C . ASP B 1 172 ? -13.906 30.859 17.328 1 70.5 172 ASP B C 1
ATOM 3682 O O . ASP B 1 172 ? -12.805 30.297 17.297 1 70.5 172 ASP B O 1
ATOM 3686 N N . PRO B 1 173 ? -14.508 31.484 16.328 1 78.88 173 PRO B N 1
ATOM 3687 C CA . PRO B 1 173 ? -13.672 31.688 15.141 1 78.88 173 PRO B CA 1
ATOM 3688 C C . PRO B 1 173 ? -12.422 32.5 15.43 1 78.88 173 PRO B C 1
ATOM 3690 O O . PRO B 1 173 ? -12.414 33.344 16.344 1 78.88 173 PRO B O 1
ATOM 3693 N N . THR B 1 174 ? -11.422 32.25 14.719 1 81.69 174 THR B N 1
ATOM 3694 C CA . THR B 1 174 ? -10.195 33 14.812 1 81.69 174 THR B CA 1
ATOM 3695 C C . THR B 1 174 ? -10.141 34.062 13.727 1 81.69 174 THR B C 1
ATOM 3697 O O . THR B 1 174 ? -10.477 33.812 12.57 1 81.69 174 THR B O 1
ATOM 3700 N N . GLU B 1 175 ? -9.758 35.25 14.164 1 84.38 175 GLU B N 1
ATOM 3701 C CA . GLU B 1 175 ? -9.664 36.312 13.195 1 84.38 175 GLU B CA 1
ATOM 3702 C C . GLU B 1 175 ? -8.234 36.469 12.664 1 84.38 175 GLU B C 1
ATOM 3704 O O . GLU B 1 175 ? -7.285 36.531 13.445 1 84.38 175 GLU B O 1
ATOM 3709 N N . ILE B 1 176 ? -8.133 36.375 11.375 1 85.75 176 ILE B N 1
ATOM 3710 C CA . ILE B 1 176 ? -6.859 36.562 10.695 1 85.75 176 ILE B CA 1
ATOM 3711 C C . ILE B 1 176 ? -7.02 37.625 9.594 1 85.75 176 ILE B C 1
ATOM 3713 O O . ILE B 1 176 ? -7.754 37.406 8.625 1 85.75 176 ILE B O 1
ATOM 3717 N N . ASN B 1 177 ? -6.301 38.719 9.727 1 86.69 177 ASN B N 1
ATOM 3718 C CA . ASN B 1 177 ? -6.316 39.812 8.75 1 86.69 177 ASN B CA 1
ATOM 3719 C C . ASN B 1 177 ? -7.738 40.281 8.469 1 86.69 177 ASN B C 1
ATOM 3721 O O . ASN B 1 177 ? -8.125 40.469 7.309 1 86.69 177 ASN B O 1
ATOM 3725 N N . GLY B 1 178 ? -8.531 40.312 9.445 1 86 178 GLY B N 1
ATOM 3726 C CA . GLY B 1 178 ? -9.859 40.875 9.336 1 86 178 GLY B CA 1
ATOM 3727 C C . GLY B 1 178 ? -10.922 39.875 8.922 1 86 178 GLY B C 1
ATOM 3728 O O . GLY B 1 178 ? -12.102 40.219 8.812 1 86 178 GLY B O 1
ATOM 3729 N N . PHE B 1 179 ? -10.469 38.656 8.695 1 88.75 179 PHE B N 1
ATOM 3730 C CA . PHE B 1 179 ? -11.414 37.625 8.305 1 88.75 179 PHE B CA 1
ATOM 3731 C C . PHE B 1 179 ? -11.523 36.562 9.391 1 88.75 179 PHE B C 1
ATOM 3733 O O . PHE B 1 179 ? -10.555 36.281 10.109 1 88.75 179 PHE B O 1
ATOM 3740 N N . LYS B 1 180 ? -12.711 35.938 9.5 1 86.94 180 LYS B N 1
ATOM 3741 C CA . LYS B 1 180 ? -12.938 34.906 10.5 1 86.94 180 LYS B CA 1
ATOM 3742 C C . LYS B 1 180 ? -12.758 33.531 9.906 1 86.94 180 LYS B C 1
ATOM 3744 O O . LYS B 1 180 ? -13.227 33.25 8.805 1 86.94 180 LYS B O 1
ATOM 3749 N N . TYR B 1 181 ? -12.062 32.75 10.656 1 88.06 181 TYR B N 1
ATOM 3750 C CA . TYR B 1 181 ? -11.766 31.391 10.18 1 88.06 181 TYR B CA 1
ATOM 3751 C C . TYR B 1 181 ? -12.148 30.344 11.227 1 88.06 181 TYR B C 1
ATOM 3753 O O . TYR B 1 181 ? -12.094 30.609 12.43 1 88.06 181 TYR B O 1
ATOM 3761 N N . VAL B 1 182 ? -12.594 29.172 10.703 1 83.25 182 VAL B N 1
ATOM 3762 C CA . VAL B 1 182 ? -12.867 28.016 11.539 1 83.25 182 VAL B CA 1
ATOM 3763 C C . VAL B 1 182 ? -12.156 26.781 10.969 1 83.25 182 VAL B C 1
ATOM 3765 O O . VAL B 1 182 ? -11.328 26.906 10.062 1 83.25 182 VAL B O 1
ATOM 3768 N N . ASP B 1 183 ? -12.422 25.656 11.57 1 82.44 183 ASP B N 1
ATOM 3769 C CA . ASP B 1 183 ? -11.766 24.406 11.219 1 82.44 183 ASP B CA 1
ATOM 3770 C C . ASP B 1 183 ? -11.906 24.109 9.719 1 82.44 183 ASP B C 1
ATOM 3772 O O . ASP B 1 183 ? -12.992 24.234 9.156 1 82.44 183 ASP B O 1
ATOM 3776 N N . GLY B 1 184 ? -10.758 23.688 9.18 1 84.94 184 GLY B N 1
ATOM 3777 C CA . GLY B 1 184 ? -10.68 23.438 7.754 1 84.94 184 GLY B CA 1
ATOM 3778 C C . GLY B 1 184 ? -11.43 22.188 7.32 1 84.94 184 GLY B C 1
ATOM 3779 O O . GLY B 1 184 ? -11.688 22 6.133 1 84.94 184 GLY B O 1
ATOM 3780 N N . ALA B 1 185 ? -11.781 21.375 8.273 1 81.56 185 ALA B N 1
ATOM 3781 C CA . ALA B 1 185 ? -12.383 20.078 7.965 1 81.56 185 ALA B CA 1
ATOM 3782 C C . ALA B 1 185 ? -13.75 20.25 7.305 1 81.56 185 ALA B C 1
ATOM 3784 O O . ALA B 1 185 ? -14.234 19.344 6.617 1 81.56 185 ALA B O 1
ATOM 3785 N N . ILE B 1 186 ? -14.281 21.375 7.461 1 78.94 186 ILE B N 1
ATOM 3786 C CA . ILE B 1 186 ? -15.594 21.656 6.887 1 78.94 186 ILE B CA 1
ATOM 3787 C C . ILE B 1 186 ? -15.508 21.625 5.363 1 78.94 186 ILE B C 1
ATOM 3789 O O . ILE B 1 186 ? -16.391 21.094 4.691 1 78.94 186 ILE B O 1
ATOM 3793 N N . CYS B 1 187 ? -14.422 22.156 4.945 1 84.81 187 CYS B N 1
ATOM 3794 C CA . CYS B 1 187 ? -14.305 22.297 3.496 1 84.81 187 CYS B CA 1
ATOM 3795 C C . CYS B 1 187 ? -13.32 21.281 2.932 1 84.81 187 CYS B C 1
ATOM 3797 O O . CYS B 1 187 ? -13.523 20.75 1.834 1 84.81 187 CYS B O 1
ATOM 3799 N N . ASP B 1 188 ? -12.297 21.047 3.646 1 91.5 188 ASP B N 1
ATOM 3800 C CA . ASP B 1 188 ? -11.266 20.141 3.162 1 91.5 188 ASP B CA 1
ATOM 3801 C C . ASP B 1 188 ? -10.523 19.469 4.324 1 91.5 188 ASP B C 1
ATOM 3803 O O . ASP B 1 188 ? -9.586 20.062 4.879 1 91.5 188 ASP B O 1
ATOM 3807 N N . ASN B 1 189 ? -10.844 18.234 4.59 1 91.81 189 ASN B N 1
ATOM 3808 C CA . ASN B 1 189 ? -10.25 17.531 5.727 1 91.81 189 ASN B CA 1
ATOM 3809 C C . ASN B 1 189 ? -8.914 16.906 5.355 1 91.81 189 ASN B C 1
ATOM 3811 O O . ASN B 1 189 ? -8.148 16.5 6.238 1 91.81 189 ASN B O 1
ATOM 3815 N N . VAL B 1 190 ? -8.758 16.688 4.109 1 95.69 190 VAL B N 1
ATOM 3816 C CA . VAL B 1 190 ? -7.508 16.125 3.6 1 95.69 190 VAL B CA 1
ATOM 3817 C C . VAL B 1 190 ? -6.891 17.078 2.582 1 95.69 190 VAL B C 1
ATOM 3819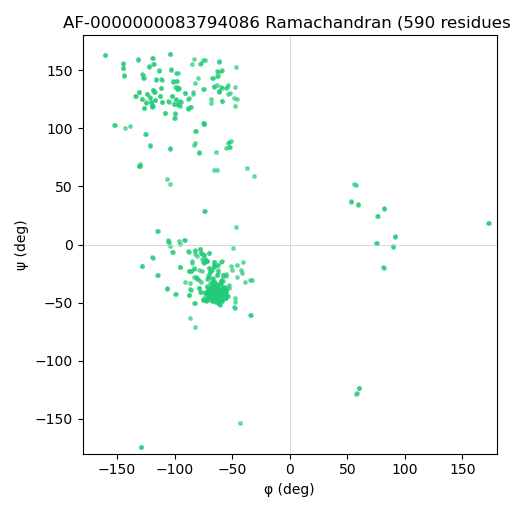 O O . VAL B 1 190 ? -7.016 16.875 1.372 1 95.69 190 VAL B O 1
ATOM 3822 N N . PRO B 1 191 ? -6.133 18.062 3.053 1 97.56 191 PRO B N 1
ATOM 3823 C CA . PRO B 1 191 ? -5.703 19.172 2.203 1 97.56 191 PRO B CA 1
ATOM 3824 C C . PRO B 1 191 ? -4.531 18.797 1.295 1 97.56 191 PRO B C 1
ATOM 3826 O O . PRO B 1 191 ? -3.418 19.297 1.484 1 97.56 191 PRO B O 1
ATOM 3829 N N . ILE B 1 192 ? -4.797 18.109 0.212 1 98.44 192 ILE B N 1
ATOM 3830 C CA . ILE B 1 192 ? -3.801 17.672 -0.755 1 98.44 192 ILE B CA 1
ATOM 3831 C C . ILE B 1 192 ? -3.459 18.797 -1.714 1 98.44 192 ILE B C 1
ATOM 3833 O O . ILE B 1 192 ? -2.318 18.922 -2.166 1 98.44 192 ILE B O 1
ATOM 3837 N N . GLN B 1 193 ? -4.363 19.688 -1.957 1 97.69 193 GLN B N 1
ATOM 3838 C CA . GLN B 1 193 ? -4.297 20.688 -3.027 1 97.69 193 GLN B CA 1
ATOM 3839 C C . GLN B 1 193 ? -3.064 21.578 -2.877 1 97.69 193 GLN B C 1
ATOM 3841 O O . GLN B 1 193 ? -2.344 21.812 -3.848 1 97.69 193 GLN B O 1
ATOM 3846 N N . PRO B 1 194 ? -2.799 22.125 -1.708 1 98.38 194 PRO B N 1
ATOM 3847 C CA . PRO B 1 194 ? -1.628 23 -1.621 1 98.38 194 PRO B CA 1
ATOM 3848 C C . PRO B 1 194 ? -0.317 22.25 -1.87 1 98.38 194 PRO B C 1
ATOM 3850 O O . PRO B 1 194 ? 0.623 22.828 -2.43 1 98.38 194 PRO B O 1
ATOM 3853 N N . ILE B 1 195 ? -0.224 21.016 -1.494 1 98.56 195 ILE B N 1
ATOM 3854 C CA . ILE B 1 195 ? 0.975 20.219 -1.714 1 98.56 195 ILE B CA 1
ATOM 3855 C C . ILE B 1 195 ? 1.116 19.891 -3.201 1 98.56 195 ILE B C 1
ATOM 3857 O O . ILE B 1 195 ? 2.217 19.953 -3.754 1 98.56 195 ILE B O 1
ATOM 3861 N N . TYR B 1 196 ? -0.024 19.516 -3.771 1 98.44 196 TYR B N 1
ATOM 3862 C CA . TYR B 1 196 ? -0.059 19.328 -5.219 1 98.44 196 TYR B CA 1
ATOM 3863 C C . TYR B 1 196 ? 0.383 20.594 -5.941 1 98.44 196 TYR B C 1
ATOM 3865 O O . TYR B 1 196 ? 1.137 20.531 -6.918 1 98.44 196 TYR B O 1
ATOM 3873 N N . GLY B 1 197 ? -0.049 21.734 -5.473 1 98.12 197 GLY B N 1
ATOM 3874 C CA . GLY B 1 197 ? 0.296 23.016 -6.055 1 98.12 197 GLY B CA 1
ATOM 3875 C C . GLY B 1 197 ? 1.779 23.328 -5.984 1 98.12 197 GLY B C 1
ATOM 3876 O O . GLY B 1 197 ? 2.301 24.094 -6.801 1 98.12 197 GLY B O 1
ATOM 3877 N N . GLU B 1 198 ? 2.482 22.75 -5 1 98.19 198 GLU B N 1
ATOM 3878 C CA . GLU B 1 198 ? 3.924 22.953 -4.859 1 98.19 198 GLU B CA 1
ATOM 3879 C C . GLU B 1 198 ? 4.695 22.109 -5.875 1 98.19 198 GLU B C 1
ATOM 3881 O O . GLU B 1 198 ? 5.914 22.234 -5.988 1 98.19 198 GLU B O 1
ATOM 3886 N N . GLY B 1 199 ? 3.992 21.25 -6.582 1 98.12 199 GLY B N 1
ATOM 3887 C CA . GLY B 1 199 ? 4.629 20.438 -7.609 1 98.12 199 GLY B CA 1
ATOM 3888 C C . GLY B 1 199 ? 5.32 19.219 -7.051 1 98.12 199 GLY B C 1
ATOM 3889 O O . GLY B 1 199 ? 6.359 18.797 -7.57 1 98.12 199 GLY B O 1
ATOM 3890 N N . CYS B 1 200 ? 4.816 18.672 -5.984 1 98.19 200 CYS B N 1
ATOM 3891 C CA . CYS B 1 200 ? 5.41 17.484 -5.395 1 98.19 200 CYS B CA 1
ATOM 3892 C C . CYS B 1 200 ? 5.277 16.297 -6.336 1 98.19 200 CYS B C 1
ATOM 3894 O O . CYS B 1 200 ? 4.227 16.094 -6.953 1 98.19 200 CYS B O 1
ATOM 3896 N N . ASP B 1 201 ? 6.375 15.523 -6.469 1 98.25 201 ASP B N 1
ATOM 3897 C CA . ASP B 1 201 ? 6.371 14.297 -7.266 1 98.25 201 ASP B CA 1
ATOM 3898 C C . ASP B 1 201 ? 5.582 13.195 -6.57 1 98.25 201 ASP B C 1
ATOM 3900 O O . ASP B 1 201 ? 4.848 12.445 -7.219 1 98.25 201 ASP B O 1
ATOM 3904 N N . ILE B 1 202 ? 5.754 13.102 -5.32 1 98.5 202 ILE B N 1
ATOM 3905 C CA . ILE B 1 202 ? 5.094 12.094 -4.496 1 98.5 202 ILE B CA 1
ATOM 3906 C C . ILE B 1 202 ? 4.469 12.766 -3.273 1 98.5 202 ILE B C 1
ATOM 3908 O O . ILE B 1 202 ? 5.094 13.609 -2.631 1 98.5 202 ILE B O 1
ATOM 3912 N N . ILE B 1 203 ? 3.266 12.461 -3.021 1 98.75 203 ILE B N 1
ATOM 3913 C CA . ILE B 1 203 ? 2.564 12.961 -1.843 1 98.75 203 ILE B CA 1
ATOM 3914 C C . ILE B 1 203 ? 2.131 11.781 -0.968 1 98.75 203 ILE B C 1
ATOM 3916 O O . ILE B 1 203 ? 1.406 10.898 -1.424 1 98.75 203 ILE B O 1
ATOM 3920 N N . ILE B 1 204 ? 2.627 11.734 0.273 1 98.75 204 ILE B N 1
ATOM 3921 C CA . ILE B 1 204 ? 2.156 10.789 1.275 1 98.75 204 ILE B CA 1
ATOM 3922 C C . ILE B 1 204 ? 0.941 11.359 1.999 1 98.75 204 ILE B C 1
ATOM 3924 O O . ILE B 1 204 ? 1.026 12.422 2.619 1 98.75 204 ILE B O 1
ATOM 3928 N N . VAL B 1 205 ? -0.176 10.695 1.891 1 98.5 205 VAL B N 1
ATOM 3929 C CA . VAL B 1 205 ? -1.414 11.18 2.496 1 98.5 205 VAL B CA 1
ATOM 3930 C C . VAL B 1 205 ? -1.812 10.258 3.652 1 98.5 205 VAL B C 1
ATOM 3932 O O . VAL B 1 205 ? -1.986 9.055 3.465 1 98.5 205 VAL B O 1
ATOM 3935 N N . VAL B 1 206 ? -1.939 10.852 4.82 1 98.06 206 VAL B N 1
ATOM 3936 C CA . VAL B 1 206 ? -2.34 10.109 6.012 1 98.06 206 VAL B CA 1
ATOM 3937 C C . VAL B 1 206 ? -3.766 10.484 6.402 1 98.06 206 VAL B C 1
ATOM 3939 O O . VAL B 1 206 ? -4.027 11.633 6.777 1 98.06 206 VAL B O 1
ATOM 3942 N N . THR B 1 207 ? -4.621 9.562 6.285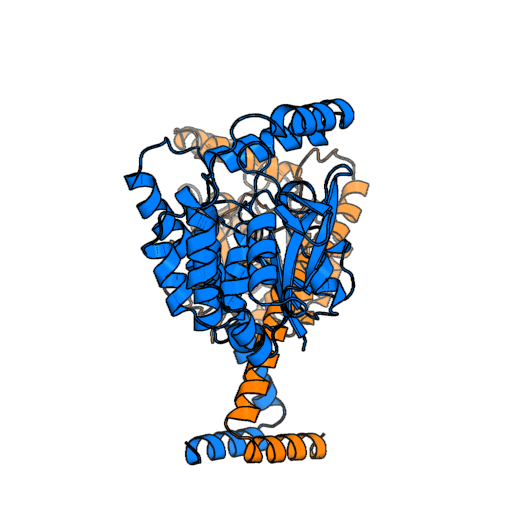 1 95.25 207 THR B N 1
ATOM 3943 C CA . THR B 1 207 ? -5.992 9.773 6.73 1 95.25 207 THR B CA 1
ATOM 3944 C C . THR B 1 207 ? -6.242 9.062 8.062 1 95.25 207 THR B C 1
ATOM 3946 O O . THR B 1 207 ? -5.441 8.234 8.492 1 95.25 207 THR B O 1
ATOM 3949 N N . LEU B 1 208 ? -7.32 9.453 8.711 1 90.19 208 LEU B N 1
ATOM 3950 C CA . LEU B 1 208 ? -7.57 8.938 10.055 1 90.19 208 LEU B CA 1
ATOM 3951 C C . LEU B 1 208 ? -8.828 8.07 10.078 1 90.19 208 LEU B C 1
ATOM 3953 O O . LEU B 1 208 ? -9.359 7.773 11.148 1 90.19 208 LEU B O 1
ATOM 3957 N N . SER B 1 209 ? -9.281 7.77 8.898 1 82.69 209 SER B N 1
ATOM 3958 C CA . SER B 1 209 ? -10.391 6.84 8.734 1 82.69 209 SER B CA 1
ATOM 3959 C C . SER B 1 209 ? -10.219 5.984 7.484 1 82.69 209 SER B C 1
ATOM 3961 O O . SER B 1 209 ? -9.695 6.457 6.473 1 82.69 209 SER B O 1
ATOM 3963 N N . LYS B 1 210 ? -10.68 4.734 7.586 1 77.12 210 LYS B N 1
ATOM 3964 C CA . LYS B 1 210 ? -10.609 3.822 6.449 1 77.12 210 LYS B CA 1
ATOM 3965 C C . LYS B 1 210 ? -11.586 4.23 5.352 1 77.12 210 LYS B C 1
ATOM 3967 O O . LYS B 1 210 ? -11.43 3.834 4.195 1 77.12 210 LYS B O 1
ATOM 3972 N N . GLU B 1 211 ? -12.547 4.984 5.73 1 75.06 211 GLU B N 1
ATOM 3973 C CA . GLU B 1 211 ? -13.617 5.355 4.809 1 75.06 211 GLU B CA 1
ATOM 3974 C C . GLU B 1 211 ? -13.211 6.547 3.945 1 75.06 211 GLU B C 1
ATOM 3976 O O . GLU B 1 211 ? -13.844 6.82 2.92 1 75.06 211 GLU B O 1
ATOM 3981 N N . GLU B 1 212 ? -12.242 7.227 4.461 1 78.44 212 GLU B N 1
ATOM 3982 C CA . GLU B 1 212 ? -11.781 8.383 3.691 1 78.44 212 GLU B CA 1
ATOM 3983 C C . GLU B 1 212 ? -10.961 7.941 2.482 1 78.44 212 GLU B C 1
ATOM 3985 O O . GLU B 1 212 ? -9.867 7.383 2.637 1 78.44 212 GLU B O 1
ATOM 3990 N N . LYS B 1 213 ? -11.562 8.016 1.271 1 78.5 213 LYS B N 1
ATOM 3991 C CA . LYS B 1 213 ? -10.883 7.617 0.042 1 78.5 213 LYS B CA 1
ATOM 3992 C C . LYS B 1 213 ? -10.383 8.836 -0.73 1 78.5 213 LYS B C 1
ATOM 3994 O O . LYS B 1 213 ? -11.055 9.867 -0.775 1 78.5 213 LYS B O 1
ATOM 3999 N N . ILE B 1 214 ? -9.273 8.711 -1.244 1 90.12 214 ILE B N 1
ATOM 4000 C CA . ILE B 1 214 ? -8.664 9.766 -2.039 1 90.12 214 ILE B CA 1
ATOM 4001 C C . ILE B 1 214 ? -8.867 9.484 -3.525 1 90.12 214 ILE B C 1
ATOM 4003 O O . ILE B 1 214 ? -8.57 8.383 -3.998 1 90.12 214 ILE B O 1
ATOM 4007 N N . ASP B 1 215 ? -9.43 10.391 -4.219 1 90.75 215 ASP B N 1
ATOM 4008 C CA . ASP B 1 215 ? -9.5 10.297 -5.672 1 90.75 215 ASP B CA 1
ATOM 4009 C C . ASP B 1 215 ? -8.203 10.766 -6.316 1 90.75 215 ASP B C 1
ATOM 4011 O O . ASP B 1 215 ? -8.023 11.961 -6.574 1 90.75 215 ASP B O 1
ATOM 4015 N N . LYS B 1 216 ? -7.426 9.898 -6.625 1 92.25 216 LYS B N 1
ATOM 4016 C CA . LYS B 1 216 ? -6.094 10.195 -7.141 1 92.25 216 LYS B CA 1
ATOM 4017 C C . LYS B 1 216 ? -6.172 10.852 -8.516 1 92.25 216 LYS B C 1
ATOM 4019 O O . LYS B 1 216 ? -5.227 11.516 -8.945 1 92.25 216 LYS B O 1
ATOM 4024 N N . SER B 1 217 ? -7.25 10.648 -9.18 1 91.19 217 SER B N 1
ATOM 4025 C CA . SER B 1 217 ? -7.406 11.195 -10.523 1 91.19 217 SER B CA 1
ATOM 4026 C C . SER B 1 217 ? -7.441 12.719 -10.5 1 91.19 217 SER B C 1
ATOM 4028 O O . SER B 1 217 ? -7.219 13.367 -11.531 1 91.19 217 SER B O 1
ATOM 4030 N N . LEU B 1 218 ? -7.719 13.336 -9.336 1 94.62 218 LEU B N 1
ATOM 4031 C CA . LEU B 1 218 ? -7.777 14.781 -9.188 1 94.62 218 LEU B CA 1
ATOM 4032 C C . LEU B 1 218 ? -6.379 15.391 -9.188 1 94.62 218 LEU B C 1
ATOM 4034 O O . LEU B 1 218 ? -6.223 16.609 -9.312 1 94.62 218 LEU B O 1
ATOM 4038 N N . TYR B 1 219 ? -5.387 14.578 -9.141 1 96.62 219 TYR B N 1
ATOM 4039 C CA . TYR B 1 219 ? -4.008 15.047 -9.023 1 96.62 219 TYR B CA 1
ATOM 4040 C C . TYR B 1 219 ? -3.113 14.367 -10.055 1 96.62 219 TYR B C 1
ATOM 4042 O O . TYR B 1 219 ? -2.182 13.648 -9.695 1 96.62 219 TYR B O 1
ATOM 4050 N N . PRO B 1 220 ? -3.336 14.672 -11.242 1 95.12 220 PRO B N 1
ATOM 4051 C CA . PRO B 1 220 ? -2.537 14.031 -12.297 1 95.12 220 PRO B CA 1
ATOM 4052 C C . PRO B 1 220 ? -1.052 14.375 -12.195 1 95.12 220 PRO B C 1
ATOM 4054 O O . PRO B 1 220 ? -0.691 15.445 -11.703 1 95.12 220 PRO B O 1
ATOM 4057 N N . ASN B 1 221 ? -0.134 13.508 -12.594 1 94.88 221 ASN B N 1
ATOM 4058 C CA . ASN B 1 221 ? 1.312 13.672 -12.688 1 94.88 221 ASN B CA 1
ATOM 4059 C C . ASN B 1 221 ? 1.977 13.625 -11.32 1 94.88 221 ASN B C 1
ATOM 4061 O O . ASN B 1 221 ? 3.143 14 -11.172 1 94.88 221 ASN B O 1
ATOM 4065 N N . THR B 1 222 ? 1.2 13.422 -10.297 1 97 222 THR B N 1
ATOM 4066 C CA . THR B 1 222 ? 1.728 13.188 -8.961 1 97 222 THR B CA 1
ATOM 4067 C C . THR B 1 222 ? 1.355 11.789 -8.469 1 97 222 THR B C 1
ATOM 4069 O O . THR B 1 222 ? 0.264 11.297 -8.766 1 97 222 THR B O 1
ATOM 4072 N N . LYS B 1 223 ? 2.221 11.164 -7.816 1 97.69 223 LYS B N 1
ATOM 4073 C CA . LYS B 1 223 ? 1.937 9.852 -7.238 1 97.69 223 LYS B CA 1
ATOM 4074 C C . LYS B 1 223 ? 1.572 9.977 -5.762 1 97.69 223 LYS B C 1
ATOM 4076 O O . LYS B 1 223 ? 2.225 10.703 -5.012 1 97.69 223 LYS B O 1
ATOM 4081 N N . ILE B 1 224 ? 0.534 9.258 -5.363 1 97.81 224 ILE B N 1
ATOM 4082 C CA . ILE B 1 224 ? 0.026 9.398 -4.004 1 97.81 224 ILE B CA 1
ATOM 4083 C C . ILE B 1 224 ? 0.176 8.07 -3.258 1 97.81 224 ILE B C 1
ATOM 4085 O O . ILE B 1 224 ? -0.223 7.02 -3.762 1 97.81 224 ILE B O 1
ATOM 4089 N N . ILE B 1 225 ? 0.821 8.062 -2.154 1 98 225 ILE B N 1
ATOM 4090 C CA . ILE B 1 225 ? 0.868 6.961 -1.201 1 98 225 ILE B CA 1
ATOM 4091 C C . ILE B 1 225 ? -0.145 7.199 -0.084 1 98 225 ILE B C 1
ATOM 4093 O O . ILE B 1 225 ? -0.066 8.203 0.631 1 98 225 ILE B O 1
ATOM 4097 N N . GLU B 1 226 ? -1.043 6.32 0.083 1 96.31 226 GLU B N 1
ATOM 4098 C CA . GLU B 1 226 ? -2.07 6.461 1.108 1 96.31 226 GLU B CA 1
ATOM 4099 C C . GLU B 1 226 ? -1.764 5.594 2.324 1 96.31 226 GLU B C 1
ATOM 4101 O O . GLU B 1 226 ? -1.499 4.395 2.186 1 96.31 226 GLU B O 1
ATOM 4106 N N . ILE B 1 227 ? -1.771 6.164 3.459 1 97.12 227 ILE B N 1
ATOM 4107 C CA . ILE B 1 227 ? -1.647 5.461 4.73 1 97.12 227 ILE B CA 1
ATOM 4108 C C . ILE B 1 227 ? -2.883 5.723 5.586 1 97.12 227 ILE B C 1
ATOM 4110 O O . ILE B 1 227 ? -3.234 6.879 5.84 1 97.12 227 ILE B O 1
ATOM 4114 N N . CYS B 1 228 ? -3.537 4.699 5.973 1 94.06 228 CYS B N 1
ATOM 4115 C CA . CYS B 1 228 ? -4.746 4.805 6.785 1 94.06 228 CYS B CA 1
ATOM 4116 C C . CYS B 1 228 ? -4.84 3.65 7.773 1 94.06 228 CYS B C 1
ATOM 4118 O O . CYS B 1 228 ? -4.199 2.615 7.59 1 94.06 228 CYS B O 1
ATOM 4120 N N . PRO B 1 229 ? -5.602 3.91 8.883 1 91.12 229 PRO B N 1
ATOM 4121 C CA . PRO B 1 229 ? -5.766 2.809 9.828 1 91.12 229 PRO B CA 1
ATOM 4122 C C . PRO B 1 229 ? -6.465 1.598 9.219 1 91.12 229 PRO B C 1
ATOM 4124 O O . PRO B 1 229 ? -7.48 1.747 8.539 1 91.12 229 PRO B O 1
ATOM 4127 N N . LYS B 1 230 ? -5.945 0.438 9.383 1 81.94 230 LYS B N 1
ATOM 4128 C CA . LYS B 1 230 ? -6.527 -0.795 8.867 1 81.94 230 LYS B CA 1
ATOM 4129 C C . LYS B 1 230 ? -7.555 -1.368 9.836 1 81.94 230 LYS B C 1
ATOM 4131 O O . LYS B 1 230 ? -8.492 -2.055 9.43 1 81.94 230 LYS B O 1
ATOM 4136 N N . ASN B 1 231 ? -7.379 -1.336 11.07 1 70 231 ASN B N 1
ATOM 4137 C CA . ASN B 1 231 ? -8.227 -1.945 12.094 1 70 231 ASN B CA 1
ATOM 4138 C C . ASN B 1 231 ? -9.062 -0.9 12.82 1 70 231 ASN B C 1
ATOM 4140 O O . ASN B 1 231 ? -9.789 -1.228 13.758 1 70 231 ASN B O 1
ATOM 4144 N N . LEU B 1 232 ? -9.008 0.295 12.508 1 56.44 232 LEU B N 1
ATOM 4145 C CA . LEU B 1 232 ? -9.688 1.26 13.359 1 56.44 232 LEU B CA 1
ATOM 4146 C C . LEU B 1 232 ? -11.203 1.05 13.32 1 56.44 232 LEU B C 1
ATOM 4148 O O . LEU B 1 232 ? -11.828 1.258 12.281 1 56.44 232 LEU B O 1
ATOM 4152 N N . ASN B 1 233 ? -11.781 -0.057 13.766 1 48.69 233 ASN B N 1
ATOM 4153 C CA . ASN B 1 233 ? -13.211 -0.095 14.047 1 48.69 233 ASN B CA 1
ATOM 4154 C C . ASN B 1 233 ? -13.641 1.062 14.938 1 48.69 233 ASN B C 1
ATOM 4156 O O . ASN B 1 233 ? -13.164 1.189 16.062 1 48.69 233 ASN B O 1
ATOM 4160 N N . ASP B 1 234 ? -13.961 2.084 14.328 1 46.94 234 ASP B N 1
ATOM 4161 C CA . ASP B 1 234 ? -14.516 3.252 15.008 1 46.94 234 ASP B CA 1
ATOM 4162 C C . ASP B 1 234 ? -15.648 2.857 15.945 1 46.94 234 ASP B C 1
ATOM 4164 O O . ASP B 1 234 ? -16.453 3.703 16.359 1 46.94 234 ASP B O 1
ATOM 4168 N N . GLY B 1 235 ? -16.125 1.605 16.078 1 38.44 235 GLY B N 1
ATOM 4169 C CA . GLY B 1 235 ? -17.297 1.555 16.938 1 38.44 235 GLY B CA 1
ATOM 4170 C C . GLY B 1 235 ? -17.172 2.406 18.188 1 38.44 235 GLY B C 1
ATOM 4171 O O . GLY B 1 235 ? -16.125 2.992 18.438 1 38.44 235 GLY B O 1
ATOM 4172 N N . VAL B 1 236 ? -18.016 1.923 19.359 1 34.66 236 VAL B N 1
ATOM 4173 C CA . VAL B 1 236 ? -18.609 2.621 20.5 1 34.66 236 VAL B CA 1
ATOM 4174 C C . VAL B 1 236 ? -17.5 3.207 21.375 1 34.66 236 VAL B C 1
ATOM 4176 O O . VAL B 1 236 ? -16.703 2.467 21.953 1 34.66 236 VAL B O 1
ATOM 4179 N N . ILE B 1 237 ? -16.922 4.312 21.047 1 35 237 ILE B N 1
ATOM 4180 C CA . ILE B 1 237 ? -16.312 5.172 22.062 1 35 237 ILE B CA 1
ATOM 4181 C C . ILE B 1 237 ? -17.156 5.148 23.328 1 35 237 ILE B C 1
ATOM 4183 O O . ILE B 1 237 ? -18.25 5.711 23.375 1 35 237 ILE B O 1
ATOM 4187 N N . ASN B 1 238 ? -17.297 4.098 24.047 1 31.91 238 ASN B N 1
ATOM 4188 C CA . ASN B 1 238 ? -17.688 4.484 25.391 1 31.91 238 ASN B CA 1
ATOM 4189 C C . ASN B 1 238 ? -16.703 5.473 26 1 31.91 238 ASN B C 1
ATOM 4191 O O . ASN B 1 238 ? -15.516 5.465 25.656 1 31.91 238 ASN B O 1
ATOM 4195 N N . GLY B 1 239 ? -17.016 6.555 26.641 1 32.56 239 GLY B N 1
ATOM 4196 C CA . GLY B 1 239 ? -16.797 7.824 27.328 1 32.56 239 GLY B CA 1
ATOM 4197 C C . GLY B 1 239 ? -15.555 7.816 28.203 1 32.56 239 GLY B C 1
ATOM 4198 O O . GLY B 1 239 ? -15.273 8.805 28.891 1 32.56 239 GLY B O 1
ATOM 4199 N N . THR B 1 240 ? -15.062 6.715 28.859 1 34.5 240 THR B N 1
ATOM 4200 C CA . THR B 1 240 ? -14.344 7.07 30.078 1 34.5 240 THR B CA 1
ATOM 4201 C C . THR B 1 240 ? -12.93 7.547 29.75 1 34.5 240 THR B C 1
ATOM 4203 O O . THR B 1 240 ? -12.328 7.09 28.781 1 34.5 240 THR B O 1
ATOM 4206 N N . LEU B 1 241 ? -12.328 8.578 30.469 1 37.5 241 LEU B N 1
ATOM 4207 C CA . LEU B 1 241 ? -11.07 9.312 30.547 1 37.5 241 LEU B CA 1
ATOM 4208 C C . LEU B 1 241 ? -9.891 8.406 30.203 1 37.5 241 LEU B C 1
ATOM 4210 O O . LEU B 1 241 ? -9 8.805 29.438 1 37.5 241 LEU B O 1
ATOM 4214 N N . ASN B 1 242 ? -9.727 7.293 31.047 1 43.12 242 ASN B N 1
ATOM 4215 C CA . ASN B 1 242 ? -8.656 6.301 31.031 1 43.12 242 ASN B CA 1
ATOM 4216 C C . ASN B 1 242 ? -8.516 5.652 29.656 1 43.12 242 ASN B C 1
ATOM 4218 O O . ASN B 1 242 ? -7.41 5.285 29.25 1 43.12 242 ASN B O 1
ATOM 4222 N N . LEU B 1 243 ? -9.617 5.668 28.953 1 49.31 243 LEU B N 1
ATOM 4223 C CA . LEU B 1 243 ? -9.828 5.039 27.656 1 49.31 243 LEU B CA 1
ATOM 4224 C C . LEU B 1 243 ? -9.172 5.848 26.547 1 49.31 243 LEU B C 1
ATOM 4226 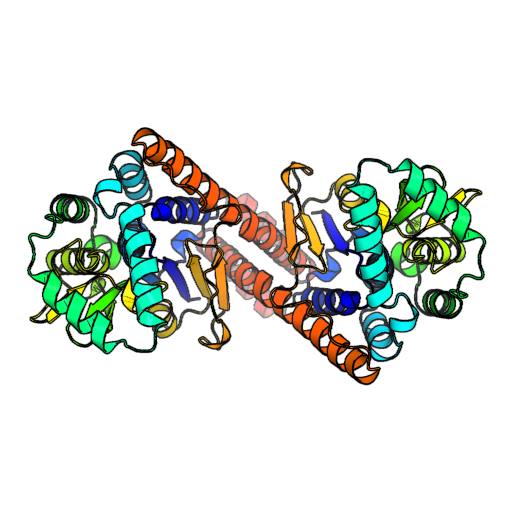O O . LEU B 1 243 ? -8.695 5.281 25.562 1 49.31 243 LEU B O 1
ATOM 4230 N N . ASP B 1 244 ? -8.688 7.141 27.125 1 61.34 244 ASP B N 1
ATOM 4231 C CA . ASP B 1 244 ? -8.188 8.047 26.094 1 61.34 244 ASP B CA 1
ATOM 4232 C C . ASP B 1 244 ? -6.688 7.855 25.875 1 61.34 244 ASP B C 1
ATOM 4234 O O . ASP B 1 244 ? -6.227 7.848 24.719 1 61.34 244 ASP B O 1
ATOM 4238 N N . GLU B 1 245 ? -5.961 7.473 27.094 1 71.94 245 GLU B N 1
ATOM 4239 C CA . GLU B 1 245 ? -4.52 7.309 26.953 1 71.94 245 GLU B CA 1
ATOM 4240 C C . GLU B 1 245 ? -4.184 6.004 26.234 1 71.94 245 GLU B C 1
ATOM 4242 O O . GLU B 1 245 ? -3.287 5.973 25.375 1 71.94 245 GLU B O 1
ATOM 4247 N N . GLU B 1 246 ? -4.82 5.008 26.688 1 77.88 246 GLU B N 1
ATOM 4248 C CA . GLU B 1 246 ? -4.582 3.723 26.031 1 77.88 246 GLU B CA 1
ATOM 4249 C C . GLU B 1 246 ? -4.93 3.779 24.547 1 77.88 246 GLU B C 1
ATOM 4251 O O . GLU B 1 246 ? -4.242 3.18 23.719 1 77.88 246 GLU B O 1
ATOM 4256 N N . LYS B 1 247 ? -5.926 4.477 24.297 1 80.88 247 LYS B N 1
ATOM 4257 C CA . LYS B 1 247 ? -6.332 4.621 22.906 1 80.88 247 LYS B CA 1
ATOM 4258 C C . LYS B 1 247 ? -5.293 5.402 22.109 1 80.88 247 LYS B C 1
ATOM 4260 O O . LYS B 1 247 ? -4.996 5.062 20.969 1 80.88 247 LYS B O 1
ATOM 4265 N N . LYS B 1 248 ? -4.785 6.367 22.812 1 84.75 248 LYS B N 1
ATOM 4266 C CA . LYS B 1 248 ? -3.746 7.168 22.172 1 84.75 248 LYS B CA 1
ATOM 4267 C C . LYS B 1 248 ? -2.525 6.32 21.828 1 84.75 248 LYS B C 1
ATOM 4269 O O . LYS B 1 248 ? -2.029 6.355 20.703 1 84.75 248 LYS B O 1
ATOM 4274 N N . LYS B 1 249 ? -2.076 5.562 22.781 1 88.12 249 LYS B N 1
ATOM 4275 C CA . LYS B 1 249 ? -0.915 4.703 22.578 1 88.12 249 LYS B CA 1
ATOM 4276 C C . LYS B 1 249 ? -1.179 3.668 21.5 1 88.12 249 LYS B C 1
ATOM 4278 O O . LYS B 1 249 ? -0.301 3.383 20.672 1 88.12 249 LYS B O 1
ATOM 4283 N N . SER B 1 250 ? -2.318 3.18 21.516 1 89.88 250 SER B N 1
ATOM 4284 C CA . SER B 1 250 ? -2.695 2.191 20.516 1 89.88 250 SER B CA 1
ATOM 4285 C C . SER B 1 250 ? -2.701 2.797 19.109 1 89.88 250 SER B C 1
ATOM 4287 O O . SER B 1 250 ? -2.271 2.158 18.141 1 89.88 250 SER B O 1
ATOM 4289 N N . ARG B 1 251 ? -3.121 4.02 18.984 1 90.44 251 ARG B N 1
ATOM 4290 C CA . ARG B 1 251 ? -3.172 4.691 17.688 1 90.44 251 ARG B CA 1
ATOM 4291 C C . ARG B 1 251 ? -1.77 4.992 17.172 1 90.44 251 ARG B C 1
ATOM 4293 O O . ARG B 1 251 ? -1.5 4.863 15.977 1 90.44 251 ARG B O 1
ATOM 4300 N N . ILE B 1 252 ? -0.927 5.414 18.125 1 93.69 252 ILE B N 1
ATOM 4301 C CA . ILE B 1 252 ? 0.459 5.656 17.734 1 93.69 252 ILE B CA 1
ATOM 4302 C C . ILE B 1 252 ? 1.086 4.367 17.219 1 93.69 252 ILE B C 1
ATOM 4304 O O . ILE B 1 252 ? 1.706 4.355 16.156 1 93.69 252 ILE B O 1
ATOM 4308 N N . LYS B 1 253 ? 0.87 3.271 17.953 1 95.25 253 LYS B N 1
ATOM 4309 C CA . LYS B 1 253 ? 1.413 1.976 17.562 1 95.25 253 LYS B CA 1
ATOM 4310 C C . LYS B 1 253 ? 0.857 1.536 16.203 1 95.25 253 LYS B C 1
ATOM 4312 O O . LYS B 1 253 ? 1.601 1.05 15.352 1 95.25 253 LYS B O 1
ATOM 4317 N N . GLU B 1 254 ? -0.382 1.702 16.031 1 94.81 254 GLU B N 1
ATOM 4318 C CA . GLU B 1 254 ? -1.025 1.307 14.789 1 94.81 254 GLU B CA 1
ATOM 4319 C C . GLU B 1 254 ? -0.47 2.098 13.609 1 94.81 254 GLU B C 1
ATOM 4321 O O . GLU B 1 254 ? -0.176 1.526 12.555 1 94.81 254 GLU B O 1
ATOM 4326 N N . GLY B 1 255 ? -0.35 3.438 13.789 1 96.88 255 GLY B N 1
ATOM 4327 C CA . GLY B 1 255 ? 0.228 4.254 12.734 1 96.88 255 GLY B CA 1
ATOM 4328 C C . GLY B 1 255 ? 1.621 3.809 12.336 1 96.88 255 GLY B C 1
ATOM 4329 O O . GLY B 1 255 ? 1.938 3.744 11.141 1 96.88 255 GLY B O 1
ATOM 4330 N N . TYR B 1 256 ? 2.365 3.482 13.383 1 97.56 256 TYR B N 1
ATOM 4331 C CA . TYR B 1 256 ? 3.723 3.01 13.141 1 97.56 256 TYR B CA 1
ATOM 4332 C C . TYR B 1 256 ? 3.711 1.691 12.375 1 97.56 256 TYR B C 1
ATOM 4334 O O . TYR B 1 256 ? 4.367 1.562 11.336 1 97.56 256 TYR B O 1
ATOM 4342 N N . GLU B 1 257 ? 2.955 0.763 12.805 1 96.38 257 GLU B N 1
ATOM 4343 C CA . GLU B 1 257 ? 2.932 -0.58 12.234 1 96.38 257 GLU B CA 1
ATOM 4344 C C . GLU B 1 257 ? 2.354 -0.566 10.82 1 96.38 257 GLU B C 1
ATOM 4346 O O . GLU B 1 257 ? 2.863 -1.252 9.93 1 96.38 257 GLU B O 1
ATOM 4351 N N . ASP B 1 258 ? 1.291 0.135 10.602 1 96.12 258 ASP B N 1
ATOM 4352 C CA . ASP B 1 258 ? 0.695 0.23 9.273 1 96.12 258 ASP B CA 1
ATOM 4353 C C . ASP B 1 258 ? 1.694 0.787 8.258 1 96.12 258 ASP B C 1
ATOM 4355 O O . ASP B 1 258 ? 1.78 0.298 7.133 1 96.12 258 ASP B O 1
ATOM 4359 N N . THR B 1 259 ? 2.398 1.805 8.711 1 98.31 259 THR B N 1
ATOM 4360 C CA . THR B 1 259 ? 3.365 2.449 7.828 1 98.31 259 THR B CA 1
ATOM 4361 C C . THR B 1 259 ? 4.52 1.505 7.512 1 98.31 259 THR B C 1
ATOM 4363 O O . THR B 1 259 ? 4.902 1.35 6.348 1 98.31 259 THR B O 1
ATOM 4366 N N . ILE B 1 260 ? 5.035 0.852 8.5 1 97.81 260 ILE B N 1
ATOM 4367 C CA . ILE B 1 260 ? 6.141 -0.085 8.32 1 97.81 260 ILE B CA 1
ATOM 4368 C C . ILE B 1 260 ? 5.695 -1.233 7.414 1 97.81 260 ILE B C 1
ATOM 4370 O O . ILE B 1 260 ? 6.398 -1.597 6.469 1 97.81 260 ILE B O 1
ATOM 4374 N N . SER B 1 261 ? 4.551 -1.74 7.703 1 95.88 261 SER B N 1
ATOM 4375 C CA . SER B 1 261 ? 4.027 -2.871 6.945 1 95.88 261 SER B CA 1
ATOM 4376 C C . SER B 1 261 ? 3.865 -2.518 5.469 1 95.88 261 SER B C 1
ATOM 4378 O O . SER B 1 261 ? 4.055 -3.367 4.598 1 95.88 261 SER B O 1
ATOM 4380 N N . LEU B 1 262 ? 3.562 -1.346 5.211 1 96.94 262 LEU B N 1
ATOM 4381 C CA . LEU B 1 262 ? 3.336 -0.91 3.836 1 96.94 262 LEU B CA 1
ATOM 4382 C C . LEU B 1 262 ? 4.656 -0.596 3.141 1 96.94 262 LEU B C 1
ATOM 4384 O O . LEU B 1 262 ? 4.91 -1.079 2.035 1 96.94 262 LEU B O 1
ATOM 4388 N N . LEU B 1 263 ? 5.5 0.178 3.734 1 98.5 263 LEU B N 1
ATOM 4389 C CA . LEU B 1 263 ? 6.629 0.789 3.041 1 98.5 263 LEU B CA 1
ATOM 4390 C C . LEU B 1 263 ? 7.84 -0.135 3.059 1 98.5 263 LEU B C 1
ATOM 4392 O O . LEU B 1 263 ? 8.523 -0.296 2.041 1 98.5 263 LEU B O 1
ATOM 4396 N N . GLU B 1 264 ? 8.125 -0.744 4.164 1 97.94 264 GLU B N 1
ATOM 4397 C CA . GLU B 1 264 ? 9.414 -1.393 4.391 1 97.94 264 GLU B CA 1
ATOM 4398 C C . GLU B 1 264 ? 9.648 -2.52 3.389 1 97.94 264 GLU B C 1
ATOM 4400 O O . GLU B 1 264 ? 10.695 -2.572 2.738 1 97.94 264 GLU B O 1
ATOM 4405 N N . PRO B 1 265 ? 8.656 -3.459 3.219 1 97.75 265 PRO B N 1
ATOM 4406 C CA . PRO B 1 265 ? 8.922 -4.543 2.27 1 97.75 265 PRO B CA 1
ATOM 4407 C C . PRO B 1 265 ? 9.18 -4.035 0.852 1 97.75 265 PRO B C 1
ATOM 4409 O O . PRO B 1 265 ? 10.039 -4.57 0.146 1 97.75 265 PRO B O 1
ATOM 4412 N N . ILE B 1 266 ? 8.445 -3.059 0.449 1 98.44 266 ILE B N 1
ATOM 4413 C CA . ILE B 1 266 ? 8.578 -2.527 -0.903 1 98.44 266 ILE B CA 1
ATOM 4414 C C . ILE B 1 266 ? 9.914 -1.812 -1.052 1 98.44 266 ILE B C 1
ATOM 4416 O O . ILE B 1 266 ? 10.586 -1.947 -2.078 1 98.44 266 ILE B O 1
ATOM 4420 N N . MET B 1 267 ? 10.281 -1.047 -0.045 1 98.06 267 MET B N 1
ATOM 4421 C CA . MET B 1 267 ? 11.578 -0.375 -0.066 1 98.06 267 MET B CA 1
ATOM 4422 C C . MET B 1 267 ? 12.711 -1.388 -0.121 1 98.06 267 MET B C 1
ATOM 4424 O O . MET B 1 267 ? 13.719 -1.161 -0.794 1 98.06 267 MET B O 1
ATOM 4428 N N . GLU B 1 268 ? 12.57 -2.502 0.591 1 97.06 268 GLU B N 1
ATOM 4429 C CA . GLU B 1 268 ? 13.594 -3.545 0.596 1 97.06 268 GLU B CA 1
ATOM 4430 C C . GLU B 1 268 ? 13.727 -4.191 -0.78 1 97.06 268 GLU B C 1
ATOM 4432 O O . GLU B 1 268 ? 14.836 -4.461 -1.239 1 97.06 268 GLU B O 1
ATOM 4437 N N . ILE B 1 269 ? 12.57 -4.457 -1.426 1 97 269 ILE B N 1
ATOM 4438 C CA . ILE B 1 269 ? 12.625 -5.031 -2.766 1 97 269 ILE B CA 1
ATOM 4439 C C . ILE B 1 269 ? 13.312 -4.059 -3.721 1 97 269 ILE B C 1
ATOM 4441 O O . ILE B 1 269 ? 14.117 -4.469 -4.559 1 97 269 ILE B O 1
ATOM 4445 N N . ALA B 1 270 ? 12.953 -2.777 -3.602 1 96.56 270 ALA B N 1
ATOM 4446 C CA . ALA B 1 270 ? 13.547 -1.757 -4.457 1 96.56 270 ALA B CA 1
ATOM 4447 C C . ALA B 1 270 ? 15.062 -1.712 -4.285 1 96.56 270 ALA B C 1
ATOM 4449 O O . ALA B 1 270 ? 15.812 -1.641 -5.266 1 96.56 270 ALA B O 1
ATOM 4450 N N . LYS B 1 271 ? 15.492 -1.71 -3.078 1 94.62 271 LYS B N 1
ATOM 4451 C CA . LYS B 1 271 ? 16.922 -1.713 -2.779 1 94.62 271 LYS B CA 1
ATOM 4452 C C . LYS B 1 271 ? 17.609 -2.939 -3.375 1 94.62 271 LYS B C 1
ATOM 4454 O O . LYS B 1 271 ? 18.672 -2.828 -3.979 1 94.62 271 LYS B O 1
ATOM 4459 N N . TYR B 1 272 ? 17.016 -4.109 -3.186 1 95.31 272 TYR B N 1
ATOM 4460 C CA . TYR B 1 272 ? 17.547 -5.352 -3.727 1 95.31 272 TYR B CA 1
ATOM 4461 C C . TYR B 1 272 ? 17.688 -5.273 -5.242 1 95.31 272 TYR B C 1
ATOM 4463 O O . TYR B 1 272 ? 18.703 -5.676 -5.801 1 95.31 272 TYR B O 1
ATOM 4471 N N . LYS B 1 273 ? 16.641 -4.773 -5.832 1 94.19 273 LYS B N 1
ATOM 4472 C CA . LYS B 1 273 ? 16.641 -4.625 -7.285 1 94.19 273 LYS B CA 1
ATOM 4473 C C . LYS B 1 273 ? 17.781 -3.705 -7.738 1 94.19 273 LYS B C 1
ATOM 4475 O O . LYS B 1 273 ? 18.5 -4.023 -8.68 1 94.19 273 LYS B O 1
ATOM 4480 N N . ILE B 1 274 ? 17.938 -2.555 -7.129 1 91 274 ILE B N 1
ATOM 4481 C CA . ILE B 1 274 ? 18.938 -1.561 -7.496 1 91 274 ILE B CA 1
ATOM 4482 C C . ILE B 1 274 ? 20.328 -2.166 -7.375 1 91 274 ILE B C 1
ATOM 4484 O O . ILE B 1 274 ? 21.156 -2.033 -8.281 1 91 274 ILE B O 1
ATOM 4488 N N . ILE B 1 275 ? 20.578 -2.846 -6.301 1 88.62 275 ILE B N 1
ATOM 4489 C CA . ILE B 1 275 ? 21.875 -3.449 -6.047 1 88.62 275 ILE B CA 1
ATOM 4490 C C . ILE B 1 275 ? 22.141 -4.555 -7.066 1 88.62 275 ILE B C 1
ATOM 4492 O O . ILE B 1 275 ? 23.234 -4.641 -7.629 1 88.62 275 ILE B O 1
ATOM 4496 N N . SER B 1 276 ? 21.141 -5.398 -7.285 1 90.31 276 SER B N 1
ATOM 4497 C CA . SER B 1 276 ? 21.297 -6.504 -8.227 1 90.31 276 SER B CA 1
ATOM 4498 C C . SER B 1 276 ? 21.547 -5.996 -9.641 1 90.31 276 SER B C 1
ATOM 4500 O O . SER B 1 276 ? 22.375 -6.551 -10.367 1 90.31 276 SER B O 1
ATOM 4502 N N . GLU B 1 277 ? 20.781 -4.98 -10.008 1 89.12 277 GLU B N 1
ATOM 4503 C CA . GLU B 1 277 ? 20.953 -4.414 -11.344 1 89.12 277 GLU B CA 1
ATOM 4504 C C . GLU B 1 277 ? 22.328 -3.779 -11.5 1 89.12 277 GLU B C 1
ATOM 4506 O O . GLU B 1 277 ? 22.938 -3.855 -12.57 1 89.12 277 GLU B O 1
ATOM 4511 N N . GLU B 1 278 ? 22.781 -3.102 -10.5 1 82.75 278 GLU B N 1
ATOM 4512 C CA . GLU B 1 278 ? 24.109 -2.51 -10.523 1 82.75 278 GLU B CA 1
ATOM 4513 C C . GLU B 1 278 ? 25.188 -3.584 -10.641 1 82.75 278 GLU B C 1
ATOM 4515 O O . GLU B 1 278 ? 26.156 -3.42 -11.391 1 82.75 278 GLU B O 1
ATOM 4520 N N . LYS B 1 279 ? 25.047 -4.66 -9.953 1 82.81 279 LYS B N 1
ATOM 4521 C CA . LYS B 1 279 ? 25.984 -5.777 -10.008 1 82.81 279 LYS B CA 1
ATOM 4522 C C . LYS B 1 279 ? 26 -6.418 -11.398 1 82.81 279 LYS B C 1
ATOM 4524 O O . LYS B 1 279 ? 27.047 -6.82 -11.891 1 82.81 279 LYS B O 1
ATOM 4529 N N . GLU B 1 280 ? 24.859 -6.488 -11.93 1 84.12 280 GLU B N 1
ATOM 4530 C CA . GLU B 1 280 ? 24.734 -7.121 -13.234 1 84.12 280 GLU B CA 1
ATOM 4531 C C . GLU B 1 280 ? 25.281 -6.23 -14.344 1 84.12 280 GLU B C 1
ATOM 4533 O O . GLU B 1 280 ? 25.953 -6.711 -15.258 1 84.12 280 GLU B O 1
ATOM 4538 N N . LYS B 1 281 ? 24.984 -4.945 -14.273 1 80.31 281 LYS B N 1
ATOM 4539 C CA . LYS B 1 281 ? 25.375 -4.02 -15.336 1 80.31 281 LYS B CA 1
ATOM 4540 C C . LYS B 1 281 ? 26.859 -3.67 -15.242 1 80.31 281 LYS B C 1
ATOM 4542 O O . LYS B 1 281 ? 27.531 -3.508 -16.266 1 80.31 281 LYS B O 1
ATOM 4547 N N . ASN B 1 282 ? 27.297 -3.477 -14.031 1 76.62 282 ASN B N 1
ATOM 4548 C CA . ASN B 1 282 ? 28.688 -3.059 -13.836 1 76.62 282 ASN B CA 1
ATOM 4549 C C . ASN B 1 282 ? 29.391 -3.934 -12.805 1 76.62 282 ASN B C 1
ATOM 4551 O O . ASN B 1 282 ? 29.812 -3.445 -11.758 1 76.62 282 ASN B O 1
ATOM 4555 N N . PRO B 1 283 ? 29.594 -5.176 -13.227 1 73.38 283 PRO B N 1
ATOM 4556 C CA . PRO B 1 283 ? 30.125 -6.102 -12.227 1 73.38 283 PRO B CA 1
ATOM 4557 C C . PRO B 1 283 ? 31.484 -5.672 -11.695 1 73.38 283 PRO B C 1
ATOM 4559 O O . PRO B 1 283 ? 31.719 -5.691 -10.484 1 73.38 283 PRO B O 1
ATOM 4562 N N . LYS B 1 284 ? 32.375 -5.262 -12.586 1 70.44 284 LYS B N 1
ATOM 4563 C CA . LYS B 1 284 ? 33.688 -4.871 -12.148 1 70.44 284 LYS B CA 1
ATOM 4564 C C . LYS B 1 284 ? 33.656 -3.557 -11.375 1 70.44 284 LYS B C 1
ATOM 4566 O O . LYS B 1 284 ? 34.281 -3.441 -10.312 1 70.44 284 LYS B O 1
ATOM 4571 N N . LEU B 1 285 ? 32.938 -2.631 -11.898 1 71.94 285 LEU B N 1
ATOM 4572 C CA . LEU B 1 285 ? 32.844 -1.315 -11.273 1 71.94 285 LEU B CA 1
ATOM 4573 C C . LEU B 1 285 ? 32.188 -1.407 -9.914 1 71.94 285 LEU B C 1
ATOM 4575 O O . LEU B 1 285 ? 32.594 -0.748 -8.961 1 71.94 285 LEU B O 1
ATOM 4579 N N . TYR B 1 286 ? 31.297 -2.264 -9.859 1 72.25 286 TYR B N 1
ATOM 4580 C CA . TYR B 1 286 ? 30.578 -2.447 -8.602 1 72.25 286 TYR B CA 1
ATOM 4581 C C . TYR B 1 286 ? 31.484 -3.068 -7.543 1 72.25 286 TYR B C 1
ATOM 4583 O O . TYR B 1 286 ? 31.438 -2.674 -6.375 1 72.25 286 TYR B O 1
ATOM 4591 N N . LYS B 1 287 ? 32.156 -4.031 -7.984 1 73.81 287 LYS B N 1
ATOM 4592 C CA . LYS B 1 287 ? 33.094 -4.676 -7.059 1 73.81 287 LYS B CA 1
ATOM 4593 C C . LYS B 1 287 ? 34.094 -3.678 -6.523 1 73.81 287 LYS B C 1
ATOM 4595 O O . LYS B 1 287 ? 34.406 -3.658 -5.328 1 73.81 287 LYS B O 1
ATOM 4600 N N . ILE B 1 288 ? 34.562 -2.852 -7.375 1 69.38 288 ILE B N 1
ATOM 4601 C CA . ILE B 1 288 ? 35.562 -1.853 -6.996 1 69.38 288 ILE B CA 1
ATOM 4602 C C . ILE B 1 288 ? 34.938 -0.826 -6.059 1 69.38 288 ILE B C 1
ATOM 4604 O O . ILE B 1 288 ? 35.531 -0.452 -5.047 1 69.38 288 ILE B O 1
ATOM 4608 N N . TYR B 1 289 ? 33.844 -0.507 -6.445 1 72.44 289 TYR B N 1
ATOM 4609 C CA . TYR B 1 289 ? 33.125 0.496 -5.668 1 72.44 289 TYR B CA 1
ATOM 4610 C C . TYR B 1 289 ? 32.781 -0.035 -4.281 1 72.44 289 TYR B C 1
ATOM 4612 O O . TYR B 1 289 ? 32.969 0.666 -3.279 1 72.44 289 TYR B O 1
ATOM 4620 N N . SER B 1 290 ? 32.312 -1.252 -4.301 1 71.19 290 SER B N 1
ATOM 4621 C CA . SER B 1 290 ? 31.953 -1.879 -3.037 1 71.19 290 SER B CA 1
ATOM 4622 C C . SER B 1 290 ? 33.156 -2.051 -2.131 1 71.19 290 SER B C 1
ATOM 4624 O O . SER B 1 290 ? 33.062 -1.862 -0.916 1 71.19 290 SER B O 1
ATOM 4626 N N . LEU B 1 291 ? 34.219 -2.348 -2.758 1 67.69 291 LEU B N 1
ATOM 4627 C CA . LEU B 1 291 ? 35.469 -2.496 -2.018 1 67.69 291 LEU B CA 1
ATOM 4628 C C . LEU B 1 291 ? 35.938 -1.153 -1.471 1 67.69 291 LEU B C 1
ATOM 4630 O O . LEU B 1 291 ? 36.375 -1.067 -0.327 1 67.69 291 LEU B O 1
ATOM 4634 N N . ALA B 1 292 ? 35.844 -0.21 -2.289 1 67.5 292 ALA B N 1
ATOM 4635 C CA . ALA B 1 292 ? 36.281 1.134 -1.901 1 67.5 292 ALA B CA 1
ATOM 4636 C C . ALA B 1 292 ? 35.406 1.667 -0.753 1 67.5 292 ALA B C 1
ATOM 4638 O O . ALA B 1 292 ? 35.938 2.318 0.159 1 67.5 292 ALA B O 1
ATOM 4639 N N . LYS B 1 293 ? 34.25 1.357 -0.752 1 71.12 293 LYS B N 1
ATOM 4640 C CA . LYS B 1 293 ? 33.312 1.787 0.292 1 71.12 293 LYS B CA 1
ATOM 4641 C C . LYS B 1 293 ? 33.656 1.15 1.634 1 71.12 293 LYS B C 1
ATOM 4643 O O . LYS B 1 293 ? 33.531 1.779 2.684 1 71.12 293 LYS B O 1
ATOM 4648 N N . ASN B 1 294 ? 34 -0.098 1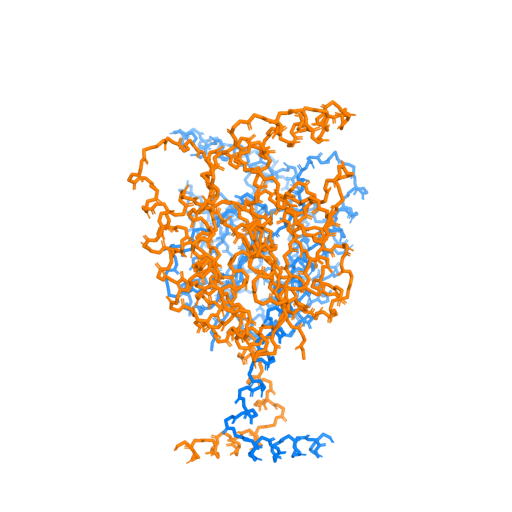.509 1 67.19 294 ASN B N 1
ATOM 4649 C CA . ASN B 1 294 ? 34.375 -0.833 2.713 1 67.19 294 ASN B CA 1
ATOM 4650 C C . ASN B 1 294 ? 35.688 -0.306 3.312 1 67.19 294 ASN B C 1
ATOM 4652 O O . ASN B 1 294 ? 35.875 -0.347 4.531 1 67.19 294 ASN B O 1
ATOM 4656 N N . ILE B 1 295 ? 36.469 0.177 2.479 1 61.72 295 ILE B N 1
ATOM 4657 C CA . ILE B 1 295 ? 37.781 0.702 2.924 1 61.72 295 ILE B CA 1
ATOM 4658 C C . ILE B 1 295 ? 37.562 2.09 3.533 1 61.72 295 ILE B C 1
ATOM 4660 O O . ILE B 1 295 ? 38.219 2.438 4.52 1 61.72 295 ILE B O 1
ATOM 4664 N N . MET B 1 296 ? 36.719 2.77 2.982 1 56.47 296 MET B N 1
ATOM 4665 C CA . MET B 1 296 ? 36.562 4.152 3.412 1 56.47 296 MET B CA 1
ATOM 4666 C C . MET B 1 296 ? 35.688 4.227 4.668 1 56.47 296 MET B C 1
ATOM 4668 O O . MET B 1 296 ? 35.594 5.277 5.309 1 56.47 296 MET B O 1
ATOM 4672 N N . LYS B 1 297 ? 35.094 3.223 5.09 1 54.31 297 LYS B N 1
ATOM 4673 C CA . LYS B 1 297 ? 34.438 3.168 6.395 1 54.31 297 LYS B CA 1
ATOM 4674 C C . LYS B 1 297 ? 35.469 2.947 7.508 1 54.31 297 LYS B C 1
ATOM 4676 O O . LYS B 1 297 ? 36.375 2.131 7.367 1 54.31 297 LYS B O 1
#

Radius of gyration: 27.77 Å; Cα contacts (8 Å, |Δi|>4): 1128; chains: 2; bounding box: 68×84×57 Å